Protein AF-A0A1V4VD97-F1 (afdb_monomer)

Secondary structure (DSSP, 8-state):
-PPPSS-SS-BHHHHHHHHHHTSTTEEEEEES-HHHHHHHHHHHHHSS--TT--EEE----TTHHHH-SHHHHHHHHHHHHHHH--SEEEEEE-HHHHHHT--HHHHHHHTTTTSSSEEEEEE--GGG-BHHHHHHHHHHHHHTT----TTSPP-SEEEES--TTSTTHHHHHHHHHHHHHHTT--EEEETTTS-HHHHHTGGGSSEEEEETTTTHHHHHHHHHHH---EEEE----HHHHHHHHHHHHHHHTT----HHHHHHHHHHHHHHHGGGHHHHHHHTT-EEEEEE-HHHHHHHHHHHHHTT--EEEEEEESS--TTHHHHHT-SS-SSSEEEES--HHHHHHHHHHHT-SEEEE-GGGHHHHHHTT-EEEE-SS---S----S---SSHHHHHHHHHHHHHHHHHT---S----

Solvent-accessible surface area (backbone atoms only — not comparable to full-atom values): 21642 Å² total; per-residue (Å²): 132,85,81,81,86,40,75,60,60,58,36,6,41,59,21,24,45,53,36,50,60,13,16,72,41,31,34,38,33,35,36,30,49,57,67,63,39,53,55,55,46,46,59,48,59,41,26,52,69,54,92,68,77,48,70,44,55,37,54,54,50,79,64,27,79,75,72,58,48,60,71,45,40,54,51,37,52,54,50,47,37,72,75,66,60,38,61,28,37,37,36,39,30,21,46,66,42,50,73,72,63,61,60,53,58,60,48,42,62,72,45,60,81,77,45,90,32,46,71,48,50,45,87,22,22,47,92,79,36,47,17,56,57,18,26,30,51,45,50,34,58,49,55,82,66,39,52,70,59,86,92,50,80,62,45,36,28,28,41,30,48,57,56,55,76,35,85,31,28,68,8,24,52,52,38,49,51,47,60,32,42,78,64,74,44,41,75,53,24,34,60,21,70,26,44,58,72,38,42,24,42,39,66,35,24,62,34,40,38,19,39,21,31,34,39,56,61,25,41,50,51,38,28,76,76,63,73,35,51,68,48,74,35,56,36,24,28,33,68,68,28,30,48,50,32,49,41,54,55,23,52,77,71,77,36,81,59,56,64,68,60,53,49,51,50,51,52,53,43,48,66,58,53,58,77,47,46,74,61,52,62,73,41,44,62,38,36,22,31,40,39,20,46,35,31,44,38,56,32,45,34,38,28,42,28,75,72,51,41,26,36,32,38,34,37,35,29,37,38,66,49,81,39,35,69,61,63,73,67,48,92,77,67,51,46,74,38,82,43,72,56,47,38,42,64,62,46,50,54,49,50,67,73,48,63,34,52,35,36,36,16,27,50,79,49,51,62,60,24,56,75,65,67,19,30,72,46,79,79,20,70,61,36,59,84,60,77,55,88,61,72,61,18,54,29,22,64,70,3,39,60,48,45,51,50,51,54,53,47,39,59,72,68,54,73,67,76,72,87,81,123

Mean predicted aligned error: 4.81 Å

Foldseek 3Di:
DDDQDFFLFAFLLLLLCQLQLLAPQEAEEEEDACVVQVVSLLLQCLFQPNVDSRYHYLHDDPVCLVVNSLVSVVVRQQCCLVPRVGQEYEYEYEQSVVVVVDDVVVSLVVCVVVGNHRYQYDYRYRVVGTSLVSNQVSLQSLLVLADDDPVDAAAAEEEAPQGCRFALSLLLVVQVQVLCVVQVHHYQYYSSNYHSVSSNHNLSHQEYEYELQRNVSNQVSSCVPRVHYYDYAYQFFALVSLVRRNQVVCVVVVHGGDVVSSVVLVVVLVVLCVVPVVLLVVQAQQEEEEEAAHSHRQSNLCCCCVPSNYAHAEYEHSYYHPCRVVSVPDPDRSYNYYHYRDRVVVVLVSVVVRLHQEYEDEPVCVVSCVVSLHFYQDGHPDHSPDHDPDSQHCHHSSNNSVVVCSVSVSNVVSPPDDPPD

pLDDT: mean 92.29, std 8.12, range [37.53, 98.25]

Structure (mmCIF, N/CA/C/O backbone):
data_AF-A0A1V4VD97-F1
#
_entry.id   AF-A0A1V4VD97-F1
#
loop_
_atom_site.group_PDB
_atom_site.id
_atom_site.type_symbol
_atom_site.label_atom_id
_atom_site.label_alt_id
_atom_site.label_comp_id
_atom_site.label_asym_id
_atom_site.label_entity_id
_atom_site.label_seq_id
_atom_site.pdbx_PDB_ins_code
_atom_site.Cartn_x
_atom_site.Cartn_y
_atom_site.Cartn_z
_atom_site.occupancy
_atom_site.B_iso_or_equiv
_atom_site.auth_seq_id
_atom_site.auth_comp_id
_atom_site.auth_asym_id
_atom_site.auth_atom_id
_atom_site.pdbx_PDB_model_num
ATOM 1 N N . MET A 1 1 ? 24.639 18.262 7.286 1.00 46.00 1 MET A N 1
ATOM 2 C CA . MET A 1 1 ? 23.215 18.001 7.001 1.00 46.00 1 MET A CA 1
ATOM 3 C C . MET A 1 1 ? 23.062 17.999 5.497 1.00 46.00 1 MET A C 1
ATOM 5 O O . MET A 1 1 ? 23.464 18.980 4.882 1.00 46.00 1 MET A O 1
ATOM 9 N N . SER A 1 2 ? 22.603 16.898 4.907 1.00 61.72 2 SER A N 1
ATOM 10 C CA . SER A 1 2 ? 22.183 16.893 3.504 1.00 61.72 2 SER A CA 1
ATOM 11 C C . SER A 1 2 ? 20.903 17.718 3.396 1.00 61.72 2 SER A C 1
ATOM 13 O O . SER A 1 2 ? 19.968 17.517 4.167 1.00 61.72 2 SER A O 1
ATOM 15 N N . THR A 1 3 ? 20.886 18.699 2.503 1.00 79.81 3 THR A N 1
ATOM 16 C CA . THR A 1 3 ? 19.667 19.440 2.172 1.00 79.81 3 THR A CA 1
ATOM 17 C C . THR A 1 3 ? 18.713 18.502 1.435 1.00 79.81 3 THR A C 1
ATOM 19 O O . THR A 1 3 ? 19.144 17.836 0.501 1.00 79.81 3 THR A O 1
ATOM 22 N N . ILE A 1 4 ? 17.443 18.467 1.842 1.00 82.56 4 ILE A N 1
ATOM 23 C CA . ILE A 1 4 ? 16.357 17.871 1.051 1.00 82.56 4 ILE A CA 1
ATOM 24 C C . ILE A 1 4 ? 15.842 18.980 0.130 1.00 82.56 4 ILE A C 1
ATOM 26 O O . ILE A 1 4 ? 15.447 20.042 0.616 1.00 82.56 4 ILE A O 1
ATOM 30 N N . TYR A 1 5 ? 15.933 18.774 -1.180 1.00 88.75 5 TYR A N 1
ATOM 31 C CA . TYR A 1 5 ? 15.521 19.729 -2.208 1.00 88.75 5 TYR A CA 1
ATOM 32 C C . TYR A 1 5 ? 14.118 19.410 -2.737 1.00 88.75 5 TYR A C 1
ATOM 34 O O . TYR A 1 5 ? 13.295 20.317 -2.852 1.00 88.75 5 TYR A O 1
ATOM 42 N N . ASP A 1 6 ? 13.843 18.137 -3.020 1.00 88.88 6 ASP A N 1
ATOM 43 C CA . ASP A 1 6 ? 12.587 17.632 -3.575 1.00 88.88 6 ASP A CA 1
ATOM 44 C C . ASP A 1 6 ? 12.335 16.193 -3.061 1.00 88.88 6 ASP A C 1
ATOM 46 O O . ASP A 1 6 ? 12.866 15.232 -3.620 1.00 88.88 6 ASP A O 1
ATOM 50 N N . PRO A 1 7 ? 11.587 16.000 -1.959 1.00 86.94 7 PRO A N 1
ATOM 51 C CA . PRO A 1 7 ? 11.417 14.684 -1.342 1.00 86.94 7 PRO A CA 1
ATOM 52 C C . PRO A 1 7 ? 10.590 13.708 -2.203 1.00 86.94 7 PRO A C 1
ATOM 54 O O . PRO A 1 7 ? 9.685 14.091 -2.950 1.00 86.94 7 PRO A O 1
ATOM 57 N N . LEU A 1 8 ? 10.882 12.409 -2.069 1.00 84.31 8 LEU A N 1
ATOM 58 C CA . LEU A 1 8 ? 10.122 11.321 -2.708 1.00 84.31 8 LEU A CA 1
ATOM 59 C C . LEU A 1 8 ? 9.076 10.666 -1.801 1.00 84.31 8 LEU A C 1
ATOM 61 O O . LEU A 1 8 ? 8.168 10.019 -2.315 1.00 84.31 8 LEU A O 1
ATOM 65 N N . PHE A 1 9 ? 9.203 10.814 -0.483 1.00 77.62 9 PHE A N 1
ATOM 66 C CA . PHE A 1 9 ? 8.326 10.191 0.504 1.00 77.62 9 PHE A CA 1
ATOM 67 C C . PHE A 1 9 ? 7.540 11.234 1.293 1.00 77.62 9 PHE A C 1
ATOM 69 O O . PHE A 1 9 ? 8.010 12.346 1.539 1.00 77.62 9 PHE A O 1
ATOM 76 N N . ASP A 1 10 ? 6.344 10.835 1.714 1.00 87.56 10 ASP A N 1
ATOM 77 C CA . ASP A 1 10 ? 5.469 11.634 2.562 1.00 87.56 10 ASP A CA 1
ATOM 78 C C . ASP A 1 10 ? 5.715 11.378 4.058 1.00 87.56 10 ASP A C 1
ATOM 80 O O . ASP A 1 10 ? 6.503 10.517 4.462 1.00 87.56 10 ASP A O 1
ATOM 84 N N . CYS A 1 11 ? 5.030 12.148 4.902 1.00 92.50 11 CYS A N 1
ATOM 85 C CA . CYS A 1 11 ? 5.129 12.045 6.352 1.00 92.50 11 CYS A CA 1
ATOM 86 C C . CYS A 1 11 ? 4.226 10.952 6.950 1.00 92.50 11 CYS A C 1
ATOM 88 O O . CYS A 1 11 ? 3.316 10.440 6.292 1.00 92.50 11 CYS A O 1
ATOM 90 N N . LYS A 1 12 ? 4.450 10.648 8.234 1.00 95.31 12 LYS A N 1
ATOM 91 C CA . LYS A 1 12 ? 3.721 9.660 9.046 1.00 95.31 12 LYS A CA 1
ATOM 92 C C . LYS A 1 12 ? 2.197 9.692 8.849 1.00 95.31 12 LYS A C 1
ATOM 94 O O . LYS A 1 12 ? 1.596 8.655 8.582 1.00 95.31 12 LYS A O 1
ATOM 99 N N . MET A 1 13 ? 1.582 10.879 8.871 1.00 95.69 13 MET A N 1
ATOM 100 C CA . MET A 1 13 ? 0.136 11.054 8.656 1.00 95.69 13 MET A CA 1
ATOM 101 C C . MET A 1 13 ? -0.366 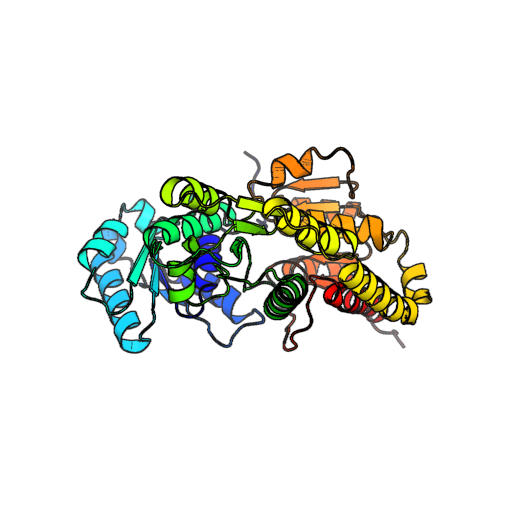10.430 7.354 1.00 95.69 13 MET A C 1
ATOM 103 O O . MET A 1 13 ? -1.413 9.788 7.358 1.00 95.69 13 MET A O 1
ATOM 107 N N . VAL A 1 14 ? 0.371 10.581 6.250 1.00 94.19 14 VAL A N 1
ATOM 108 C CA . VAL A 1 14 ? -0.057 10.037 4.956 1.00 94.19 14 VAL A CA 1
ATOM 109 C C . VAL A 1 14 ? -0.063 8.516 4.998 1.00 94.19 14 VAL A C 1
ATOM 111 O O . VAL A 1 14 ? -1.019 7.911 4.535 1.00 94.19 14 VAL A O 1
ATOM 114 N N . GLY A 1 15 ? 0.941 7.878 5.599 1.00 94.94 15 GLY A N 1
ATOM 115 C CA . GLY A 1 15 ? 0.947 6.420 5.725 1.00 94.94 15 GLY A CA 1
ATOM 116 C C . GLY A 1 15 ? -0.166 5.880 6.617 1.00 94.94 15 GLY A C 1
ATOM 117 O O . GLY A 1 15 ? -0.841 4.927 6.232 1.00 94.94 15 GLY A O 1
ATOM 118 N N . ALA A 1 16 ? -0.420 6.533 7.753 1.00 96.50 16 ALA A N 1
ATOM 119 C CA . ALA A 1 16 ? -1.534 6.173 8.627 1.00 96.50 16 ALA A CA 1
ATOM 120 C C . ALA A 1 16 ? -2.888 6.341 7.924 1.00 96.50 16 ALA A C 1
ATOM 122 O O . ALA A 1 16 ? -3.760 5.478 8.016 1.00 96.50 16 ALA A O 1
ATOM 123 N N . LEU A 1 17 ? -3.043 7.417 7.147 1.00 95.50 17 LEU A N 1
ATOM 124 C CA . LEU A 1 17 ? -4.211 7.610 6.300 1.00 95.50 17 LEU A CA 1
ATOM 125 C C . LEU A 1 17 ? -4.351 6.483 5.276 1.00 95.50 17 LEU A C 1
ATOM 127 O O . LEU A 1 17 ? -5.449 5.966 5.128 1.00 95.50 17 LEU A O 1
ATOM 131 N N . ARG A 1 18 ? -3.275 6.085 4.589 1.00 93.75 18 ARG A N 1
ATOM 132 C CA . ARG A 1 18 ? -3.315 4.987 3.608 1.00 93.75 18 ARG A CA 1
ATOM 133 C C . ARG A 1 18 ? -3.759 3.667 4.242 1.00 93.75 18 ARG A C 1
ATOM 135 O O . ARG A 1 18 ? -4.557 2.956 3.637 1.00 93.75 18 ARG A O 1
ATOM 142 N N . ALA A 1 19 ? -3.301 3.367 5.459 1.00 95.75 19 ALA A N 1
ATOM 143 C CA . ALA A 1 19 ? -3.740 2.187 6.204 1.00 95.75 19 ALA A CA 1
ATOM 144 C C . ALA A 1 19 ? -5.235 2.266 6.560 1.00 95.75 19 ALA A C 1
ATOM 146 O O . ALA A 1 19 ? -6.022 1.410 6.163 1.00 95.75 19 ALA A O 1
ATOM 147 N N . MET A 1 20 ? -5.655 3.338 7.239 1.00 95.81 20 MET A N 1
ATOM 148 C CA . MET A 1 20 ? -7.035 3.475 7.722 1.00 95.81 20 MET A CA 1
ATOM 149 C C . MET A 1 20 ? -8.049 3.664 6.587 1.00 95.81 20 MET A C 1
ATOM 151 O O . MET A 1 20 ? -9.176 3.178 6.670 1.00 95.81 20 MET A O 1
ATOM 155 N N . HIS A 1 21 ? -7.654 4.319 5.494 1.00 93.00 21 HIS A N 1
ATOM 156 C CA . HIS A 1 21 ? -8.471 4.450 4.289 1.00 93.00 21 HIS A CA 1
ATOM 157 C C . HIS A 1 21 ? -8.626 3.122 3.530 1.00 93.00 21 HIS A C 1
ATOM 159 O O . HIS A 1 21 ? -9.590 2.953 2.783 1.00 93.00 21 HIS A O 1
ATOM 165 N N . GLY A 1 22 ? -7.726 2.157 3.741 1.00 92.69 22 GLY A N 1
ATOM 166 C CA . GLY A 1 22 ? -7.871 0.795 3.225 1.00 92.69 22 GLY A CA 1
ATOM 167 C C . GLY A 1 22 ? -9.029 0.014 3.861 1.00 92.69 22 GLY A C 1
ATOM 168 O O . GLY A 1 22 ? -9.474 -0.979 3.293 1.00 92.69 22 GLY A O 1
ATOM 169 N N . ILE A 1 23 ? -9.554 0.461 5.008 1.00 95.12 23 ILE A N 1
ATOM 170 C CA . ILE A 1 23 ? -10.715 -0.151 5.665 1.00 95.12 23 ILE A CA 1
ATOM 171 C C . ILE A 1 23 ? -11.995 0.440 5.064 1.00 95.12 23 ILE A C 1
ATOM 173 O O . ILE A 1 23 ? -12.259 1.643 5.174 1.00 95.12 23 ILE A O 1
ATOM 177 N N . ASN A 1 24 ? -12.802 -0.406 4.421 1.00 92.50 24 ASN A N 1
ATOM 178 C CA . ASN A 1 24 ? -13.869 0.006 3.495 1.00 92.50 24 ASN A CA 1
ATOM 179 C C . ASN A 1 24 ? -14.942 0.921 4.115 1.00 92.50 24 ASN A C 1
ATOM 181 O O . ASN A 1 24 ? -15.486 1.793 3.437 1.00 92.50 24 ASN A O 1
ATOM 185 N N . ASP A 1 25 ? -15.243 0.732 5.395 1.00 94.50 25 ASP A N 1
ATOM 186 C CA . ASP A 1 25 ? -16.281 1.421 6.169 1.00 94.50 25 ASP A CA 1
ATOM 187 C C . ASP A 1 25 ? -15.701 2.270 7.318 1.00 94.50 25 ASP A C 1
ATOM 189 O O . ASP A 1 25 ? -16.405 2.606 8.276 1.00 94.50 25 ASP A O 1
ATOM 193 N N . CYS A 1 26 ? -14.424 2.653 7.195 1.00 95.94 26 CYS A N 1
ATOM 194 C CA . CYS A 1 26 ? -13.751 3.605 8.072 1.00 95.94 26 CYS A CA 1
ATOM 195 C C . CYS A 1 26 ? -13.700 5.005 7.443 1.00 95.94 26 CYS A C 1
ATOM 197 O O . CYS A 1 26 ? -13.371 5.156 6.263 1.00 95.94 26 CYS A O 1
ATOM 199 N N . ILE A 1 27 ? -13.974 6.041 8.239 1.00 96.50 27 ILE A N 1
ATOM 200 C CA . ILE A 1 27 ? -13.734 7.446 7.877 1.00 96.50 27 ILE A CA 1
ATOM 201 C C . ILE A 1 27 ? -12.507 7.959 8.617 1.00 96.50 27 ILE A C 1
ATOM 203 O O . ILE A 1 27 ? -12.381 7.762 9.819 1.00 96.50 27 ILE A O 1
ATOM 207 N N . SER A 1 28 ? -11.624 8.670 7.920 1.00 96.94 28 SER A N 1
ATOM 208 C CA . SER A 1 28 ? -10.461 9.307 8.538 1.00 96.94 28 SER A CA 1
ATOM 209 C C . SER A 1 28 ? -10.717 10.792 8.770 1.00 96.94 28 SER A C 1
ATOM 211 O O . SER A 1 28 ? -11.027 11.525 7.832 1.00 96.94 28 SER A O 1
ATOM 213 N N . ILE A 1 29 ? -10.551 11.254 10.006 1.00 97.75 29 ILE A N 1
ATOM 214 C CA . ILE A 1 29 ? -10.533 12.669 10.375 1.00 97.75 29 ILE A CA 1
ATOM 215 C C . ILE A 1 29 ? -9.081 13.082 10.580 1.00 97.75 29 ILE A C 1
ATOM 217 O O . ILE A 1 29 ? -8.419 12.657 11.523 1.00 97.75 29 ILE A O 1
ATOM 221 N N . ILE A 1 30 ? -8.601 13.965 9.713 1.00 97.38 30 ILE A N 1
ATOM 222 C CA . ILE A 1 30 ? -7.306 14.621 9.867 1.00 97.38 30 ILE A CA 1
ATOM 223 C C . ILE A 1 30 ? -7.486 15.743 10.891 1.00 97.38 30 ILE A C 1
ATOM 225 O O . ILE A 1 30 ? -8.079 16.786 10.594 1.00 97.38 30 ILE A O 1
ATOM 229 N N . HIS A 1 31 ? -7.010 15.522 12.115 1.00 96.88 31 HIS A N 1
ATOM 230 C CA . HIS A 1 31 ? -7.039 16.538 13.154 1.00 96.88 31 HIS A CA 1
ATOM 231 C C . HIS A 1 31 ? -5.846 17.478 12.963 1.00 96.88 31 HIS A C 1
ATOM 233 O O . HIS A 1 31 ? -4.705 17.151 13.281 1.00 96.88 31 HIS A O 1
ATOM 239 N N . GLY A 1 32 ? -6.095 18.628 12.340 1.00 94.31 32 GLY A N 1
ATOM 240 C CA . GLY A 1 32 ? -5.032 19.489 11.843 1.00 94.31 32 GLY A CA 1
ATOM 241 C C . GLY A 1 32 ? -5.545 20.739 11.137 1.00 94.31 32 GLY A C 1
ATOM 242 O O . GLY A 1 32 ? -6.746 21.008 11.052 1.00 94.31 32 GLY A O 1
ATOM 243 N N . ARG A 1 33 ? -4.610 21.513 10.578 1.00 92.06 33 ARG A N 1
ATOM 244 C CA . ARG A 1 33 ? -4.934 22.603 9.649 1.00 92.06 33 ARG A CA 1
ATOM 245 C C . ARG A 1 33 ? -5.416 22.030 8.318 1.00 92.06 33 ARG A C 1
ATOM 247 O O . ARG A 1 33 ? -4.935 20.993 7.866 1.00 92.06 33 ARG A O 1
ATOM 254 N N . ASN A 1 34 ? -6.278 22.779 7.630 1.00 91.81 34 ASN A N 1
ATOM 255 C CA . ASN A 1 34 ? -6.866 22.371 6.347 1.00 91.81 34 ASN A CA 1
ATOM 256 C C . ASN A 1 34 ? -5.840 21.969 5.273 1.00 91.81 34 ASN A C 1
ATOM 258 O O . ASN A 1 34 ? -6.178 21.193 4.395 1.00 91.81 34 ASN A O 1
ATOM 262 N N . GLY A 1 35 ? -4.596 22.461 5.329 1.00 92.00 35 GLY A N 1
ATOM 263 C CA . GLY A 1 35 ? -3.563 22.109 4.348 1.00 92.00 35 GLY A CA 1
ATOM 264 C C . GLY A 1 35 ? -3.263 20.606 4.281 1.00 92.00 35 GLY A C 1
ATOM 265 O O . GLY A 1 35 ? -3.220 20.053 3.185 1.00 92.00 35 GLY A O 1
ATOM 266 N N . CYS A 1 36 ? -3.124 19.942 5.435 1.00 91.38 36 CYS A N 1
ATOM 267 C CA . CYS A 1 36 ? -2.891 18.495 5.508 1.00 91.38 36 CYS A CA 1
ATOM 268 C C . CYS A 1 36 ? -4.060 17.719 4.894 1.00 91.38 36 CYS A C 1
ATOM 270 O O . CYS A 1 36 ? -3.852 16.810 4.095 1.00 91.38 36 CYS A O 1
ATOM 272 N N . HIS A 1 37 ? -5.286 18.142 5.215 1.00 94.00 37 HIS A N 1
ATOM 273 C CA . HIS A 1 37 ? -6.508 17.577 4.648 1.00 94.00 37 HIS A CA 1
ATOM 274 C C . HIS A 1 37 ? -6.590 17.761 3.135 1.00 94.00 37 HIS A C 1
ATOM 276 O O . HIS A 1 37 ? -6.798 16.780 2.434 1.00 94.00 37 HIS A O 1
ATOM 282 N N . CYS A 1 38 ? -6.363 18.970 2.618 1.00 92.38 38 CYS A N 1
ATOM 283 C CA . CYS A 1 38 ? -6.418 19.235 1.182 1.00 92.38 38 CYS A CA 1
ATOM 284 C C . CYS A 1 38 ? -5.415 18.383 0.393 1.00 92.38 38 CYS A C 1
ATOM 286 O O . CYS A 1 38 ? -5.767 17.863 -0.662 1.00 92.38 38 CYS A O 1
ATOM 288 N N . GLY A 1 39 ? -4.180 18.234 0.889 1.00 90.31 39 GLY A N 1
ATOM 289 C CA . GLY A 1 39 ? -3.152 17.418 0.232 1.00 90.31 39 GLY A CA 1
ATOM 290 C C . GLY A 1 39 ? -3.509 15.931 0.217 1.00 90.31 39 GLY A C 1
ATOM 291 O O . GLY A 1 39 ? -3.515 15.305 -0.841 1.00 90.31 39 GLY A O 1
ATOM 292 N N . ALA A 1 40 ? -3.890 15.392 1.376 1.00 90.19 40 ALA A N 1
ATOM 293 C CA . ALA A 1 40 ? -4.355 14.017 1.517 1.00 90.19 40 ALA A CA 1
ATOM 294 C C . ALA A 1 40 ? -5.584 13.718 0.642 1.00 90.19 40 ALA A C 1
ATOM 296 O O . ALA A 1 40 ? -5.614 12.728 -0.088 1.00 90.19 40 ALA A O 1
ATOM 297 N N . LEU A 1 41 ? -6.583 14.605 0.677 1.00 91.44 41 LEU A N 1
ATOM 298 C CA . LEU A 1 41 ? -7.801 14.491 -0.117 1.00 91.44 41 LEU A CA 1
ATOM 299 C C . LEU A 1 41 ? -7.489 14.495 -1.615 1.00 91.44 41 LEU A C 1
ATOM 301 O O . LEU A 1 41 ? -8.089 13.720 -2.357 1.00 91.44 41 LEU A O 1
AT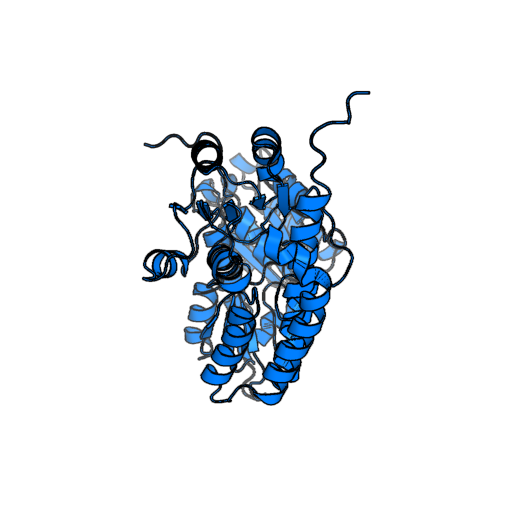OM 305 N N . LEU A 1 42 ? -6.558 15.343 -2.064 1.00 90.94 42 LEU A N 1
ATOM 306 C CA . LEU A 1 42 ? -6.163 15.423 -3.467 1.00 90.94 42 LEU A CA 1
ATOM 307 C C . LEU A 1 42 ? -5.543 14.109 -3.953 1.00 90.94 42 LEU A C 1
ATOM 309 O O . LEU A 1 42 ? -5.928 13.628 -5.013 1.00 90.94 42 LEU A O 1
ATOM 313 N N . LEU A 1 43 ? -4.633 13.513 -3.178 1.00 86.62 43 LEU A N 1
ATOM 314 C CA . LEU A 1 43 ? -4.005 12.238 -3.538 1.00 86.62 43 LEU A CA 1
ATOM 315 C C . LEU A 1 43 ? -5.034 11.106 -3.652 1.00 86.62 43 LEU A C 1
ATOM 317 O O . LEU A 1 43 ? -5.000 10.355 -4.623 1.00 86.62 43 LEU A O 1
ATOM 321 N N . GLN A 1 44 ? -5.998 11.042 -2.727 1.00 86.75 44 GLN A N 1
ATOM 322 C CA . GLN A 1 44 ? -7.075 10.046 -2.780 1.00 86.75 44 GLN A CA 1
ATOM 323 C C . GLN A 1 44 ? -8.053 10.305 -3.938 1.00 86.75 44 GLN A C 1
ATOM 325 O O . GLN A 1 44 ? -8.439 9.387 -4.654 1.00 86.75 44 GLN A O 1
ATOM 330 N N . THR A 1 45 ? -8.422 11.566 -4.179 1.00 87.44 45 THR A N 1
ATOM 331 C CA . THR A 1 45 ? -9.402 11.932 -5.219 1.00 87.44 45 THR A CA 1
ATOM 332 C C . THR A 1 45 ? -8.836 11.801 -6.629 1.00 87.44 45 THR A C 1
ATOM 334 O O . THR A 1 45 ? -9.587 11.556 -7.564 1.00 87.44 45 THR A O 1
ATOM 337 N N . LEU A 1 46 ? -7.529 11.987 -6.815 1.00 86.75 46 LEU A N 1
ATOM 338 C CA . LEU A 1 46 ? -6.898 11.840 -8.127 1.00 86.75 46 LEU A CA 1
ATOM 339 C C . LEU A 1 46 ? -6.523 10.390 -8.461 1.00 86.75 46 LEU A C 1
ATOM 341 O O . LEU A 1 46 ? -6.192 10.114 -9.612 1.00 86.75 46 LEU A O 1
ATOM 345 N N . GLY A 1 47 ? -6.577 9.480 -7.486 1.00 82.50 47 GLY A N 1
ATOM 346 C CA . GLY A 1 47 ? -6.357 8.053 -7.698 1.00 82.50 47 GLY A CA 1
ATOM 347 C C . GLY A 1 47 ? -7.468 7.380 -8.514 1.00 82.50 47 GLY A C 1
ATOM 348 O O . GLY A 1 47 ? -8.459 7.998 -8.912 1.00 82.50 47 GLY A O 1
ATOM 349 N N . SER A 1 48 ? -7.302 6.076 -8.760 1.00 70.38 48 SER A N 1
ATOM 350 C CA . SER A 1 48 ? -8.265 5.275 -9.536 1.00 70.38 48 SER A CA 1
ATOM 351 C C . SER A 1 48 ? -9.548 4.924 -8.765 1.00 70.38 48 SER A C 1
ATOM 353 O O . SER A 1 48 ? -10.595 4.758 -9.386 1.00 70.38 48 SER A O 1
ATOM 355 N N . GLU A 1 49 ? -9.503 4.844 -7.433 1.00 74.25 49 GLU A N 1
ATOM 356 C CA . GLU A 1 49 ? -10.641 4.427 -6.598 1.00 74.25 49 GLU A CA 1
ATOM 357 C C . GLU A 1 49 ? -11.343 5.625 -5.937 1.00 74.25 49 GLU A C 1
ATOM 359 O O . GLU A 1 49 ? -11.213 5.900 -4.749 1.00 74.25 49 GLU A O 1
ATOM 364 N N . GLN A 1 50 ? -12.131 6.353 -6.735 1.00 76.94 50 GLN A N 1
ATOM 365 C CA . GLN A 1 50 ? -12.839 7.572 -6.301 1.00 76.94 50 GLN A CA 1
ATOM 366 C C . GLN A 1 50 ? -14.231 7.309 -5.710 1.00 76.94 50 GLN A C 1
ATOM 368 O O . GLN A 1 50 ? -14.878 8.228 -5.208 1.00 76.94 50 GLN A O 1
ATOM 373 N N . ASN A 1 51 ? -14.712 6.064 -5.767 1.00 72.62 51 ASN A N 1
ATOM 374 C CA . ASN A 1 51 ? -16.069 5.703 -5.341 1.00 72.62 51 ASN A CA 1
ATOM 375 C C . ASN A 1 51 ? -16.313 5.930 -3.843 1.00 72.62 51 ASN A C 1
ATOM 377 O O . ASN A 1 51 ? -17.461 5.941 -3.404 1.00 72.62 51 ASN A O 1
ATOM 381 N N . SER A 1 52 ? -15.250 6.090 -3.053 1.00 74.69 52 SER A N 1
ATOM 382 C CA . SER A 1 52 ? -15.355 6.222 -1.608 1.00 74.69 52 SER A CA 1
ATOM 383 C C . SER A 1 52 ? -14.203 7.053 -1.043 1.00 74.69 52 SER A C 1
ATOM 385 O O . SER A 1 52 ? -13.346 6.539 -0.336 1.00 74.69 52 SER A O 1
ATOM 387 N N . VAL A 1 53 ? -14.169 8.356 -1.335 1.00 86.62 53 VAL A N 1
ATOM 388 C CA . VAL A 1 53 ? -13.204 9.280 -0.713 1.00 86.62 53 VAL A CA 1
ATOM 389 C C . VAL A 1 53 ? -13.709 9.692 0.678 1.00 86.62 53 VAL A C 1
ATOM 391 O O . VAL A 1 53 ? -14.630 10.494 0.812 1.00 86.62 53 VAL A O 1
ATOM 394 N N . ARG A 1 54 ? -13.105 9.122 1.727 1.00 92.06 54 ARG A N 1
ATOM 395 C CA . ARG A 1 54 ? -13.586 9.142 3.126 1.00 92.06 54 ARG A CA 1
ATOM 396 C C . ARG A 1 54 ? -12.662 9.927 4.062 1.00 92.06 54 ARG A C 1
ATOM 398 O O . ARG A 1 54 ? -12.286 9.444 5.129 1.00 92.06 54 ARG A O 1
ATOM 405 N N . VAL A 1 55 ? -12.256 11.124 3.637 1.00 94.56 55 VAL A N 1
ATOM 406 C CA . VAL A 1 55 ? -11.271 11.953 4.350 1.00 94.56 55 VAL A CA 1
ATOM 407 C C . VAL A 1 55 ? -11.893 13.281 4.778 1.00 94.56 55 VAL A C 1
ATOM 409 O O . VAL A 1 55 ? -12.223 14.136 3.953 1.00 94.56 55 VAL A O 1
ATOM 412 N N . LEU A 1 56 ? -12.030 13.463 6.086 1.00 96.00 56 LEU A N 1
ATOM 413 C CA . LEU A 1 56 ? -12.567 14.654 6.739 1.00 96.00 56 LEU A CA 1
ATOM 414 C C . LEU A 1 56 ? -11.466 15.385 7.518 1.00 96.00 56 LEU A C 1
ATOM 416 O O . LEU A 1 56 ? -10.335 14.915 7.637 1.00 96.00 56 LEU A O 1
ATOM 420 N N . THR A 1 57 ? -11.793 16.555 8.056 1.00 95.88 57 THR A N 1
ATOM 421 C CA . THR A 1 57 ? -10.877 17.367 8.862 1.00 95.88 57 THR A CA 1
ATOM 422 C C . THR A 1 57 ? -11.585 17.927 10.082 1.00 95.88 57 THR A C 1
ATOM 424 O O . THR A 1 57 ? -12.770 18.260 10.007 1.00 95.88 57 THR A O 1
ATOM 427 N N . SER A 1 58 ? -10.856 18.078 11.190 1.00 95.38 58 SER A N 1
ATOM 428 C CA . SER A 1 58 ? -11.336 18.893 12.311 1.00 95.38 58 SER A CA 1
ATOM 429 C C . SER A 1 58 ? -11.357 20.379 11.940 1.00 95.38 58 SER A C 1
ATOM 431 O O . SER A 1 58 ? -12.226 21.118 12.391 1.00 95.38 58 SER A O 1
ATOM 433 N N . GLY A 1 59 ? -10.436 20.820 11.077 1.00 92.94 59 GLY A N 1
ATOM 434 C CA . GLY A 1 59 ? -10.335 22.194 10.601 1.00 92.94 59 GLY A CA 1
ATOM 435 C C . GLY A 1 59 ? -9.847 23.177 11.663 1.00 92.94 59 GLY A C 1
ATOM 436 O O . GLY A 1 59 ? -10.519 24.182 11.916 1.00 92.94 59 GLY A O 1
ATOM 437 N N . LEU A 1 60 ? -8.684 22.902 12.270 1.00 92.88 60 LEU A N 1
ATOM 438 C CA . LEU A 1 60 ? -8.060 23.781 13.268 1.00 92.88 60 LEU A CA 1
ATOM 439 C C . LEU A 1 60 ? -7.917 25.220 12.752 1.00 92.88 60 LEU A C 1
ATOM 441 O O . LEU A 1 60 ? -7.496 25.479 11.617 1.00 92.88 60 LEU A O 1
ATOM 445 N N . LYS A 1 61 ? -8.242 26.169 13.624 1.00 92.44 61 LYS A N 1
ATOM 446 C CA . LYS A 1 61 ? -8.082 27.610 13.447 1.00 92.44 61 LYS A CA 1
ATOM 447 C C . LYS A 1 61 ? -7.006 28.129 14.393 1.00 92.44 61 LYS A C 1
ATOM 449 O O . LYS A 1 61 ? -6.665 27.501 15.385 1.00 92.44 61 LYS A O 1
ATOM 454 N N . ALA A 1 62 ? -6.545 29.349 14.129 1.00 90.88 62 ALA A N 1
ATOM 455 C CA . ALA A 1 62 ? -5.551 30.013 14.972 1.00 90.88 62 ALA A CA 1
ATOM 456 C C . ALA A 1 62 ? -6.005 30.188 16.436 1.00 90.88 62 ALA A C 1
ATOM 458 O O . ALA A 1 62 ? -5.171 30.242 17.326 1.00 90.88 62 ALA A O 1
ATOM 459 N N . SER A 1 63 ? -7.314 30.280 16.701 1.00 92.12 63 SER A N 1
ATOM 460 C CA . SER A 1 63 ? -7.840 30.324 18.072 1.00 92.12 63 SER A CA 1
ATOM 461 C C . SER A 1 63 ? -7.641 29.007 18.814 1.00 92.12 63 SER A C 1
ATOM 463 O O . SER A 1 63 ? -7.332 29.015 19.998 1.00 92.12 63 SER A O 1
ATOM 465 N N . ASP A 1 64 ? -7.809 27.885 18.120 1.00 93.00 64 ASP A N 1
ATOM 466 C CA . ASP A 1 64 ? -7.728 26.556 18.724 1.00 93.00 64 ASP A CA 1
ATOM 467 C C . ASP A 1 64 ? -6.273 26.219 19.074 1.00 93.00 64 ASP A C 1
ATOM 469 O O . ASP A 1 64 ? -6.009 25.559 20.066 1.00 93.00 64 ASP A O 1
ATOM 473 N N . GLU A 1 65 ? -5.316 26.791 18.337 1.00 88.38 65 GLU A N 1
ATOM 474 C CA . GLU A 1 65 ? -3.888 26.686 18.660 1.00 88.38 65 GLU A CA 1
ATOM 475 C C . GLU A 1 65 ? -3.510 27.364 19.991 1.00 88.38 65 GLU A C 1
ATOM 477 O O . GLU A 1 65 ? -2.456 27.091 20.559 1.00 88.38 65 GLU A O 1
ATOM 482 N N . VAL A 1 66 ? -4.364 28.264 20.491 1.00 89.44 66 VAL A N 1
ATOM 483 C CA . VAL A 1 66 ? -4.187 28.945 21.783 1.00 89.44 66 VAL A CA 1
ATOM 484 C C . VAL A 1 66 ? -5.034 28.296 22.878 1.00 89.44 66 VAL A C 1
ATOM 486 O O . VAL A 1 66 ? -4.612 28.260 24.032 1.00 89.44 66 VAL A O 1
ATOM 489 N N . TYR A 1 67 ? -6.235 27.823 22.533 1.00 88.44 67 TYR A N 1
ATOM 490 C CA . TYR A 1 67 ? -7.267 27.414 23.492 1.00 88.44 67 TYR A CA 1
ATOM 491 C C . TYR A 1 67 ? -7.634 25.920 23.453 1.00 88.44 67 TYR A C 1
ATOM 493 O O . TYR A 1 67 ? -8.583 25.548 24.134 1.00 88.44 67 TYR A O 1
ATOM 501 N N . SER A 1 68 ? -6.877 25.085 22.731 1.00 90.31 68 SER A N 1
ATOM 502 C CA . SER A 1 68 ? -7.157 23.673 22.407 1.00 90.31 68 SER A CA 1
ATOM 503 C C . SER A 1 68 ? -8.143 23.464 21.247 1.00 90.31 68 SER A C 1
ATOM 505 O O . SER A 1 68 ? -9.134 24.182 21.085 1.00 90.31 68 SER A O 1
ATOM 507 N N . GLY A 1 69 ? -7.856 22.455 20.422 1.00 93.06 69 GLY A N 1
ATOM 508 C CA . GLY A 1 69 ? -8.680 21.936 19.336 1.00 93.06 69 GLY A CA 1
ATOM 509 C C . GLY A 1 69 ? -9.667 20.842 19.729 1.00 93.06 69 GLY A C 1
ATOM 510 O O . GLY A 1 69 ? -10.449 20.417 18.872 1.00 93.06 69 GLY A O 1
ATOM 511 N N . GLU A 1 70 ? -9.685 20.422 20.994 1.00 94.00 70 GLU A N 1
ATOM 512 C CA . GLU A 1 70 ? -10.461 19.277 21.482 1.00 94.00 70 GLU A CA 1
ATOM 513 C C . GLU A 1 70 ? -11.967 19.395 21.186 1.00 94.00 70 GLU A C 1
ATOM 515 O O . GLU A 1 70 ? -12.560 18.495 20.588 1.00 94.00 70 GLU A O 1
ATOM 520 N N . GLU A 1 71 ? -12.598 20.536 21.497 1.00 93.62 71 GLU A N 1
ATOM 521 C CA . GLU A 1 71 ? -14.028 20.750 21.209 1.00 93.62 71 GLU A CA 1
ATOM 522 C C . GLU A 1 71 ? -14.331 20.655 19.708 1.00 93.62 71 GLU A C 1
ATOM 524 O O . GLU A 1 71 ? -15.385 20.154 19.292 1.00 93.62 71 GLU A O 1
ATOM 529 N N . ARG A 1 72 ? -13.401 21.129 18.871 1.00 95.00 72 ARG A N 1
ATOM 530 C CA . ARG A 1 72 ? -13.548 21.088 17.417 1.00 95.00 72 ARG A CA 1
ATOM 531 C C . ARG A 1 72 ? -13.413 19.663 16.899 1.00 95.00 72 ARG A C 1
ATOM 533 O O . ARG A 1 72 ? -14.208 19.259 16.051 1.00 95.00 72 ARG A O 1
ATOM 540 N N . LEU A 1 73 ? -12.448 18.906 17.414 1.00 96.81 73 LEU A N 1
ATOM 541 C CA . LEU A 1 73 ? -12.285 17.492 17.098 1.00 96.81 73 LEU A CA 1
ATOM 542 C C . LEU A 1 73 ? -13.520 16.691 17.507 1.00 96.81 73 LEU A C 1
ATOM 544 O O . LEU A 1 73 ? -14.109 16.008 16.675 1.00 96.81 73 LEU A O 1
ATOM 548 N N . SER A 1 74 ? -13.965 16.854 18.751 1.00 96.75 74 SER A N 1
ATOM 549 C CA . SER A 1 74 ? -15.158 16.206 19.290 1.00 96.75 74 SER A CA 1
ATOM 550 C C . SER A 1 74 ? -16.408 16.525 18.456 1.00 96.75 74 SER A C 1
ATOM 552 O O . SER A 1 74 ? -17.191 15.638 18.115 1.00 96.75 74 SER A O 1
ATOM 554 N N . SER A 1 75 ? -16.569 17.782 18.029 1.00 96.19 75 SER A N 1
ATOM 555 C CA . SER A 1 75 ? -17.656 18.187 17.126 1.00 96.19 75 SER A CA 1
ATOM 556 C C . SER A 1 75 ? -17.558 17.527 15.746 1.00 96.19 75 SER A C 1
ATOM 558 O O . SER A 1 75 ? -18.574 17.098 15.201 1.00 96.19 75 SER A O 1
ATOM 560 N N . ALA A 1 76 ? -16.351 17.429 15.180 1.00 97.25 76 ALA A N 1
ATOM 561 C CA . ALA A 1 76 ? -16.123 16.779 13.891 1.00 97.25 76 ALA A CA 1
ATOM 562 C C . ALA A 1 76 ? -16.407 15.270 13.950 1.00 97.25 76 ALA A C 1
ATOM 564 O O . ALA A 1 76 ? -17.043 14.745 13.039 1.00 97.25 76 ALA A O 1
ATOM 565 N N . ILE A 1 77 ? -16.005 14.599 15.034 1.00 97.94 77 ILE A N 1
ATOM 566 C CA . ILE A 1 77 ? -16.286 13.179 15.290 1.00 97.94 77 ILE A CA 1
ATOM 567 C C . ILE A 1 77 ? -17.797 12.937 15.350 1.00 97.94 77 ILE A C 1
ATOM 569 O O . ILE A 1 77 ? -18.315 12.114 14.597 1.00 97.94 77 ILE A O 1
ATOM 573 N N . ARG A 1 78 ? -18.528 13.699 16.177 1.00 96.94 78 ARG A N 1
ATOM 574 C CA . ARG A 1 78 ? -19.991 13.554 16.300 1.00 96.94 78 ARG A CA 1
ATOM 575 C C . ARG A 1 78 ? -20.710 13.820 14.980 1.00 96.94 78 ARG A C 1
ATOM 577 O O . ARG A 1 78 ? -21.658 13.116 14.647 1.00 96.94 78 ARG A O 1
ATOM 584 N N . LEU A 1 79 ? -20.261 14.817 14.215 1.00 96.81 79 LEU A N 1
ATOM 585 C CA . LEU A 1 79 ? -20.833 15.106 12.903 1.00 96.81 79 LEU A CA 1
ATOM 586 C C . LEU A 1 79 ? -20.567 13.968 11.910 1.00 96.81 79 LEU A C 1
ATOM 588 O O . LEU A 1 79 ? -21.474 13.585 11.175 1.00 96.81 79 LEU A O 1
ATOM 592 N N . ALA A 1 80 ? -19.348 13.422 11.891 1.00 96.75 80 ALA A N 1
ATOM 593 C CA . ALA A 1 80 ? -18.998 12.306 11.020 1.00 96.75 80 ALA A CA 1
ATOM 594 C C . ALA A 1 80 ? -19.840 11.058 11.335 1.00 96.75 80 ALA A C 1
ATOM 596 O O . ALA A 1 80 ? -20.401 10.459 10.418 1.00 96.75 80 ALA A O 1
ATOM 597 N N . ASP A 1 81 ? -19.995 10.732 12.622 1.00 96.88 81 ASP A N 1
ATOM 598 C CA . ASP A 1 81 ? -20.826 9.622 13.102 1.00 96.88 81 ASP A CA 1
ATOM 599 C C . ASP A 1 81 ? -22.297 9.783 12.683 1.00 96.88 81 ASP A C 1
ATOM 601 O O . ASP A 1 81 ? -22.900 8.857 12.147 1.00 96.88 81 ASP A O 1
ATOM 605 N N . GLN A 1 82 ? -22.863 10.982 12.854 1.00 96.19 82 GLN A N 1
ATOM 606 C CA . GLN A 1 82 ? -24.268 11.260 12.536 1.00 96.19 82 GLN A CA 1
ATOM 607 C C . GLN A 1 82 ? -24.570 11.298 11.035 1.00 96.19 82 GLN A C 1
ATOM 609 O O . GLN A 1 82 ? -25.664 10.917 10.625 1.00 96.19 82 GLN A O 1
ATOM 614 N N . VAL A 1 83 ? -23.651 11.828 10.224 1.00 96.19 83 VAL A N 1
ATOM 615 C CA . VAL A 1 83 ? -23.896 12.067 8.792 1.00 96.19 83 VAL A CA 1
ATOM 616 C C . VAL A 1 83 ? -23.591 10.834 7.953 1.00 96.19 83 VAL A C 1
ATOM 618 O O . VAL A 1 83 ? -24.318 10.558 7.000 1.00 96.19 83 VAL A O 1
ATOM 621 N N . PHE A 1 84 ? -22.512 10.122 8.276 1.00 95.06 84 PHE A N 1
ATOM 622 C CA . PHE A 1 84 ? -22.018 9.026 7.446 1.00 95.06 84 PHE A CA 1
ATOM 623 C C . PHE A 1 84 ? -22.243 7.643 8.058 1.00 95.06 84 PHE A C 1
ATOM 625 O O . PHE A 1 84 ? -22.140 6.662 7.328 1.00 95.06 84 PHE A O 1
ATOM 632 N N . GLU A 1 85 ? -22.536 7.563 9.361 1.00 95.31 85 GLU A N 1
ATOM 633 C CA . GLU A 1 85 ? -22.756 6.312 10.100 1.00 95.31 85 GLU A CA 1
ATOM 634 C C . GLU A 1 85 ? -21.694 5.218 9.808 1.00 95.31 85 GLU A C 1
ATOM 636 O O . GLU A 1 85 ? -22.063 4.078 9.495 1.00 95.31 85 GLU A O 1
ATOM 641 N N . PRO A 1 86 ? -20.376 5.528 9.858 1.00 96.12 86 PRO A N 1
ATOM 642 C CA . PRO A 1 86 ? -19.340 4.541 9.564 1.00 96.12 86 PRO A CA 1
ATOM 643 C C . PRO A 1 86 ? -19.257 3.466 10.662 1.00 96.12 86 PRO A C 1
ATOM 645 O O . PRO A 1 86 ? -19.882 3.560 11.718 1.00 96.12 86 PRO A O 1
ATOM 648 N N . LYS A 1 87 ? -18.475 2.407 10.424 1.00 96.75 87 LYS A N 1
ATOM 649 C CA . LYS A 1 87 ? -18.166 1.418 11.475 1.00 96.75 87 LYS A CA 1
ATOM 650 C C . LYS A 1 87 ? -16.996 1.851 12.344 1.00 96.75 87 LYS A C 1
ATOM 652 O O . LYS A 1 87 ? -16.990 1.550 13.536 1.00 96.75 87 LYS A O 1
ATOM 657 N N . ALA A 1 88 ? -16.063 2.597 11.761 1.00 97.12 88 ALA A N 1
ATOM 658 C CA . ALA A 1 88 ? -14.931 3.168 12.469 1.00 97.12 88 ALA A CA 1
ATOM 659 C C . ALA A 1 88 ? -14.659 4.616 12.047 1.00 97.12 88 ALA A C 1
ATOM 661 O O . ALA A 1 88 ? -14.869 5.002 10.892 1.00 97.12 88 ALA A O 1
ATOM 662 N N . ILE A 1 89 ? -14.147 5.408 12.986 1.00 98.00 89 ILE A N 1
ATOM 663 C CA . ILE A 1 89 ? -13.597 6.738 12.731 1.00 98.00 89 ILE A CA 1
ATOM 664 C C . ILE A 1 89 ? -12.137 6.742 13.181 1.00 98.00 89 ILE A C 1
ATOM 666 O O . ILE A 1 89 ? -11.835 6.666 14.371 1.00 98.00 89 ILE A O 1
ATOM 670 N N . ALA A 1 90 ? -11.229 6.867 12.219 1.00 97.94 90 ALA A N 1
ATOM 671 C CA . ALA A 1 90 ? -9.810 7.045 12.476 1.00 97.94 90 ALA A CA 1
ATOM 672 C C . ALA A 1 90 ? -9.507 8.524 12.731 1.00 97.94 90 ALA A C 1
ATOM 674 O O . ALA A 1 90 ? -9.733 9.359 11.853 1.00 97.94 90 ALA A O 1
ATOM 675 N N . VAL A 1 91 ? -8.971 8.859 13.899 1.00 98.00 91 VAL A N 1
ATOM 676 C CA . VAL A 1 91 ? -8.547 10.222 14.234 1.00 98.00 91 VAL A CA 1
ATOM 677 C C . VAL A 1 91 ? -7.035 10.318 14.082 1.00 98.00 91 VAL A C 1
ATOM 679 O O . VAL A 1 91 ? -6.282 9.703 14.830 1.00 98.00 91 VAL A O 1
ATOM 682 N N . LEU A 1 92 ? -6.595 11.094 13.094 1.00 97.50 92 LEU A N 1
ATOM 683 C CA . LEU A 1 92 ? -5.190 11.247 12.727 1.00 97.50 92 LEU A CA 1
ATOM 684 C C . LEU A 1 92 ? -4.662 12.587 13.250 1.00 97.50 92 LEU A C 1
ATOM 686 O O . LEU A 1 92 ? -4.897 13.633 12.630 1.00 97.50 92 LEU A O 1
ATOM 690 N N . ASN A 1 93 ? -3.969 12.567 14.390 1.00 96.19 93 ASN A N 1
ATOM 691 C CA . ASN A 1 93 ? -3.426 13.766 15.023 1.00 96.19 93 ASN A CA 1
ATOM 692 C C . ASN A 1 93 ? -2.195 14.281 14.260 1.00 96.19 93 ASN A C 1
ATOM 694 O O . ASN A 1 93 ? -1.179 13.596 14.143 1.00 96.19 93 ASN A O 1
ATOM 698 N N . CYS A 1 94 ? -2.293 15.476 13.676 1.00 94.88 94 CYS A N 1
ATOM 699 C CA . CYS A 1 94 ? -1.248 16.032 12.812 1.00 94.88 94 CYS A CA 1
ATOM 700 C C . CYS A 1 94 ? -0.168 16.803 13.581 1.00 94.88 94 CYS A C 1
ATOM 702 O O . CYS A 1 94 ? -0.258 17.045 14.777 1.00 94.88 94 CYS A O 1
ATOM 704 N N . SER A 1 95 ? 0.841 17.294 12.853 1.00 93.38 95 SER A N 1
ATOM 705 C CA . SER A 1 95 ? 2.018 17.959 13.428 1.00 93.38 95 SER A CA 1
ATOM 706 C C . SER A 1 95 ? 1.706 19.081 14.423 1.00 93.38 95 SER A C 1
ATOM 708 O O . SER A 1 95 ? 2.338 19.144 15.466 1.00 93.38 95 SER A O 1
ATOM 710 N N . ALA A 1 96 ? 0.772 19.987 14.107 1.00 92.62 96 ALA A N 1
ATOM 711 C CA . ALA A 1 96 ? 0.450 21.103 15.001 1.00 92.62 96 ALA A CA 1
ATOM 712 C C . ALA A 1 96 ? -0.145 20.621 16.342 1.00 92.62 96 ALA A C 1
ATOM 714 O O . ALA A 1 96 ? 0.452 20.925 17.368 1.00 92.62 96 ALA A O 1
ATOM 715 N N . PRO A 1 97 ? -1.242 19.846 16.366 1.00 93.19 97 PRO A N 1
ATOM 716 C CA . PRO A 1 97 ? -1.820 19.358 17.621 1.00 93.19 97 PRO A CA 1
ATOM 717 C C . PRO A 1 97 ? -0.941 18.375 18.400 1.00 93.19 97 PRO A C 1
ATOM 719 O O . PRO A 1 97 ? -0.909 18.466 19.626 1.00 93.19 97 PRO A O 1
ATOM 722 N N . VAL A 1 98 ? -0.107 17.571 17.732 1.00 93.75 98 VAL A N 1
ATOM 723 C CA . VAL A 1 98 ? 0.945 16.788 18.410 1.00 93.75 98 VAL A CA 1
ATOM 724 C C . VAL A 1 98 ? 1.931 17.704 19.153 1.00 93.75 98 VAL A C 1
ATOM 726 O O . VAL A 1 98 ? 2.244 17.471 20.315 1.00 93.75 98 VAL A O 1
ATOM 729 N N . ILE A 1 99 ? 2.387 18.803 18.533 1.00 92.56 99 ILE A N 1
ATOM 730 C CA . ILE A 1 99 ? 3.294 19.773 19.184 1.00 92.56 99 ILE A CA 1
ATOM 731 C C . ILE A 1 99 ? 2.610 20.498 20.352 1.00 92.56 99 ILE A C 1
ATOM 733 O O . ILE A 1 99 ? 3.270 20.846 21.331 1.00 92.56 99 ILE A O 1
ATOM 737 N N . MET A 1 100 ? 1.303 20.739 20.251 1.00 92.50 100 MET A N 1
ATOM 738 C CA . MET A 1 100 ? 0.512 21.343 21.328 1.00 92.50 100 MET A CA 1
ATOM 739 C C . MET A 1 100 ? 0.273 20.379 22.497 1.00 92.50 100 MET A C 1
ATOM 741 O O . MET A 1 100 ? -0.079 20.839 23.582 1.00 92.50 100 MET A O 1
ATOM 745 N N . GLY A 1 101 ? 0.502 19.077 22.297 1.00 91.81 101 GLY A N 1
ATOM 746 C CA . GLY A 1 101 ? 0.251 18.040 23.292 1.00 91.81 101 GLY A CA 1
ATOM 747 C C . GLY A 1 101 ? -1.235 17.735 23.468 1.00 91.81 101 GLY A C 1
ATOM 748 O O . GLY A 1 101 ? -1.666 17.495 24.593 1.00 91.81 101 GLY A O 1
ATOM 749 N N . GLU A 1 102 ? -2.025 17.799 22.390 1.00 93.75 102 GLU A N 1
ATOM 750 C CA . GLU A 1 102 ? -3.428 17.376 22.439 1.00 93.75 102 GLU A CA 1
ATOM 751 C C . GLU A 1 102 ? -3.536 15.859 22.625 1.00 93.75 102 GLU A C 1
ATOM 753 O O . GLU A 1 102 ? -2.992 15.090 21.834 1.00 93.75 102 GLU A O 1
ATOM 758 N N . ASP A 1 103 ? -4.272 15.442 23.655 1.00 95.19 103 ASP A N 1
ATOM 759 C CA . ASP A 1 103 ? -4.469 14.037 24.014 1.00 95.19 103 ASP A CA 1
ATOM 760 C C . ASP A 1 103 ? -5.665 13.437 23.257 1.00 95.19 103 ASP A C 1
ATOM 762 O O . ASP A 1 103 ? -6.791 13.364 23.759 1.00 95.19 103 ASP A O 1
ATOM 766 N N . VAL A 1 104 ? -5.432 13.038 22.003 1.00 95.75 104 VAL A N 1
ATOM 767 C CA . VAL A 1 104 ? -6.483 12.444 21.162 1.00 95.75 104 VAL A CA 1
ATOM 768 C C . VAL A 1 104 ? -6.900 11.047 21.625 1.00 95.75 104 VAL A C 1
ATOM 770 O O . VAL A 1 104 ? -8.040 10.654 21.384 1.00 95.75 104 VAL A O 1
ATOM 773 N N . GLU A 1 105 ? -6.014 10.311 22.301 1.00 95.12 105 GLU A N 1
ATOM 774 C CA . GLU A 1 105 ? -6.315 8.984 22.852 1.00 95.12 105 GLU A CA 1
ATOM 775 C C . GLU A 1 105 ? -7.189 9.101 24.107 1.00 95.12 105 GLU A C 1
ATOM 777 O O . GLU A 1 105 ? -8.168 8.371 24.265 1.00 95.12 105 GLU A O 1
ATOM 782 N N . GLY A 1 106 ? -6.903 10.079 24.971 1.00 95.75 106 GLY A N 1
ATOM 783 C CA . GLY A 1 106 ? -7.772 10.450 26.081 1.00 95.75 106 GLY A CA 1
ATOM 784 C C . GLY A 1 106 ? -9.151 10.901 25.601 1.00 95.75 106 GLY A C 1
ATOM 785 O O . GLY A 1 106 ? -10.166 10.463 26.147 1.00 95.75 106 GLY A O 1
ATOM 786 N N . LEU A 1 107 ? -9.215 11.709 24.535 1.00 95.19 107 LEU A N 1
ATOM 787 C CA . LEU A 1 107 ? -10.489 12.103 23.926 1.00 95.19 107 LEU A CA 1
ATOM 788 C C . LEU A 1 107 ? -11.261 10.9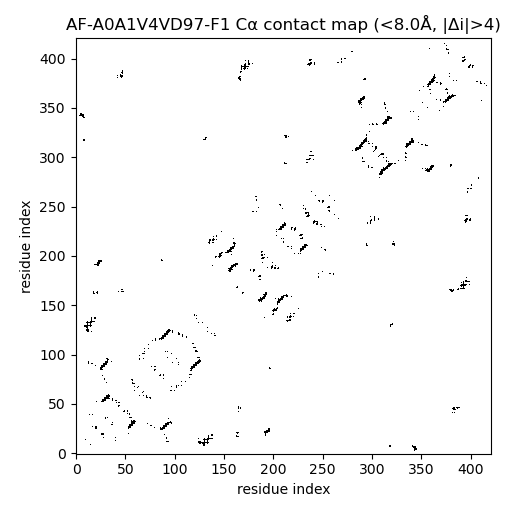04 23.358 1.00 95.19 107 LEU A C 1
ATOM 790 O O . LEU A 1 107 ? -12.482 10.842 23.496 1.00 95.19 107 LEU A O 1
ATOM 794 N N . GLU A 1 108 ? -10.572 9.952 22.733 1.00 95.38 108 GLU A N 1
ATOM 795 C CA . GLU A 1 108 ? -11.172 8.704 22.259 1.00 95.38 108 GLU A CA 1
ATOM 796 C C . GLU A 1 108 ? -11.863 7.936 23.398 1.00 95.38 108 GLU A C 1
ATOM 798 O O . GLU A 1 108 ? -13.015 7.537 23.235 1.00 95.38 108 GLU A O 1
ATOM 803 N N . LEU A 1 109 ? -11.220 7.812 24.565 1.00 94.44 109 LEU A N 1
ATOM 804 C CA . LEU A 1 109 ? -11.817 7.180 25.751 1.00 94.44 109 LEU A CA 1
ATOM 805 C C . LEU A 1 109 ? -13.014 7.968 26.300 1.00 94.44 109 LEU A C 1
ATOM 807 O O . LEU A 1 109 ? -13.992 7.379 26.755 1.00 94.44 109 LEU A O 1
ATOM 811 N N . LEU A 1 110 ? -12.958 9.303 26.267 1.00 93.75 110 LEU A N 1
ATOM 812 C CA . LEU A 1 110 ? -14.057 10.159 26.728 1.00 93.75 110 LEU A CA 1
ATOM 813 C C . LEU A 1 110 ? -15.301 10.053 25.840 1.00 93.75 110 LEU A C 1
ATOM 815 O O . LEU A 1 110 ? -16.416 10.177 26.340 1.00 93.75 110 LEU A O 1
ATOM 819 N N . LEU A 1 111 ? -15.112 9.849 24.536 1.00 93.88 111 LEU A N 1
ATOM 820 C CA . LEU A 1 111 ? -16.196 9.725 23.560 1.00 93.88 111 LEU A CA 1
ATOM 821 C C . LEU A 1 111 ? -16.651 8.275 23.347 1.00 93.88 111 LEU A C 1
ATOM 823 O O . LEU A 1 111 ? -17.591 8.037 22.583 1.00 93.88 111 LEU A O 1
ATOM 827 N N . GLU A 1 112 ? -16.023 7.306 24.015 1.00 88.12 112 GLU A N 1
ATOM 828 C CA . GLU A 1 112 ? -16.396 5.900 23.921 1.00 88.12 112 GLU A CA 1
ATOM 829 C C . GLU A 1 112 ? -17.855 5.698 24.371 1.00 88.12 112 GLU A C 1
ATOM 831 O O . GLU A 1 112 ? -18.264 6.061 25.474 1.00 88.12 112 GLU A O 1
ATOM 836 N N . GLY A 1 113 ? -18.680 5.141 23.481 1.00 86.50 113 GLY A N 1
ATOM 837 C CA . GLY A 1 113 ? -20.115 4.956 23.711 1.00 86.50 113 GLY A CA 1
ATOM 838 C C . GLY A 1 113 ? -20.985 6.200 23.477 1.00 86.50 113 GLY A C 1
ATOM 839 O O . GLY A 1 113 ? -22.211 6.067 23.474 1.00 86.50 113 GLY A O 1
ATOM 840 N N . GLU A 1 114 ? -20.405 7.383 23.228 1.00 90.81 114 GLU A N 1
ATOM 841 C CA . GLU A 1 114 ? -21.157 8.537 22.706 1.00 90.81 114 GLU A CA 1
ATOM 842 C C . GLU A 1 114 ? -21.437 8.412 21.202 1.00 90.81 114 GLU A C 1
ATOM 844 O O . GLU A 1 114 ? -22.477 8.879 20.727 1.00 90.81 114 GLU A O 1
ATOM 849 N N . THR A 1 115 ? -20.522 7.796 20.450 1.00 92.44 115 THR A N 1
ATOM 850 C CA . THR A 1 115 ? -20.661 7.535 19.010 1.00 92.44 115 THR A CA 1
ATOM 851 C C . THR A 1 115 ? -21.100 6.104 18.735 1.00 92.44 115 THR A C 1
ATOM 853 O O . THR A 1 115 ? -20.834 5.189 19.514 1.00 92.44 115 THR A O 1
ATOM 856 N N . ARG A 1 116 ? -21.769 5.889 17.597 1.00 93.75 116 ARG A N 1
ATOM 857 C CA . ARG A 1 116 ? -22.080 4.533 17.111 1.00 93.75 116 ARG A CA 1
ATOM 858 C C . ARG A 1 116 ? -20.850 3.848 16.522 1.00 93.75 116 ARG A C 1
ATOM 860 O O . ARG A 1 116 ? -20.746 2.626 16.581 1.00 93.75 116 ARG A O 1
ATOM 867 N N . SER A 1 117 ? -19.971 4.643 15.924 1.00 95.50 117 SER A N 1
ATOM 868 C CA . SER A 1 117 ? -18.702 4.215 15.347 1.00 95.50 117 SER A CA 1
ATOM 869 C C . SER A 1 117 ? -17.672 3.978 16.445 1.00 95.50 117 SER A C 1
ATOM 871 O O . SER A 1 117 ? -17.615 4.743 17.411 1.00 95.50 117 SER A O 1
ATOM 873 N N . GLU A 1 118 ? -16.819 2.971 16.270 1.00 96.19 118 GLU A N 1
ATOM 874 C CA . GLU A 1 118 ? -15.625 2.822 17.102 1.00 96.19 118 GLU A CA 1
ATOM 875 C C . GLU A 1 118 ? -14.572 3.854 16.693 1.00 96.19 118 GLU A C 1
ATOM 877 O O . GLU A 1 118 ? -14.339 4.100 15.507 1.00 96.19 118 GLU A O 1
ATOM 882 N N . LEU A 1 119 ? -13.937 4.472 17.682 1.00 97.00 119 LEU A N 1
ATOM 883 C CA . LEU A 1 119 ? -12.839 5.393 17.441 1.00 97.00 119 LEU A CA 1
ATOM 884 C C . LEU A 1 119 ? -11.520 4.612 17.383 1.00 97.00 119 LEU A C 1
ATOM 886 O O . LEU A 1 119 ? -11.376 3.539 17.980 1.00 97.00 119 LEU A O 1
ATOM 890 N N . VAL A 1 120 ? -10.592 5.138 16.587 1.00 97.12 120 VAL A N 1
ATOM 891 C CA . VAL A 1 120 ? -9.186 4.728 16.558 1.00 97.12 120 VAL A CA 1
ATOM 892 C C . VAL A 1 120 ? -8.358 6.004 16.440 1.00 97.12 120 VAL A C 1
ATOM 894 O O . VAL A 1 120 ? -8.174 6.520 15.333 1.00 97.12 120 VAL A O 1
ATOM 897 N N . ALA A 1 121 ? -7.910 6.561 17.565 1.00 97.06 121 ALA A N 1
ATOM 898 C CA . ALA A 1 121 ? -7.087 7.766 17.578 1.00 97.06 121 ALA A CA 1
ATOM 899 C C . ALA A 1 121 ? -5.594 7.431 17.639 1.00 97.06 121 ALA A C 1
ATOM 901 O O . ALA A 1 121 ? -5.184 6.445 18.251 1.00 97.06 121 ALA A O 1
ATOM 902 N N . MET A 1 122 ? -4.773 8.234 16.963 1.00 96.50 122 MET A N 1
ATOM 903 C CA . MET A 1 122 ? -3.324 8.042 16.927 1.00 96.50 122 MET A CA 1
ATOM 904 C C . MET A 1 122 ? -2.572 9.338 16.627 1.00 96.50 122 MET A C 1
ATOM 906 O O . MET A 1 122 ? -3.024 10.172 15.830 1.00 96.50 122 MET A O 1
ATOM 910 N N . ASP A 1 123 ? -1.381 9.442 17.211 1.00 96.38 123 ASP A N 1
ATOM 911 C CA . ASP A 1 123 ? -0.410 10.486 16.908 1.00 96.38 123 ASP A CA 1
ATOM 912 C C . ASP A 1 123 ? 0.391 10.142 15.659 1.00 96.38 123 ASP A C 1
ATOM 914 O O . ASP A 1 123 ? 1.105 9.141 15.582 1.00 96.38 123 ASP A O 1
ATOM 918 N N . VAL A 1 124 ? 0.226 10.974 14.631 1.00 95.19 124 VAL A N 1
ATOM 919 C CA . VAL A 1 124 ? 0.847 10.778 13.317 1.00 95.19 124 VAL A CA 1
ATOM 920 C C . VAL A 1 124 ? 1.509 12.065 12.840 1.00 95.19 124 VAL A C 1
ATOM 922 O O . VAL A 1 124 ? 1.465 12.434 11.661 1.00 95.19 124 VAL A O 1
ATOM 925 N N . GLY A 1 125 ? 2.124 12.776 13.784 1.00 91.25 125 GLY A N 1
ATOM 926 C CA . GLY A 1 125 ? 2.779 14.048 13.541 1.00 91.25 125 GLY A CA 1
ATOM 927 C C . GLY A 1 125 ? 3.866 13.906 12.480 1.00 91.25 125 GLY A C 1
ATOM 928 O O . GLY A 1 125 ? 4.671 12.980 12.499 1.00 91.25 125 GLY A O 1
ATOM 929 N N . GLY A 1 126 ? 3.940 14.854 11.544 1.00 85.62 126 GLY A N 1
ATOM 930 C CA . GLY A 1 126 ? 4.963 14.821 10.497 1.00 85.62 126 GLY A CA 1
ATOM 931 C C . GLY A 1 126 ? 6.416 14.743 11.007 1.00 85.62 126 GLY A C 1
ATOM 932 O O . GLY A 1 126 ? 7.206 14.042 10.380 1.00 85.62 126 GLY A O 1
ATOM 933 N N . PRO A 1 127 ? 6.790 15.404 12.126 1.00 84.69 127 PRO A N 1
ATOM 934 C CA . PRO A 1 127 ? 8.129 15.282 12.709 1.00 84.69 127 PRO A CA 1
ATOM 935 C C . PRO A 1 127 ? 8.475 13.895 13.268 1.00 84.69 127 PRO A C 1
ATOM 937 O O . PRO A 1 127 ? 9.647 13.639 13.529 1.00 84.69 127 PRO A O 1
ATOM 940 N N . GLU A 1 128 ? 7.488 13.025 13.483 1.00 87.06 128 GLU A N 1
ATOM 941 C CA . GLU A 1 128 ? 7.679 11.730 14.144 1.00 87.06 128 GLU A CA 1
ATOM 942 C C . GLU A 1 128 ? 8.174 10.638 13.192 1.00 87.06 128 GLU A C 1
ATOM 944 O O . GLU A 1 128 ? 8.685 9.619 13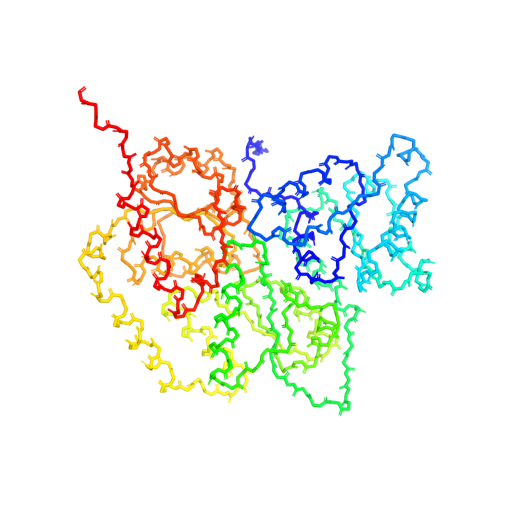.647 1.00 87.06 128 GLU A O 1
ATOM 949 N N . GLY A 1 129 ? 8.063 10.836 11.874 1.00 90.56 129 GLY A N 1
ATOM 950 C CA . GLY A 1 129 ? 8.610 9.887 10.911 1.00 90.56 129 GLY A CA 1
ATOM 951 C C . GLY A 1 129 ? 8.058 9.992 9.486 1.00 90.56 129 GLY A C 1
ATOM 952 O O . GLY A 1 129 ? 7.162 10.797 9.201 1.00 90.56 129 GLY A O 1
ATOM 953 N N . PRO A 1 130 ? 8.600 9.176 8.567 1.00 92.62 130 PRO A N 1
ATOM 954 C CA . PRO A 1 130 ? 8.082 9.007 7.213 1.00 92.62 130 PRO A CA 1
ATOM 955 C C . PRO A 1 130 ? 6.780 8.193 7.187 1.00 92.62 130 PRO A C 1
ATOM 957 O O . PRO A 1 130 ? 6.376 7.577 8.175 1.00 92.62 130 PRO A O 1
ATOM 960 N N . ALA A 1 131 ? 6.133 8.164 6.023 1.00 93.75 131 ALA A N 1
ATOM 961 C CA . ALA A 1 131 ? 4.855 7.491 5.810 1.00 93.75 131 ALA A CA 1
ATOM 962 C C . ALA A 1 131 ? 4.855 6.009 6.227 1.00 93.75 131 ALA A C 1
ATOM 964 O O . ALA A 1 131 ? 3.910 5.577 6.876 1.00 93.75 131 ALA A O 1
ATOM 965 N N . TRP A 1 132 ? 5.893 5.224 5.924 1.00 93.88 132 TRP A N 1
ATOM 966 C CA . TRP A 1 132 ? 5.875 3.790 6.249 1.00 93.88 132 TRP A CA 1
ATOM 967 C C . TRP A 1 132 ? 5.757 3.502 7.754 1.00 93.88 132 TRP A C 1
ATOM 969 O O . TRP A 1 132 ? 5.067 2.558 8.123 1.00 93.88 132 TRP A O 1
ATOM 979 N N . ILE A 1 133 ? 6.326 4.354 8.619 1.00 95.25 133 ILE A N 1
ATOM 980 C CA . ILE A 1 133 ? 6.152 4.245 10.078 1.00 95.25 133 ILE A CA 1
ATOM 981 C C . ILE A 1 133 ? 4.685 4.464 10.451 1.00 95.25 133 ILE A C 1
ATOM 983 O O . ILE A 1 133 ? 4.112 3.697 11.215 1.00 95.25 133 ILE A O 1
ATOM 987 N N . GLY A 1 134 ? 4.045 5.481 9.869 1.00 96.00 134 GLY A N 1
ATOM 988 C CA . GLY A 1 134 ? 2.630 5.750 10.127 1.00 96.00 134 GLY A CA 1
ATOM 989 C C . GLY A 1 134 ? 1.711 4.634 9.636 1.00 96.00 134 GLY A C 1
ATOM 990 O O . GLY A 1 134 ? 0.695 4.364 10.266 1.00 96.00 134 GLY A O 1
ATOM 991 N N . TYR A 1 135 ? 2.075 3.963 8.540 1.00 95.94 135 TYR A N 1
ATOM 992 C CA . TYR A 1 135 ? 1.348 2.793 8.049 1.00 95.94 135 TYR A CA 1
ATOM 993 C C . TYR A 1 135 ? 1.447 1.613 9.037 1.00 95.94 135 TYR A C 1
ATOM 995 O O . TYR A 1 135 ? 0.423 1.030 9.386 1.00 95.94 135 TYR A O 1
ATOM 1003 N N . GLU A 1 136 ? 2.648 1.302 9.538 1.00 96.12 136 GLU A N 1
ATOM 1004 C CA . GLU A 1 136 ? 2.877 0.246 10.542 1.00 96.12 136 GLU A CA 1
ATOM 1005 C C . GLU A 1 136 ? 2.165 0.535 11.872 1.00 96.12 136 GLU A C 1
ATOM 1007 O O . GLU A 1 136 ? 1.463 -0.327 12.406 1.00 96.12 136 GLU A O 1
ATOM 1012 N N . GLU A 1 137 ? 2.285 1.758 12.393 1.00 96.44 137 GLU A N 1
ATOM 1013 C CA . GLU A 1 137 ? 1.643 2.151 13.651 1.00 96.44 137 GLU A CA 1
ATOM 1014 C C . GLU A 1 137 ? 0.114 2.127 13.548 1.00 96.44 137 GLU A C 1
ATOM 1016 O O . GLU A 1 137 ? -0.553 1.628 14.456 1.00 96.44 137 GLU A O 1
ATOM 1021 N N . ALA A 1 138 ? -0.454 2.592 12.430 1.00 97.12 138 ALA A N 1
ATOM 1022 C CA . ALA A 1 138 ? -1.897 2.549 12.211 1.00 97.12 138 ALA A CA 1
ATOM 1023 C C . ALA A 1 138 ? -2.426 1.110 12.177 1.00 97.12 138 ALA A C 1
ATOM 1025 O O . ALA A 1 138 ? -3.425 0.809 12.832 1.00 97.12 138 ALA A O 1
ATOM 1026 N N . LEU A 1 139 ? -1.733 0.204 11.476 1.00 97.12 139 LEU A N 1
ATOM 1027 C CA . LEU A 1 139 ? -2.076 -1.219 11.481 1.00 97.12 139 LEU A CA 1
ATOM 1028 C C . LEU A 1 139 ? -1.952 -1.834 12.878 1.00 97.12 139 LEU A C 1
ATOM 1030 O O . LEU A 1 139 ? -2.819 -2.595 13.302 1.00 97.12 139 LEU A O 1
ATOM 1034 N N . THR A 1 140 ? -0.901 -1.483 13.613 1.00 97.31 140 THR A N 1
ATOM 1035 C CA . THR A 1 140 ? -0.676 -1.979 14.976 1.00 97.31 140 THR A CA 1
ATOM 1036 C C . THR A 1 140 ? -1.766 -1.492 15.934 1.00 97.31 140 THR A C 1
ATOM 1038 O O . THR A 1 140 ? -2.252 -2.263 16.759 1.00 97.31 140 THR A O 1
ATOM 1041 N N . LYS A 1 141 ? -2.247 -0.249 15.787 1.00 96.69 141 LYS A N 1
ATOM 1042 C CA . LYS A 1 141 ? -3.336 0.298 16.614 1.00 96.69 141 LYS A CA 1
ATOM 1043 C C . LYS A 1 141 ? -4.640 -0.501 16.472 1.00 96.69 141 LYS A C 1
ATOM 1045 O O . LYS A 1 141 ? -5.377 -0.644 17.453 1.00 96.69 141 LYS A O 1
ATOM 1050 N N . LEU A 1 142 ? -4.903 -1.079 15.293 1.00 96.69 142 LEU A N 1
ATOM 1051 C CA . LEU A 1 142 ? -6.088 -1.913 15.040 1.00 96.69 142 LEU A CA 1
ATOM 1052 C C . LEU A 1 142 ? -6.121 -3.182 15.896 1.00 96.69 142 LEU A C 1
ATOM 1054 O O . LEU A 1 142 ? -7.214 -3.659 16.194 1.00 96.69 142 LEU A O 1
ATOM 1058 N N . VAL A 1 143 ? -4.966 -3.700 16.330 1.00 96.88 143 VAL A N 1
ATOM 1059 C CA . VAL A 1 143 ? -4.872 -4.926 17.145 1.00 96.88 143 VAL A CA 1
ATOM 1060 C C . VAL A 1 143 ? -5.713 -4.797 18.419 1.00 96.88 143 VAL A C 1
ATOM 1062 O O . VAL A 1 143 ? -6.502 -5.684 18.727 1.00 96.88 143 VAL A O 1
ATOM 1065 N N . SER A 1 144 ? -5.713 -3.616 19.048 1.00 94.62 144 SER A N 1
ATOM 1066 C CA . SER A 1 144 ? -6.524 -3.322 20.244 1.00 94.62 144 SER A CA 1
ATOM 1067 C C . SER A 1 144 ? -8.048 -3.432 20.039 1.00 94.62 144 SER A C 1
ATOM 1069 O O . SER A 1 144 ? -8.818 -3.519 21.005 1.00 94.62 144 SER A O 1
ATOM 1071 N N . ARG A 1 145 ? -8.519 -3.411 18.787 1.00 95.31 145 ARG A N 1
ATOM 1072 C CA . ARG A 1 145 ? -9.935 -3.546 18.403 1.00 95.31 145 ARG A CA 1
ATOM 1073 C C . ARG A 1 145 ? -10.288 -4.979 17.996 1.00 95.31 145 ARG A C 1
ATOM 1075 O O . ARG A 1 145 ? -11.466 -5.324 17.913 1.00 95.31 145 ARG A O 1
ATOM 1082 N N . MET A 1 146 ? -9.290 -5.831 17.780 1.00 96.56 146 MET A N 1
ATOM 1083 C CA . MET A 1 146 ? -9.482 -7.215 17.369 1.00 96.56 146 MET A CA 1
ATOM 1084 C C . MET A 1 146 ? -9.928 -8.105 18.528 1.00 96.56 146 MET A C 1
ATOM 1086 O O . MET A 1 146 ? -9.603 -7.860 19.689 1.00 96.56 146 MET A O 1
ATOM 1090 N N . ARG A 1 147 ? -10.715 -9.141 18.230 1.00 94.25 147 ARG A N 1
ATOM 1091 C CA . ARG A 1 147 ? -11.235 -10.078 19.233 1.00 94.25 147 ARG A CA 1
ATOM 1092 C C . ARG A 1 147 ? -11.138 -11.505 18.705 1.00 94.25 147 ARG A C 1
ATOM 1094 O O . ARG A 1 147 ? -11.682 -11.813 17.646 1.00 94.25 147 ARG A O 1
ATOM 1101 N N . LEU A 1 148 ? -10.479 -12.373 19.468 1.00 93.88 148 LEU A N 1
ATOM 1102 C CA . LEU A 1 148 ? -10.457 -13.811 19.219 1.00 93.88 148 LEU A CA 1
ATOM 1103 C C . LEU A 1 148 ? -11.674 -14.467 19.880 1.00 93.88 148 LEU A C 1
ATOM 1105 O O . LEU A 1 148 ? -11.955 -14.213 21.051 1.00 93.88 148 LEU A O 1
ATOM 1109 N N . ASN A 1 149 ? -12.382 -15.322 19.142 1.00 93.00 149 ASN A N 1
ATOM 1110 C CA . ASN A 1 149 ? -13.419 -16.172 19.712 1.00 93.00 149 ASN A CA 1
ATOM 1111 C C . ASN A 1 149 ? -12.892 -17.608 19.832 1.00 93.00 149 ASN A C 1
ATOM 1113 O O . ASN A 1 149 ? -12.779 -18.310 18.829 1.00 93.00 149 ASN A O 1
ATOM 1117 N N . GLU A 1 150 ? -12.596 -18.043 21.057 1.00 90.12 150 GLU A N 1
ATOM 1118 C CA . GLU A 1 150 ? -12.054 -19.382 21.328 1.00 90.12 150 GLU A CA 1
ATOM 1119 C C . GLU A 1 150 ? -13.034 -20.521 20.994 1.00 90.12 150 GLU A C 1
ATOM 1121 O O . GLU A 1 150 ? -12.601 -21.640 20.720 1.00 90.12 150 GLU A O 1
ATOM 1126 N N . ASP A 1 151 ? -14.342 -20.247 20.955 1.00 91.00 151 ASP A N 1
ATOM 1127 C CA . ASP A 1 151 ? -15.362 -21.246 20.610 1.00 91.00 151 ASP A CA 1
ATOM 1128 C C . ASP A 1 151 ? -15.432 -21.523 19.099 1.00 91.00 151 ASP A C 1
ATOM 1130 O O . ASP A 1 151 ? -16.047 -22.500 18.659 1.00 91.00 151 ASP A O 1
ATOM 1134 N N . VAL A 1 152 ? -14.831 -20.655 18.281 1.00 89.94 152 VAL A N 1
ATOM 1135 C CA . VAL A 1 152 ? -14.806 -20.790 16.825 1.00 89.94 152 VAL A CA 1
ATOM 1136 C C . VAL A 1 152 ? -13.438 -21.343 16.415 1.00 89.94 152 VAL A C 1
ATOM 1138 O O . VAL A 1 152 ? -12.412 -20.820 16.845 1.00 89.94 152 VAL A O 1
ATOM 1141 N N . PRO A 1 153 ? -13.372 -22.389 15.570 1.00 89.25 153 PRO A N 1
ATOM 1142 C CA . PRO A 1 153 ? -12.101 -22.854 15.027 1.00 89.25 153 PRO A CA 1
ATOM 1143 C C . PRO A 1 153 ? -11.411 -21.764 14.206 1.00 89.25 153 PRO A C 1
ATOM 1145 O O . PRO A 1 153 ? -12.068 -21.012 13.480 1.00 89.25 153 PRO A O 1
ATOM 1148 N N . ARG A 1 154 ? -10.081 -21.685 14.294 1.00 92.38 154 ARG A N 1
ATOM 1149 C CA . ARG A 1 154 ? -9.307 -20.828 13.390 1.00 92.38 154 ARG A CA 1
ATOM 1150 C C . ARG A 1 154 ? -9.422 -21.336 11.956 1.00 92.38 154 ARG A C 1
ATOM 1152 O O . ARG A 1 154 ? -9.517 -22.544 11.734 1.00 92.38 154 ARG A O 1
ATOM 1159 N N . GLY A 1 155 ? -9.439 -20.417 11.000 1.00 91.69 155 GLY A N 1
ATOM 1160 C CA . GLY A 1 155 ? -9.573 -20.761 9.594 1.00 91.69 155 GLY A CA 1
ATOM 1161 C C . GLY A 1 155 ? -9.102 -19.655 8.665 1.00 91.69 155 GLY A C 1
ATOM 1162 O O . GLY A 1 155 ? -9.388 -18.479 8.877 1.00 91.69 155 GLY A O 1
ATOM 1163 N N . GLY A 1 156 ? -8.420 -20.056 7.597 1.00 94.38 156 GLY A N 1
ATOM 1164 C CA . GLY A 1 156 ? -7.959 -19.138 6.558 1.00 94.38 156 GLY A CA 1
ATOM 1165 C C . GLY A 1 156 ? -6.755 -18.301 6.979 1.00 94.38 156 GLY A C 1
ATOM 1166 O O . GLY A 1 156 ? -6.129 -18.553 8.005 1.00 94.38 156 GLY A O 1
ATOM 1167 N N . ILE A 1 157 ? -6.405 -17.317 6.157 1.00 97.12 157 ILE A N 1
ATOM 1168 C CA . ILE A 1 157 ? -5.217 -16.476 6.357 1.00 97.12 157 ILE A CA 1
ATOM 1169 C C . ILE A 1 157 ? -5.573 -14.993 6.320 1.00 97.12 157 ILE A C 1
ATOM 1171 O O . ILE A 1 157 ? -6.511 -14.596 5.625 1.00 97.12 157 ILE A O 1
ATOM 1175 N N . ASN A 1 158 ? -4.795 -14.167 7.011 1.00 98.00 158 ASN A N 1
ATOM 1176 C CA . ASN A 1 158 ? -4.875 -12.720 6.849 1.00 98.00 158 ASN A CA 1
ATOM 1177 C C . ASN A 1 158 ? -3.807 -12.223 5.879 1.00 98.00 158 ASN A C 1
ATOM 1179 O O . ASN A 1 158 ? -2.672 -12.695 5.922 1.00 98.00 158 ASN A O 1
ATOM 1183 N N . LEU A 1 159 ? -4.147 -11.224 5.065 1.00 97.38 159 LEU A N 1
ATOM 1184 C CA . LEU A 1 159 ? -3.167 -10.460 4.290 1.00 97.38 159 LEU A CA 1
ATOM 1185 C C . LEU A 1 159 ? -2.915 -9.102 4.950 1.00 97.38 159 LEU A C 1
ATOM 1187 O O . LEU A 1 159 ? -3.837 -8.303 5.139 1.00 97.38 159 LEU A O 1
ATOM 1191 N N . LEU A 1 160 ? -1.650 -8.847 5.274 1.00 96.50 160 LEU A N 1
ATOM 1192 C CA . LEU A 1 160 ? -1.136 -7.599 5.829 1.00 96.50 160 LEU A CA 1
ATOM 1193 C C . LEU A 1 160 ? -0.254 -6.907 4.778 1.00 96.50 160 LEU A C 1
ATOM 1195 O O . LEU A 1 160 ? 0.331 -7.565 3.916 1.00 96.50 160 LEU A O 1
ATOM 1199 N N . GLY A 1 161 ? -0.185 -5.574 4.817 1.00 91.56 161 GLY A N 1
ATOM 1200 C CA . GLY A 1 161 ? 0.646 -4.797 3.887 1.00 91.56 161 GLY A CA 1
ATOM 1201 C C . GLY A 1 161 ? 0.024 -4.518 2.513 1.00 91.56 161 GLY A C 1
ATOM 1202 O O . GLY A 1 161 ? 0.674 -3.947 1.639 1.00 91.56 161 GLY A O 1
ATOM 1203 N N . PHE A 1 162 ? -1.238 -4.899 2.294 1.00 94.00 162 PHE A N 1
ATOM 1204 C CA . PHE A 1 162 ? -1.962 -4.546 1.072 1.00 94.00 162 PHE A CA 1
ATOM 1205 C C . PHE A 1 162 ? -2.274 -3.037 1.034 1.00 94.00 162 PHE A C 1
ATOM 1207 O O . PHE A 1 162 ? -2.643 -2.437 2.041 1.00 94.00 162 PHE A O 1
ATOM 1214 N N . LYS A 1 163 ? -2.132 -2.402 -0.130 1.00 91.62 163 LYS A N 1
ATOM 1215 C CA . LYS A 1 163 ? -2.336 -0.958 -0.315 1.00 91.62 163 LYS A CA 1
ATOM 1216 C C . LYS A 1 163 ? -3.459 -0.735 -1.322 1.00 91.62 163 LYS A C 1
ATOM 1218 O O . LYS A 1 163 ? -3.281 -0.918 -2.524 1.00 91.62 163 LYS A O 1
ATOM 1223 N N . ALA A 1 164 ? -4.638 -0.375 -0.816 1.00 90.38 164 ALA A N 1
ATOM 1224 C CA . ALA A 1 164 ? -5.845 -0.214 -1.629 1.00 90.38 164 ALA A CA 1
ATOM 1225 C C . ALA A 1 164 ? -5.757 0.940 -2.643 1.00 90.38 164 ALA A C 1
ATOM 1227 O O . ALA A 1 164 ? -6.485 0.942 -3.632 1.00 90.38 164 ALA A O 1
ATOM 1228 N N . ASP A 1 165 ? -4.858 1.897 -2.424 1.00 89.75 165 ASP A N 1
ATOM 1229 C CA . ASP A 1 165 ? -4.676 3.087 -3.254 1.00 89.75 165 ASP A CA 1
ATOM 1230 C C . ASP A 1 165 ? -3.658 2.917 -4.394 1.00 89.75 165 ASP A C 1
ATOM 1232 O O . ASP A 1 165 ? -3.452 3.835 -5.193 1.00 89.75 165 ASP A O 1
ATOM 1236 N N . ASP A 1 166 ? -3.040 1.740 -4.508 1.00 91.31 166 ASP A N 1
ATOM 1237 C CA . ASP A 1 166 ? -2.185 1.402 -5.639 1.00 91.31 166 ASP A CA 1
ATOM 1238 C C . ASP A 1 166 ? -2.993 1.206 -6.935 1.00 91.31 166 ASP A C 1
ATOM 1240 O O . ASP A 1 166 ? -4.142 0.755 -6.943 1.00 91.31 166 ASP A O 1
ATOM 1244 N N . LEU A 1 167 ? -2.365 1.493 -8.079 1.00 91.00 167 LEU A N 1
ATOM 1245 C CA . LEU A 1 167 ? -2.981 1.242 -9.382 1.00 91.00 167 LEU A CA 1
ATOM 1246 C C . LEU A 1 167 ? -3.246 -0.263 -9.560 1.00 91.00 167 LEU A C 1
ATOM 1248 O O . LEU A 1 167 ? -2.333 -1.068 -9.403 1.00 91.00 167 LEU A O 1
ATOM 1252 N N . CYS A 1 168 ? -4.475 -0.618 -9.948 1.00 92.69 168 CYS A N 1
ATOM 1253 C CA . CYS A 1 168 ? -4.945 -2.003 -10.110 1.00 92.69 168 CYS A CA 1
ATOM 1254 C C . CYS A 1 168 ? -5.024 -2.829 -8.810 1.00 92.69 168 CYS A C 1
ATOM 1256 O O . CYS A 1 168 ? -5.214 -4.043 -8.895 1.00 92.69 168 CYS A O 1
ATOM 1258 N N . SER A 1 169 ? -4.968 -2.199 -7.629 1.00 92.06 169 SER A N 1
ATOM 1259 C CA . SER A 1 169 ? -5.047 -2.868 -6.318 1.00 92.06 169 SER A CA 1
ATOM 1260 C C . SER A 1 169 ? -6.217 -3.857 -6.214 1.00 92.06 169 SER A C 1
ATOM 1262 O O . SER A 1 169 ? -6.056 -4.982 -5.744 1.00 92.06 169 SER A O 1
ATOM 1264 N N . ARG A 1 170 ? -7.398 -3.483 -6.718 1.00 92.38 170 ARG A N 1
ATOM 1265 C CA . ARG A 1 170 ? -8.597 -4.332 -6.707 1.00 92.38 170 ARG A CA 1
ATOM 1266 C C . ARG A 1 170 ? -8.430 -5.607 -7.541 1.00 92.38 170 ARG A C 1
ATOM 1268 O O . ARG A 1 170 ? -8.834 -6.685 -7.109 1.00 92.38 170 ARG A O 1
ATOM 1275 N N . GLY A 1 171 ? -7.798 -5.492 -8.711 1.00 95.25 1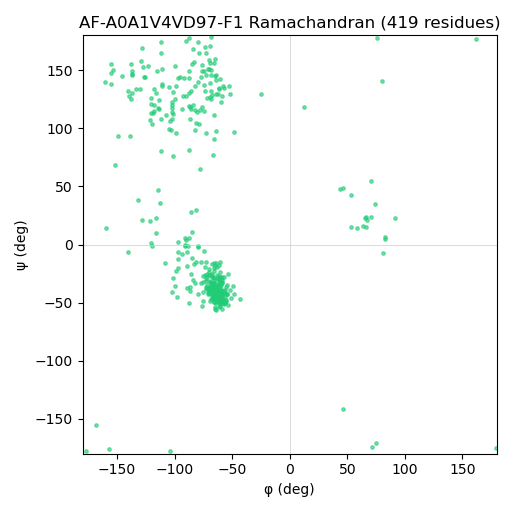71 GLY A N 1
ATOM 1276 C CA . GLY A 1 171 ? -7.421 -6.636 -9.540 1.00 95.25 171 GLY A CA 1
ATOM 1277 C C . GLY A 1 171 ? -6.396 -7.518 -8.831 1.00 95.25 171 GLY A C 1
ATOM 1278 O O . GLY A 1 171 ? -6.581 -8.732 -8.767 1.00 95.25 171 GLY A O 1
ATOM 1279 N N . ASP A 1 172 ? -5.367 -6.903 -8.240 1.00 95.94 172 ASP A N 1
ATOM 1280 C CA . ASP A 1 172 ? -4.315 -7.600 -7.489 1.00 95.94 172 ASP A CA 1
ATOM 1281 C C . ASP A 1 172 ? -4.898 -8.440 -6.352 1.00 95.94 172 ASP A C 1
ATOM 1283 O O . ASP A 1 172 ? -4.607 -9.632 -6.247 1.00 95.94 172 ASP A O 1
ATOM 1287 N N . LEU A 1 173 ? -5.787 -7.851 -5.549 1.00 95.56 173 LEU A N 1
ATOM 1288 C CA . LEU A 1 173 ? -6.462 -8.546 -4.459 1.00 95.56 173 LEU A CA 1
ATOM 1289 C C . LEU A 1 173 ? -7.337 -9.704 -4.961 1.00 95.56 173 LEU A C 1
ATOM 1291 O O . LEU A 1 173 ? -7.311 -10.793 -4.384 1.00 95.56 173 LEU A O 1
ATOM 1295 N N . ASN A 1 174 ? -8.091 -9.495 -6.044 1.00 96.25 174 ASN A N 1
ATOM 1296 C CA . ASN A 1 174 ? -8.931 -10.538 -6.635 1.00 96.25 174 ASN A CA 1
ATOM 1297 C C . ASN A 1 174 ? -8.101 -11.726 -7.135 1.00 96.25 174 ASN A C 1
ATOM 1299 O O . ASN A 1 174 ? -8.481 -12.876 -6.905 1.00 96.25 174 ASN A O 1
ATOM 1303 N N . GLU A 1 175 ? -6.964 -11.466 -7.780 1.00 97.12 175 GLU A N 1
ATOM 1304 C CA . GLU A 1 175 ? -6.077 -12.521 -8.271 1.00 97.12 175 GLU A CA 1
ATOM 1305 C C . GLU A 1 175 ? -5.369 -13.250 -7.126 1.00 97.12 175 GLU A C 1
ATOM 1307 O O . GLU A 1 175 ? -5.324 -14.480 -7.133 1.00 97.12 175 GLU A O 1
ATOM 1312 N N . MET A 1 176 ? -4.886 -12.535 -6.105 1.00 96.94 176 MET A N 1
ATOM 1313 C CA . MET A 1 176 ? -4.324 -13.166 -4.905 1.00 96.94 176 MET A CA 1
ATOM 1314 C C . MET A 1 176 ? -5.356 -14.073 -4.226 1.00 96.94 176 MET A C 1
ATOM 1316 O O . MET A 1 176 ? -5.066 -15.234 -3.945 1.00 96.94 176 MET A O 1
ATOM 1320 N N . ASN A 1 177 ? -6.584 -13.585 -4.022 1.00 96.75 177 ASN A N 1
ATOM 1321 C CA . ASN A 1 177 ? -7.671 -14.370 -3.437 1.00 96.75 177 ASN A CA 1
ATOM 1322 C C . ASN A 1 177 ? -8.018 -15.597 -4.295 1.00 96.75 177 ASN A C 1
ATOM 1324 O O . ASN A 1 177 ? -8.234 -16.674 -3.748 1.00 96.75 177 ASN A O 1
ATOM 1328 N N . ARG A 1 178 ? -8.044 -15.471 -5.630 1.00 96.81 178 ARG A N 1
ATOM 1329 C CA . ARG A 1 178 ? -8.281 -16.607 -6.536 1.00 96.81 178 ARG A CA 1
ATOM 1330 C C . ARG A 1 178 ? -7.193 -17.668 -6.390 1.00 96.81 178 ARG A C 1
ATOM 1332 O O . ARG A 1 178 ? -7.520 -18.819 -6.125 1.00 96.81 178 ARG A O 1
ATOM 1339 N N . ILE A 1 179 ? -5.924 -17.278 -6.520 1.00 95.62 179 ILE A N 1
ATOM 1340 C CA . ILE A 1 179 ? -4.785 -18.205 -6.462 1.00 95.62 179 ILE A CA 1
ATOM 1341 C C . ILE A 1 179 ? -4.758 -18.942 -5.118 1.00 95.62 179 ILE A C 1
ATOM 1343 O O . ILE A 1 179 ? -4.544 -20.150 -5.080 1.00 95.62 179 ILE A O 1
ATOM 1347 N N . LEU A 1 180 ? -5.010 -18.234 -4.017 1.00 95.44 180 LEU A N 1
ATOM 1348 C CA . LEU A 1 180 ? -5.049 -18.837 -2.687 1.00 95.44 180 LEU A CA 1
ATOM 1349 C C . LEU A 1 180 ? -6.258 -19.766 -2.507 1.00 95.44 180 LEU A C 1
ATOM 1351 O O . LEU A 1 180 ? -6.110 -20.877 -1.999 1.00 95.44 180 LEU A O 1
ATOM 1355 N N . ARG A 1 181 ? -7.447 -19.372 -2.979 1.00 95.50 181 ARG A N 1
ATOM 1356 C CA . ARG A 1 181 ? -8.646 -20.227 -2.937 1.00 95.50 181 ARG A CA 1
ATOM 1357 C C . ARG A 1 181 ? -8.492 -21.500 -3.756 1.00 95.50 181 ARG A C 1
ATOM 1359 O O . ARG A 1 181 ? -8.908 -22.552 -3.277 1.00 95.50 181 ARG A O 1
ATOM 1366 N N . ASP A 1 182 ? -7.887 -21.416 -4.938 1.00 94.62 182 ASP A N 1
ATOM 1367 C CA . ASP A 1 182 ? -7.607 -22.582 -5.784 1.00 94.62 182 ASP A CA 1
ATOM 1368 C C . ASP A 1 182 ? -6.710 -23.590 -5.036 1.00 94.62 182 ASP A C 1
ATOM 1370 O O . ASP A 1 182 ? -6.866 -24.796 -5.188 1.00 94.62 182 ASP A O 1
ATOM 1374 N N . GLN A 1 183 ? -5.850 -23.102 -4.138 1.00 93.06 183 GLN A N 1
ATOM 1375 C CA . GLN A 1 183 ? -4.970 -23.896 -3.271 1.00 93.06 183 GLN A CA 1
ATOM 1376 C C . GLN A 1 183 ? -5.625 -24.323 -1.942 1.00 93.06 183 GLN A C 1
ATOM 1378 O O . GLN A 1 183 ? -4.964 -24.881 -1.067 1.00 93.06 183 GLN A O 1
ATOM 1383 N N . GLY A 1 184 ? -6.920 -24.052 -1.747 1.00 92.56 184 GLY A N 1
ATOM 1384 C CA . GLY A 1 184 ? -7.626 -24.361 -0.500 1.00 92.56 184 GLY A CA 1
ATOM 1385 C C . GLY A 1 184 ? -7.208 -23.487 0.690 1.00 92.56 184 GLY A C 1
ATOM 1386 O O . GLY A 1 184 ? -7.363 -23.899 1.842 1.00 92.56 184 GLY A O 1
ATOM 1387 N N . LEU A 1 185 ? -6.678 -22.290 0.423 1.00 93.25 185 LEU A N 1
ATOM 1388 C CA . LEU A 1 185 ? -6.231 -21.301 1.406 1.00 93.25 185 LEU A CA 1
ATOM 1389 C C . LEU A 1 185 ? -7.160 -20.073 1.363 1.00 93.25 185 LEU A C 1
ATOM 1391 O O . LEU A 1 185 ? -6.852 -19.082 0.706 1.00 93.25 185 LEU A O 1
ATOM 1395 N N . PRO A 1 186 ? -8.346 -20.108 1.996 1.00 94.75 186 PRO A N 1
ATOM 1396 C CA . PRO A 1 186 ? -9.258 -18.971 1.960 1.00 94.75 186 PRO A CA 1
ATOM 1397 C C . PRO A 1 186 ? -8.700 -17.779 2.750 1.00 94.75 186 PRO A C 1
ATOM 1399 O O . PRO A 1 186 ? -8.070 -17.946 3.793 1.00 94.75 186 PRO A O 1
ATOM 1402 N N . LEU A 1 187 ? -8.986 -16.565 2.279 1.00 95.69 187 LEU A N 1
ATOM 1403 C CA . LEU A 1 187 ? -8.735 -15.348 3.048 1.00 95.69 187 LEU A CA 1
ATOM 1404 C C . LEU A 1 187 ? -9.762 -15.210 4.178 1.00 95.69 187 LEU A C 1
ATOM 1406 O O . LEU A 1 187 ? -10.962 -15.346 3.936 1.00 95.69 187 LEU A O 1
ATOM 1410 N N . ASN A 1 188 ? -9.281 -14.918 5.384 1.00 95.69 188 ASN A N 1
ATOM 1411 C CA . ASN A 1 188 ? -10.091 -14.516 6.532 1.00 95.69 188 ASN A CA 1
ATOM 1412 C C . ASN A 1 188 ? -10.308 -12.997 6.541 1.00 95.69 188 ASN A C 1
ATOM 1414 O O . ASN A 1 188 ? -11.442 -12.537 6.640 1.00 95.69 188 ASN A O 1
ATOM 1418 N N . SER A 1 189 ? -9.230 -12.220 6.409 1.00 96.00 189 SER A N 1
ATOM 1419 C CA . SER A 1 189 ? -9.284 -10.756 6.412 1.00 96.00 189 SER A CA 1
ATOM 1420 C C . SER A 1 189 ? -8.124 -10.147 5.625 1.00 96.00 189 SER A C 1
ATOM 1422 O O . SER A 1 189 ? -7.032 -10.713 5.554 1.00 96.00 189 SER A O 1
ATOM 1424 N N . VAL A 1 190 ? -8.346 -8.978 5.033 1.00 96.81 190 VAL A N 1
ATOM 1425 C CA . VAL A 1 190 ? -7.297 -8.144 4.437 1.00 96.81 190 VAL A CA 1
ATOM 1426 C C . VAL A 1 190 ? -7.338 -6.800 5.138 1.00 96.81 190 VAL A C 1
ATOM 1428 O O . VAL A 1 190 ? -8.256 -6.017 4.906 1.00 96.81 190 VAL A O 1
ATOM 1431 N N . LEU A 1 191 ? -6.353 -6.522 5.998 1.00 92.69 191 LEU A N 1
ATOM 1432 C CA . LEU A 1 191 ? -6.430 -5.389 6.937 1.00 92.69 191 LEU A CA 1
ATOM 1433 C C . LEU A 1 191 ? -6.703 -4.046 6.237 1.00 92.69 191 LEU A C 1
ATOM 1435 O O . LEU A 1 191 ? -7.454 -3.228 6.753 1.00 92.69 191 LEU A O 1
ATOM 1439 N N . CYS A 1 192 ? -6.166 -3.863 5.031 1.00 91.19 192 CYS A N 1
ATOM 1440 C CA . CYS A 1 192 ? -6.350 -2.676 4.194 1.00 91.19 192 CYS A CA 1
ATOM 1441 C C . CYS A 1 192 ? -7.159 -2.967 2.916 1.00 91.19 192 CYS A C 1
ATOM 1443 O O . CYS A 1 192 ? -6.842 -2.441 1.853 1.00 91.19 192 CYS A O 1
ATOM 1445 N N . GLY A 1 193 ? -8.154 -3.851 2.984 1.00 91.25 193 GLY A N 1
ATOM 1446 C CA . GLY A 1 193 ? -9.055 -4.154 1.862 1.00 91.25 193 GLY A CA 1
ATOM 1447 C C . GLY A 1 193 ? -10.378 -4.800 2.282 1.00 91.25 193 GLY A C 1
ATOM 1448 O O . GLY A 1 193 ? -11.082 -5.379 1.454 1.00 91.25 193 GLY A O 1
ATOM 1449 N N . SER A 1 194 ? -10.705 -4.751 3.572 1.00 93.88 194 SER A N 1
ATOM 1450 C CA . SER A 1 194 ? -11.866 -5.402 4.184 1.00 93.88 194 SER A CA 1
ATOM 1451 C C . SER A 1 194 ? -12.680 -4.404 5.013 1.00 93.88 194 SER A C 1
ATOM 1453 O O . SER A 1 194 ? -12.277 -3.258 5.223 1.00 93.88 194 SER A O 1
ATOM 1455 N N . SER A 1 195 ? -13.873 -4.815 5.435 1.00 96.12 195 SER A N 1
ATOM 1456 C CA . SER A 1 195 ? -14.677 -4.058 6.403 1.00 96.12 195 SER A CA 1
ATOM 1457 C C . SER A 1 195 ? -14.039 -4.083 7.793 1.00 96.12 195 SER A C 1
ATOM 1459 O O . SER A 1 195 ? -13.312 -5.014 8.142 1.00 96.12 195 SER A O 1
ATOM 1461 N N . PHE A 1 196 ? -14.346 -3.094 8.626 1.00 96.81 196 PHE A N 1
ATOM 1462 C CA . PHE A 1 196 ? -13.834 -3.011 9.990 1.00 96.81 196 PHE A CA 1
ATOM 1463 C C . PHE A 1 196 ? -14.232 -4.236 10.828 1.00 96.81 196 PHE A C 1
ATOM 1465 O O . PHE A 1 196 ? -13.439 -4.742 11.616 1.00 96.81 196 PHE A O 1
ATOM 1472 N N . GLU A 1 197 ? -15.420 -4.797 10.598 1.00 95.44 197 GLU A N 1
ATOM 1473 C CA . GLU A 1 197 ? -15.862 -6.031 11.260 1.00 95.44 197 GLU A CA 1
ATOM 1474 C C . GLU A 1 197 ? -15.048 -7.271 10.851 1.00 95.44 197 GLU A C 1
ATOM 1476 O O . GLU A 1 197 ? -14.832 -8.164 11.672 1.00 95.44 197 GLU A O 1
ATOM 1481 N N . GLU A 1 198 ? -14.567 -7.345 9.608 1.00 95.88 198 GLU A N 1
ATOM 1482 C CA . GLU A 1 198 ? -13.635 -8.397 9.175 1.00 95.88 198 GLU A CA 1
ATOM 1483 C C . GLU A 1 198 ? -12.238 -8.181 9.765 1.00 95.88 198 GLU A C 1
ATOM 1485 O O . GLU A 1 198 ? -11.580 -9.144 10.155 1.00 95.88 198 GLU A O 1
ATOM 1490 N N . VAL A 1 199 ? -11.788 -6.928 9.895 1.00 96.94 199 VAL A N 1
ATOM 1491 C CA . VAL A 1 199 ? -10.527 -6.596 10.582 1.00 96.94 199 VAL A CA 1
ATOM 1492 C C . VAL A 1 199 ? -10.582 -7.030 12.047 1.00 96.94 199 VAL A C 1
ATOM 1494 O O . VAL A 1 199 ? -9.652 -7.670 12.529 1.00 96.94 199 VAL A O 1
ATOM 1497 N N . LYS A 1 200 ? -11.697 -6.794 12.748 1.00 96.75 200 LYS A N 1
ATOM 1498 C CA . LYS A 1 200 ? -11.873 -7.228 14.147 1.00 96.75 200 LYS A CA 1
ATOM 1499 C C . LYS A 1 200 ? -11.785 -8.745 14.327 1.00 96.75 200 LYS A C 1
ATOM 1501 O O . LYS A 1 200 ? -11.383 -9.210 15.391 1.00 96.75 200 LYS A O 1
ATOM 1506 N N . LYS A 1 201 ? -12.138 -9.508 13.289 1.00 96.19 201 LYS A N 1
ATOM 1507 C CA . LYS A 1 201 ? -12.066 -10.977 13.242 1.00 96.19 201 LYS A CA 1
ATOM 1508 C C . LYS A 1 201 ? -10.740 -11.501 12.688 1.00 96.19 201 LYS A C 1
ATOM 1510 O O . LYS A 1 201 ? -10.595 -12.712 12.530 1.00 96.19 201 LYS A O 1
ATOM 1515 N N . ALA A 1 202 ? -9.759 -10.638 12.415 1.00 97.06 202 ALA A N 1
ATOM 1516 C CA . ALA A 1 202 ? -8.441 -11.064 11.952 1.00 97.06 202 ALA A CA 1
ATOM 1517 C C . ALA A 1 202 ? -7.794 -12.145 12.853 1.00 97.06 202 ALA A C 1
ATOM 1519 O O . ALA A 1 202 ? -7.271 -13.111 12.298 1.00 97.06 202 ALA A O 1
ATOM 1520 N N . PRO A 1 203 ? -7.895 -12.117 14.201 1.00 97.38 203 PRO A N 1
ATOM 1521 C CA . PRO A 1 203 ? -7.313 -13.167 15.048 1.00 97.38 203 PRO A CA 1
ATOM 1522 C C . PRO A 1 203 ? -7.860 -14.580 14.808 1.00 97.38 203 PRO A C 1
ATOM 1524 O O . PRO A 1 203 ? -7.253 -15.553 15.242 1.00 97.38 203 PRO A O 1
ATOM 1527 N N . GLN A 1 204 ? -8.996 -14.710 14.117 1.00 96.38 204 GLN A N 1
ATOM 1528 C CA . GLN A 1 204 ? -9.600 -15.997 13.779 1.00 96.38 204 GLN A CA 1
ATOM 1529 C C . GLN A 1 204 ? -8.858 -16.744 12.653 1.00 96.38 204 GLN A C 1
ATOM 1531 O O . GLN A 1 204 ? -9.205 -17.883 12.349 1.00 96.38 204 GLN A O 1
ATOM 1536 N N . ALA A 1 205 ? -7.852 -16.137 12.020 1.00 97.06 205 ALA A N 1
ATOM 1537 C CA . ALA A 1 205 ? -7.033 -16.795 11.004 1.00 97.06 205 ALA A CA 1
ATOM 1538 C C . ALA A 1 205 ? -6.071 -17.840 11.597 1.00 97.06 205 ALA A C 1
ATOM 1540 O O . ALA A 1 205 ? -5.798 -17.860 12.792 1.00 97.06 205 ALA A O 1
ATOM 1541 N N . GLU A 1 206 ? -5.524 -18.703 10.743 1.00 96.50 206 GLU A N 1
ATOM 1542 C CA . GLU A 1 206 ? -4.436 -19.632 11.080 1.00 96.50 206 GLU A CA 1
ATOM 1543 C C . GLU A 1 206 ? -3.049 -18.978 10.932 1.00 96.50 206 GLU A C 1
ATOM 1545 O O . GLU A 1 206 ? -2.098 -19.408 11.580 1.00 96.50 206 GLU A O 1
ATOM 1550 N N . LEU A 1 207 ? -2.925 -17.954 10.076 1.00 97.69 207 LEU A N 1
ATOM 1551 C CA . LEU A 1 207 ? -1.648 -17.331 9.721 1.00 97.69 207 LEU A CA 1
ATOM 1552 C C . LEU A 1 207 ? -1.826 -15.880 9.250 1.00 97.69 207 LEU A C 1
ATOM 1554 O O . LEU A 1 207 ? -2.708 -15.584 8.440 1.00 97.69 207 LEU A O 1
ATOM 1558 N N . ASN A 1 208 ? -0.930 -14.998 9.692 1.00 98.25 208 ASN A N 1
ATOM 1559 C CA . ASN A 1 208 ? -0.737 -13.659 9.137 1.00 98.25 208 ASN A CA 1
ATOM 1560 C C . ASN A 1 208 ? 0.311 -13.681 8.012 1.00 98.25 208 ASN A C 1
ATOM 1562 O O . ASN A 1 208 ? 1.435 -14.146 8.193 1.00 98.25 208 ASN A O 1
ATOM 1566 N N . VAL A 1 209 ? -0.026 -13.142 6.845 1.00 97.88 209 VAL A N 1
ATOM 1567 C CA . VAL A 1 209 ? 0.858 -13.112 5.674 1.00 97.88 209 VAL A CA 1
ATOM 1568 C C . VAL A 1 209 ? 1.164 -11.664 5.303 1.00 97.88 209 VAL A C 1
ATOM 1570 O O . VAL A 1 209 ? 0.272 -10.919 4.902 1.00 97.88 209 VAL A O 1
ATOM 1573 N N . LEU A 1 210 ? 2.429 -11.266 5.430 1.00 97.00 210 LEU A N 1
ATOM 1574 C CA . LEU A 1 210 ? 2.894 -9.901 5.191 1.00 97.00 210 LEU A CA 1
ATOM 1575 C C . LEU A 1 210 ? 3.374 -9.770 3.748 1.00 97.00 210 LEU A C 1
ATOM 1577 O O . LEU A 1 210 ? 4.361 -10.395 3.349 1.00 97.00 210 LEU A O 1
ATOM 1581 N N . LEU A 1 211 ? 2.699 -8.933 2.966 1.00 94.19 211 LEU A N 1
ATOM 1582 C CA . LEU A 1 211 ? 3.051 -8.670 1.576 1.00 94.19 211 LEU A CA 1
ATOM 1583 C C . LEU A 1 211 ? 4.243 -7.715 1.503 1.00 94.19 211 LEU A C 1
ATOM 1585 O O . LEU A 1 211 ? 4.163 -6.563 1.920 1.00 94.19 211 LEU A O 1
ATOM 1589 N N . GLY A 1 212 ? 5.370 -8.185 0.964 1.00 88.00 212 GLY A N 1
ATOM 1590 C CA . GLY A 1 212 ? 6.559 -7.348 0.777 1.00 88.00 212 GLY A CA 1
ATOM 1591 C C . GLY A 1 212 ? 7.175 -6.827 2.085 1.00 88.00 212 GLY A C 1
ATOM 1592 O O . GLY A 1 212 ? 7.996 -5.907 2.039 1.00 88.00 212 GLY A O 1
ATOM 1593 N N . GLY A 1 213 ? 6.801 -7.418 3.225 1.00 90.12 213 GLY A N 1
ATOM 1594 C CA . GLY A 1 213 ? 7.275 -7.063 4.564 1.00 90.12 213 GLY A CA 1
ATOM 1595 C C . GLY A 1 213 ? 6.566 -5.890 5.242 1.00 90.12 213 GLY A C 1
ATOM 1596 O O . GLY A 1 213 ? 7.030 -5.479 6.300 1.00 90.12 213 GLY A O 1
ATOM 1597 N N . ASP A 1 214 ? 5.493 -5.355 4.653 1.00 93.50 214 ASP A N 1
ATOM 1598 C CA . ASP A 1 214 ? 4.654 -4.337 5.293 1.00 93.50 214 ASP A CA 1
ATOM 1599 C C . ASP A 1 214 ? 3.677 -5.003 6.296 1.00 93.50 214 ASP A C 1
ATOM 1601 O O . ASP A 1 214 ? 3.110 -6.064 6.019 1.00 93.50 214 ASP A O 1
ATOM 1605 N N . GLY A 1 215 ? 3.465 -4.376 7.456 1.00 95.06 215 GLY A N 1
ATOM 1606 C CA . GLY A 1 215 ? 2.605 -4.853 8.548 1.00 95.06 215 GLY A CA 1
ATOM 1607 C C . GLY A 1 215 ? 3.322 -5.697 9.610 1.00 95.06 215 GLY A C 1
ATOM 1608 O O . GLY A 1 215 ? 2.672 -6.502 10.281 1.00 95.06 215 GLY A O 1
ATOM 1609 N N . LEU A 1 216 ? 4.644 -5.560 9.750 1.00 96.62 216 LEU A N 1
ATOM 1610 C CA . LEU A 1 216 ? 5.441 -6.373 10.674 1.00 96.62 216 LEU A CA 1
ATOM 1611 C C . LEU A 1 216 ? 5.124 -6.108 12.141 1.00 96.62 216 LEU A C 1
ATOM 1613 O O . LEU A 1 216 ? 5.031 -7.063 12.914 1.00 96.62 216 LEU A O 1
ATOM 1617 N N . ASP A 1 217 ? 4.959 -4.849 12.532 1.00 96.81 217 ASP A N 1
ATOM 1618 C CA . ASP A 1 217 ? 4.707 -4.527 13.939 1.00 96.81 217 ASP A CA 1
ATOM 1619 C C . ASP A 1 217 ? 3.302 -4.977 14.354 1.00 96.81 217 ASP A C 1
ATOM 1621 O O . ASP A 1 217 ? 3.125 -5.566 15.420 1.00 96.81 217 ASP A O 1
ATOM 1625 N N . CYS A 1 218 ? 2.329 -4.844 13.447 1.00 97.25 218 CYS A N 1
ATOM 1626 C CA . CYS A 1 218 ? 0.986 -5.387 13.623 1.00 97.25 218 CYS A CA 1
ATOM 1627 C C . CYS A 1 218 ? 1.016 -6.915 13.774 1.00 97.25 218 CYS A C 1
ATOM 1629 O O . CYS A 1 218 ? 0.403 -7.461 14.690 1.00 97.25 218 CYS A O 1
ATOM 1631 N N . ALA A 1 219 ? 1.770 -7.612 12.920 1.00 97.75 219 ALA A N 1
ATOM 1632 C CA . ALA A 1 219 ? 1.885 -9.064 12.980 1.00 97.75 219 ALA A CA 1
ATOM 1633 C C . ALA A 1 219 ? 2.525 -9.555 14.286 1.00 97.75 219 ALA A C 1
ATOM 1635 O O . ALA A 1 219 ? 2.034 -10.519 14.868 1.00 97.75 219 ALA A O 1
ATOM 1636 N N . LYS A 1 220 ? 3.574 -8.875 14.769 1.00 98.12 220 LYS A N 1
ATOM 1637 C CA . LYS A 1 220 ? 4.196 -9.166 16.070 1.00 98.12 220 LYS A CA 1
ATOM 1638 C C . LYS A 1 220 ? 3.236 -8.923 17.227 1.00 98.12 220 LYS A C 1
ATOM 1640 O O . LYS A 1 220 ? 3.124 -9.774 18.097 1.00 98.12 220 LYS A O 1
ATOM 1645 N N . ALA A 1 221 ? 2.502 -7.813 17.211 1.00 98.00 221 ALA A N 1
ATOM 1646 C CA . ALA A 1 221 ? 1.493 -7.537 18.228 1.00 98.00 221 ALA A CA 1
ATOM 1647 C C . ALA A 1 221 ? 0.384 -8.608 18.234 1.00 98.00 221 ALA A C 1
ATOM 1649 O O . ALA A 1 221 ? -0.042 -9.051 19.296 1.00 98.00 221 ALA A O 1
ATOM 1650 N N . MET A 1 222 ? -0.041 -9.091 17.060 1.00 98.06 222 MET A N 1
ATOM 1651 C CA . MET A 1 222 ? -0.992 -10.205 16.960 1.00 98.06 222 MET A CA 1
ATOM 1652 C C . MET A 1 222 ? -0.404 -11.550 17.416 1.00 98.06 222 MET A C 1
ATOM 1654 O O . MET A 1 222 ? -1.140 -12.373 17.956 1.00 98.06 222 MET A O 1
ATOM 1658 N N . GLU A 1 223 ? 0.892 -11.792 17.205 1.00 98.06 223 GLU A N 1
ATOM 1659 C CA . GLU A 1 223 ? 1.588 -12.968 17.742 1.00 98.06 223 GLU A CA 1
ATOM 1660 C C . GLU A 1 223 ? 1.630 -12.917 19.277 1.00 98.06 223 GLU A C 1
ATOM 1662 O O . GLU A 1 223 ? 1.275 -13.893 19.931 1.00 98.06 223 GLU A O 1
ATOM 1667 N N . GLU A 1 224 ? 1.977 -11.765 19.857 1.00 97.75 224 GLU A N 1
ATOM 1668 C CA . GLU A 1 224 ? 2.042 -11.565 21.309 1.00 97.75 224 GLU A CA 1
ATOM 1669 C C . GLU A 1 224 ? 0.667 -11.652 21.992 1.00 97.75 224 GLU A C 1
ATOM 1671 O O . GLU A 1 224 ? 0.551 -12.255 23.061 1.00 97.75 224 GLU A O 1
ATOM 1676 N N . GLU A 1 225 ? -0.377 -11.062 21.399 1.00 97.19 225 GLU A N 1
ATOM 1677 C CA . GLU A 1 225 ? -1.713 -10.988 22.008 1.00 97.19 225 GLU A CA 1
ATOM 1678 C C . GLU A 1 225 ? -2.578 -12.225 21.723 1.00 97.19 225 GLU A C 1
ATOM 1680 O O . GLU A 1 225 ? -3.341 -12.660 22.588 1.00 97.19 225 GLU A O 1
ATOM 1685 N N . PHE A 1 226 ? -2.468 -12.808 20.524 1.00 96.62 226 PHE A N 1
ATOM 1686 C CA . PHE A 1 226 ? -3.358 -13.878 20.067 1.00 96.62 226 PHE A CA 1
ATOM 1687 C C . PHE A 1 226 ? -2.646 -15.188 19.727 1.00 96.62 226 PHE A C 1
ATOM 1689 O O . PHE A 1 226 ? -3.329 -16.113 19.296 1.00 96.62 226 PHE A O 1
ATOM 1696 N N . ASP A 1 227 ? -1.325 -15.313 19.880 1.00 96.06 227 ASP A N 1
ATOM 1697 C CA . ASP A 1 227 ? -0.572 -16.507 19.450 1.00 96.06 227 ASP A CA 1
ATOM 1698 C C . ASP A 1 227 ? -0.863 -16.846 17.971 1.00 96.06 227 ASP A C 1
ATOM 1700 O O . ASP A 1 227 ? -1.190 -17.977 17.596 1.00 96.06 227 ASP A O 1
ATOM 1704 N N . LEU A 1 228 ? -0.901 -15.810 17.122 1.00 97.00 228 LEU A N 1
ATOM 1705 C CA . LEU A 1 228 ? -1.136 -15.931 15.685 1.00 97.00 228 LEU A CA 1
ATOM 1706 C C . LEU A 1 228 ? 0.196 -15.797 14.930 1.00 97.00 228 LEU A C 1
ATOM 1708 O O . LEU A 1 228 ? 0.723 -14.685 14.847 1.00 97.00 228 LEU A O 1
ATOM 1712 N N . PRO A 1 229 ? 0.740 -16.888 14.354 1.00 97.50 229 PRO A N 1
ATOM 1713 C CA . PRO A 1 229 ? 2.018 -16.836 13.655 1.00 97.50 229 PRO A CA 1
ATOM 1714 C C . PRO A 1 229 ? 1.946 -15.953 12.411 1.00 97.50 229 PRO A C 1
ATOM 1716 O O . PRO A 1 229 ? 0.875 -15.733 11.831 1.00 97.50 229 PRO A O 1
ATOM 1719 N N . TYR A 1 230 ? 3.112 -15.502 11.951 1.00 98.00 230 TYR A N 1
ATOM 1720 C CA . TYR A 1 230 ? 3.224 -14.708 10.736 1.00 98.00 230 TYR A CA 1
ATOM 1721 C C . TYR A 1 230 ? 4.403 -15.099 9.848 1.00 98.00 230 TYR A C 1
ATOM 1723 O O . TYR A 1 230 ? 5.413 -15.632 10.305 1.00 98.00 230 TYR A O 1
ATOM 1731 N N . ILE A 1 231 ? 4.281 -14.794 8.555 1.00 97.31 231 ILE A N 1
ATOM 1732 C CA . ILE A 1 231 ? 5.362 -14.931 7.574 1.00 97.31 231 ILE A CA 1
ATOM 1733 C C . ILE A 1 231 ? 5.420 -13.724 6.643 1.00 97.31 231 ILE A C 1
ATOM 1735 O O . ILE A 1 231 ? 4.396 -13.165 6.256 1.00 97.31 231 ILE A O 1
ATOM 1739 N N . SER A 1 232 ? 6.629 -13.355 6.228 1.00 96.19 232 SER A N 1
ATOM 1740 C CA . SER A 1 232 ? 6.837 -12.374 5.163 1.00 96.19 232 SER A CA 1
ATOM 1741 C C . SER A 1 232 ? 6.964 -13.084 3.823 1.00 96.19 232 SER A C 1
ATOM 1743 O O . SER A 1 232 ? 7.759 -14.014 3.686 1.00 96.19 232 SER A O 1
ATOM 1745 N N . VAL A 1 233 ? 6.178 -12.656 2.839 1.00 96.00 233 VAL A N 1
ATOM 1746 C CA . VAL A 1 233 ? 6.152 -13.226 1.486 1.00 96.00 233 VAL A CA 1
ATOM 1747 C C . VAL A 1 233 ? 6.435 -12.139 0.450 1.00 96.00 233 VAL A C 1
ATOM 1749 O O . VAL A 1 233 ? 6.178 -10.955 0.698 1.00 96.00 233 VAL A O 1
ATOM 1752 N N . PRO A 1 234 ? 6.975 -12.490 -0.730 1.00 94.75 234 PRO A N 1
ATOM 1753 C CA . PRO A 1 234 ? 7.152 -11.511 -1.791 1.00 94.75 234 PRO A CA 1
ATOM 1754 C C . PRO A 1 234 ? 5.807 -11.007 -2.314 1.00 94.75 234 PRO A C 1
ATOM 1756 O O . PRO A 1 234 ? 4.796 -11.713 -2.268 1.00 94.75 234 PRO A O 1
ATOM 1759 N N . TYR A 1 235 ? 5.817 -9.813 -2.903 1.00 95.25 235 TYR A N 1
ATOM 1760 C CA . TYR A 1 235 ? 4.707 -9.410 -3.756 1.00 95.25 235 TYR A CA 1
ATOM 1761 C C . TYR A 1 235 ? 4.725 -10.299 -5.015 1.00 95.25 235 TYR A C 1
ATOM 1763 O O . TYR A 1 235 ? 5.792 -10.428 -5.628 1.00 95.25 235 TYR A O 1
ATOM 1771 N N . PRO A 1 236 ? 3.611 -10.943 -5.416 1.00 95.94 236 PRO A N 1
ATOM 1772 C CA . PRO A 1 236 ? 3.619 -11.978 -6.449 1.00 95.94 236 PRO A CA 1
ATOM 1773 C C . PRO A 1 236 ? 3.701 -11.381 -7.863 1.00 95.94 236 PRO A C 1
ATOM 1775 O O . PRO A 1 236 ? 2.777 -11.491 -8.660 1.00 95.94 236 PRO A O 1
ATOM 1778 N N . TYR A 1 237 ? 4.815 -10.728 -8.183 1.00 95.94 237 TYR A N 1
ATOM 1779 C CA . TYR A 1 237 ? 5.140 -10.274 -9.530 1.00 95.94 237 TYR A CA 1
ATOM 1780 C C . TYR A 1 237 ? 5.859 -11.348 -10.330 1.00 95.94 237 TYR A C 1
ATOM 1782 O O . TYR A 1 237 ? 6.867 -11.901 -9.893 1.00 95.94 237 TYR A O 1
ATOM 1790 N N . GLY A 1 238 ? 5.380 -11.607 -11.543 1.00 95.19 238 GLY A N 1
ATOM 1791 C CA . GLY A 1 238 ? 5.988 -12.636 -12.374 1.00 95.19 238 GLY A CA 1
ATOM 1792 C C . GLY A 1 238 ? 5.630 -14.045 -11.929 1.00 95.19 238 GLY A C 1
ATOM 1793 O O . GLY A 1 238 ? 4.937 -14.276 -10.934 1.00 95.19 238 GLY A O 1
ATOM 1794 N N . LEU A 1 239 ? 6.120 -15.016 -12.686 1.00 95.31 239 LEU A N 1
ATOM 1795 C CA . LEU A 1 239 ? 5.864 -16.422 -12.440 1.00 95.31 239 LEU A CA 1
ATOM 1796 C C . LEU A 1 239 ? 6.602 -16.911 -11.192 1.00 95.31 239 LEU A C 1
ATOM 1798 O O . LEU A 1 239 ? 6.036 -17.662 -10.398 1.00 95.31 239 LEU A O 1
ATOM 1802 N N . LYS A 1 240 ? 7.854 -16.479 -11.001 1.00 95.00 240 LYS A N 1
ATOM 1803 C CA . LYS A 1 240 ? 8.710 -16.943 -9.905 1.00 95.00 240 LYS A CA 1
ATOM 1804 C C . LYS A 1 240 ? 8.157 -16.506 -8.551 1.00 95.00 240 LYS A C 1
ATOM 1806 O O . LYS A 1 240 ? 7.991 -17.351 -7.674 1.00 95.00 240 LYS A O 1
ATOM 1811 N N . LYS A 1 241 ? 7.816 -15.220 -8.385 1.00 95.88 241 LYS A N 1
ATOM 1812 C CA . LYS A 1 241 ? 7.262 -14.728 -7.113 1.00 95.88 241 LYS A CA 1
ATOM 1813 C C . LYS A 1 241 ? 5.830 -15.179 -6.880 1.00 95.88 241 LYS A C 1
ATOM 1815 O O . LYS A 1 241 ? 5.484 -15.408 -5.731 1.00 95.88 241 LYS A O 1
ATOM 1820 N N . SER A 1 242 ? 5.024 -15.366 -7.929 1.00 96.88 242 SER A N 1
ATOM 1821 C CA . SER A 1 242 ? 3.678 -15.945 -7.779 1.00 96.88 242 SER A CA 1
ATOM 1822 C C . SER A 1 242 ? 3.727 -17.364 -7.217 1.00 96.88 242 SER A C 1
ATOM 1824 O O . SER A 1 242 ? 2.952 -17.705 -6.331 1.00 96.88 242 SER A O 1
ATOM 1826 N N . VAL A 1 243 ? 4.669 -18.183 -7.688 1.00 96.12 243 VAL A N 1
ATOM 1827 C CA . VAL A 1 243 ? 4.873 -19.540 -7.164 1.00 96.12 243 VAL A CA 1
ATOM 1828 C C . VAL A 1 243 ? 5.424 -19.491 -5.742 1.00 96.12 243 VAL A C 1
ATOM 1830 O O . VAL A 1 243 ? 4.852 -20.113 -4.853 1.00 96.12 243 VAL A O 1
ATOM 1833 N N . GLN A 1 244 ? 6.465 -18.684 -5.510 1.00 96.06 244 GLN A N 1
ATOM 1834 C CA . GLN A 1 244 ? 7.061 -18.512 -4.184 1.00 96.06 244 GLN A CA 1
ATOM 1835 C C . GLN A 1 244 ? 6.029 -18.037 -3.147 1.00 96.06 244 GLN A C 1
ATOM 1837 O O . GLN A 1 244 ? 6.029 -18.517 -2.020 1.00 96.06 244 GLN A O 1
ATOM 1842 N N . PHE A 1 245 ? 5.135 -17.123 -3.528 1.00 97.00 245 PHE A N 1
ATOM 1843 C CA . PHE A 1 245 ? 4.041 -16.638 -2.690 1.00 97.00 245 PHE A CA 1
ATOM 1844 C C . PHE A 1 245 ? 3.150 -17.788 -2.202 1.00 97.00 245 PHE A C 1
ATOM 1846 O O . PHE A 1 245 ? 2.932 -17.922 -1.002 1.00 97.00 245 PHE A O 1
ATOM 1853 N N . VAL A 1 246 ? 2.697 -18.662 -3.104 1.00 96.12 246 VAL A N 1
ATOM 1854 C CA . VAL A 1 246 ? 1.853 -19.812 -2.741 1.00 96.12 246 VAL A CA 1
ATOM 1855 C C . VAL A 1 246 ? 2.622 -20.840 -1.912 1.00 96.12 246 VAL A C 1
ATOM 1857 O O . VAL A 1 246 ? 2.119 -21.307 -0.892 1.00 96.12 246 VAL A O 1
ATOM 1860 N N . GLU A 1 247 ? 3.842 -21.185 -2.327 1.00 95.62 247 GLU A N 1
ATOM 1861 C CA . GLU A 1 247 ? 4.667 -22.197 -1.659 1.00 95.62 247 GLU A CA 1
ATOM 1862 C C . GLU A 1 247 ? 5.040 -21.788 -0.229 1.00 95.62 247 GLU A C 1
ATOM 1864 O O . GLU A 1 247 ? 4.970 -22.615 0.679 1.00 95.62 247 GLU A O 1
ATOM 1869 N N . MET A 1 248 ? 5.391 -20.517 -0.001 1.00 96.94 248 MET A N 1
ATOM 1870 C CA . MET A 1 248 ? 5.726 -20.018 1.337 1.00 96.94 248 MET A CA 1
ATOM 1871 C C . MET A 1 248 ? 4.518 -20.048 2.280 1.00 96.94 248 MET A C 1
ATOM 1873 O O . MET A 1 248 ? 4.663 -20.448 3.434 1.00 96.94 248 MET A O 1
ATOM 1877 N N . ILE A 1 249 ? 3.329 -19.672 1.793 1.00 96.25 249 ILE A N 1
ATOM 1878 C CA . ILE A 1 249 ? 2.095 -19.693 2.596 1.00 96.25 249 ILE A CA 1
ATOM 1879 C C . ILE A 1 249 ? 1.679 -21.132 2.904 1.00 96.25 249 ILE A C 1
ATOM 1881 O O . ILE A 1 249 ? 1.391 -21.451 4.057 1.00 96.25 249 ILE A O 1
ATOM 1885 N N . GLY A 1 250 ? 1.687 -22.012 1.899 1.00 94.31 250 GLY A N 1
ATOM 1886 C CA . GLY A 1 250 ? 1.405 -23.432 2.095 1.00 94.31 250 GLY A CA 1
ATOM 1887 C C . GLY A 1 250 ? 2.364 -24.055 3.108 1.00 94.31 250 GLY A C 1
ATOM 1888 O O . GLY A 1 250 ? 1.922 -24.642 4.097 1.00 94.31 250 GLY A O 1
ATOM 1889 N N . GLY A 1 251 ? 3.672 -23.855 2.915 1.00 94.88 251 GLY A N 1
ATOM 1890 C CA . GLY A 1 251 ? 4.713 -24.406 3.780 1.00 94.88 251 GLY A CA 1
ATOM 1891 C C . GLY A 1 251 ? 4.582 -23.970 5.240 1.00 94.88 251 GLY A C 1
ATOM 1892 O O . GLY A 1 251 ? 4.736 -24.800 6.136 1.00 94.88 251 GLY A O 1
ATOM 1893 N N . ALA A 1 252 ? 4.224 -22.708 5.493 1.00 94.88 252 ALA A N 1
ATOM 1894 C CA . ALA A 1 252 ? 3.983 -22.203 6.846 1.00 94.88 252 ALA A CA 1
ATOM 1895 C C . ALA A 1 252 ? 2.763 -22.842 7.531 1.00 94.88 252 ALA A C 1
ATOM 1897 O O . ALA A 1 252 ? 2.752 -22.990 8.750 1.00 94.88 252 ALA A O 1
ATOM 1898 N N . LEU A 1 253 ? 1.767 -23.276 6.755 1.00 93.44 253 LEU A N 1
ATOM 1899 C CA . LEU A 1 253 ? 0.597 -24.017 7.239 1.00 93.44 253 LEU A CA 1
ATOM 1900 C C . LEU A 1 253 ? 0.806 -25.542 7.242 1.00 93.44 253 LEU A C 1
ATOM 1902 O O . LEU A 1 253 ? -0.133 -26.292 7.513 1.00 93.44 253 LEU A O 1
ATOM 1906 N N . GLY A 1 254 ? 2.008 -26.022 6.902 1.00 91.44 254 GLY A N 1
ATOM 1907 C CA . GLY A 1 254 ? 2.300 -27.451 6.769 1.00 91.44 254 GLY A CA 1
ATOM 1908 C C . GLY A 1 254 ? 1.557 -28.127 5.610 1.00 91.44 254 GLY A C 1
ATOM 1909 O O . GLY A 1 254 ? 1.337 -29.338 5.647 1.00 91.44 254 GLY A O 1
ATOM 1910 N N . ARG A 1 255 ? 1.143 -27.356 4.598 1.00 89.69 255 ARG A N 1
ATOM 1911 C CA . ARG A 1 255 ? 0.449 -27.826 3.391 1.00 89.69 255 ARG A CA 1
ATOM 1912 C C . ARG A 1 255 ? 1.375 -27.669 2.185 1.00 89.69 255 ARG A C 1
ATOM 1914 O O . ARG A 1 255 ? 2.017 -26.639 2.019 1.00 89.69 255 ARG A O 1
ATOM 1921 N N . GLU A 1 256 ? 1.442 -28.666 1.313 1.00 87.81 256 GLU A N 1
ATOM 1922 C CA . GLU A 1 256 ? 2.144 -28.495 0.037 1.00 87.81 256 GLU A CA 1
ATOM 1923 C C . GLU A 1 256 ? 1.224 -27.796 -0.966 1.00 87.81 256 GLU A C 1
ATOM 1925 O O . GLU A 1 256 ? 0.040 -28.126 -1.063 1.00 87.81 256 GLU A O 1
ATOM 1930 N N . ALA A 1 257 ? 1.768 -26.825 -1.702 1.00 88.56 257 ALA A N 1
ATOM 1931 C CA . ALA A 1 257 ? 1.062 -26.224 -2.826 1.00 88.56 257 ALA A CA 1
ATOM 1932 C C . ALA A 1 257 ? 0.778 -27.303 -3.879 1.00 88.56 257 ALA A C 1
ATOM 1934 O O . ALA A 1 257 ? 1.677 -28.069 -4.225 1.00 88.56 257 ALA A O 1
ATOM 1935 N N . ASP A 1 258 ? -0.447 -27.356 -4.405 1.00 92.12 258 ASP A N 1
ATOM 1936 C CA . ASP A 1 258 ? -0.825 -28.336 -5.417 1.00 92.12 258 ASP A CA 1
ATOM 1937 C C . ASP A 1 258 ? -0.029 -28.076 -6.711 1.00 92.12 258 ASP A C 1
ATOM 1939 O O . ASP A 1 258 ? -0.262 -27.068 -7.402 1.00 92.12 258 ASP A O 1
ATOM 1943 N N . PRO A 1 259 ? 0.899 -28.981 -7.081 1.00 90.88 259 PRO A N 1
ATOM 1944 C CA . PRO A 1 259 ? 1.751 -28.789 -8.243 1.00 90.88 259 PRO A CA 1
ATOM 1945 C C . PRO A 1 259 ? 0.959 -28.839 -9.552 1.00 90.88 259 PRO A C 1
ATOM 1947 O O . PRO A 1 259 ? 1.387 -28.241 -10.537 1.00 90.88 259 PRO A O 1
ATOM 1950 N N . GLN A 1 260 ? -0.196 -29.515 -9.590 1.00 92.56 260 GLN A N 1
ATOM 1951 C CA . GLN A 1 260 ? -1.031 -29.587 -10.790 1.00 92.56 260 GLN A CA 1
ATOM 1952 C C . GLN A 1 260 ? -1.665 -28.231 -11.098 1.00 92.56 260 GLN A C 1
ATOM 1954 O O . GLN A 1 260 ? -1.704 -27.820 -12.259 1.00 92.56 260 GLN A O 1
ATOM 1959 N N . ILE A 1 261 ? -2.113 -27.515 -10.064 1.00 92.56 261 ILE A N 1
ATOM 1960 C CA . ILE A 1 261 ? -2.675 -26.167 -10.206 1.00 92.56 261 ILE A CA 1
ATOM 1961 C C . ILE A 1 261 ? -1.586 -25.192 -10.657 1.00 92.56 261 ILE A C 1
ATOM 1963 O O . ILE A 1 261 ? -1.796 -24.427 -11.598 1.00 92.56 261 ILE A O 1
ATOM 1967 N N . LEU A 1 262 ? -0.401 -25.254 -10.041 1.00 93.25 262 LEU A N 1
ATOM 1968 C CA . LEU A 1 262 ? 0.725 -24.404 -10.432 1.00 93.25 262 LEU A CA 1
ATOM 1969 C C . LEU A 1 262 ? 1.168 -24.667 -11.878 1.00 93.25 262 LEU A C 1
ATOM 1971 O O . LEU A 1 262 ? 1.430 -23.720 -12.617 1.00 93.25 262 LEU A O 1
ATOM 1975 N N . GLU A 1 263 ? 1.219 -25.928 -12.310 1.00 94.06 263 GLU A N 1
ATOM 1976 C CA . GLU A 1 263 ? 1.576 -26.277 -13.689 1.00 94.06 263 GLU A CA 1
ATOM 1977 C C . GLU A 1 263 ? 0.507 -25.826 -14.694 1.00 94.06 263 GLU A C 1
ATOM 1979 O O . GLU A 1 263 ? 0.830 -25.309 -15.765 1.00 94.06 263 GLU A O 1
ATOM 1984 N N . MET A 1 264 ? -0.775 -25.937 -14.336 1.00 94.94 264 MET A N 1
ATOM 1985 C CA . MET A 1 264 ? -1.872 -25.411 -15.150 1.00 94.94 264 MET A CA 1
ATOM 1986 C C . MET A 1 264 ? -1.753 -23.892 -15.347 1.00 94.94 264 MET A C 1
ATOM 1988 O O . MET A 1 264 ? -1.919 -23.402 -16.468 1.00 94.94 264 MET A O 1
ATOM 1992 N N . GLU A 1 265 ? -1.440 -23.143 -14.287 1.00 94.69 265 GLU A N 1
ATOM 1993 C CA . GLU A 1 265 ? -1.225 -21.694 -14.362 1.00 94.69 265 GLU A CA 1
ATOM 1994 C C . GLU A 1 265 ? 0.028 -21.342 -15.179 1.00 94.69 265 GLU A C 1
ATOM 1996 O O . GLU A 1 265 ? -0.031 -20.462 -16.041 1.00 94.69 265 GLU A O 1
ATOM 2001 N N . ARG A 1 266 ? 1.140 -22.073 -15.003 1.00 94.19 266 ARG A N 1
ATOM 2002 C CA . ARG A 1 266 ? 2.358 -21.920 -15.825 1.00 94.19 266 ARG A CA 1
ATOM 2003 C C . ARG A 1 266 ? 2.054 -22.073 -17.310 1.00 94.19 266 ARG A C 1
ATOM 2005 O O . ARG A 1 266 ? 2.444 -21.230 -18.118 1.00 94.19 266 ARG A O 1
ATOM 2012 N N . GLU A 1 267 ? 1.326 -23.122 -17.669 1.00 94.19 267 GLU A N 1
ATOM 2013 C CA . GLU A 1 267 ? 0.955 -23.405 -19.051 1.00 94.19 267 GLU A CA 1
ATOM 2014 C C . GLU A 1 267 ? -0.015 -22.345 -19.609 1.00 94.19 267 GLU A C 1
ATOM 2016 O O . GLU A 1 267 ? 0.116 -21.915 -20.758 1.00 94.19 267 GLU A O 1
ATOM 2021 N N . ARG A 1 268 ? -0.952 -21.843 -18.793 1.00 93.50 268 ARG A N 1
ATOM 2022 C CA . ARG A 1 268 ? -1.844 -20.732 -19.167 1.00 93.50 268 ARG A CA 1
ATOM 2023 C C . ARG A 1 268 ? -1.068 -19.445 -19.458 1.00 93.50 268 ARG A C 1
ATOM 2025 O O . ARG A 1 268 ? -1.329 -18.789 -20.474 1.00 93.50 268 ARG A O 1
ATOM 2032 N N . VAL A 1 269 ? -0.120 -19.088 -18.593 1.00 93.31 269 VAL A N 1
ATOM 2033 C CA . VAL A 1 269 ? 0.749 -17.915 -18.772 1.00 93.31 269 VAL A CA 1
ATOM 2034 C C . VAL A 1 269 ? 1.576 -18.072 -20.040 1.00 93.31 269 VAL A C 1
ATOM 2036 O O . VAL A 1 269 ? 1.564 -17.182 -20.890 1.00 93.31 269 VAL A O 1
ATOM 2039 N N . LYS A 1 270 ? 2.216 -19.232 -20.221 1.00 92.00 270 LYS A N 1
ATOM 2040 C CA . LYS A 1 270 ? 3.030 -19.542 -21.398 1.00 92.00 270 LYS A CA 1
ATOM 2041 C C . LYS A 1 270 ? 2.254 -19.338 -22.699 1.00 92.00 270 LYS A C 1
ATOM 2043 O O . LYS A 1 270 ? 2.687 -18.555 -23.541 1.00 92.00 270 LYS A O 1
ATOM 2048 N N . ARG A 1 271 ? 1.062 -19.934 -22.829 1.00 92.12 271 ARG A N 1
ATOM 2049 C CA . ARG A 1 271 ? 0.203 -19.761 -24.018 1.00 92.12 271 ARG A CA 1
ATOM 2050 C C . ARG A 1 271 ? -0.171 -18.306 -24.282 1.00 92.12 271 ARG A C 1
ATOM 2052 O O . ARG A 1 271 ? -0.375 -17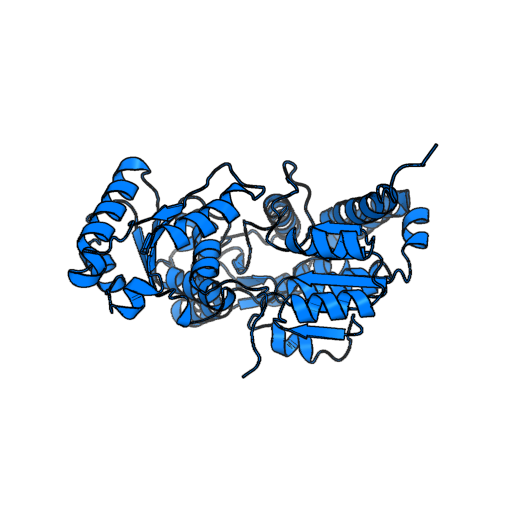.921 -25.430 1.00 92.12 271 ARG A O 1
ATOM 2059 N N . THR A 1 272 ? -0.307 -17.505 -23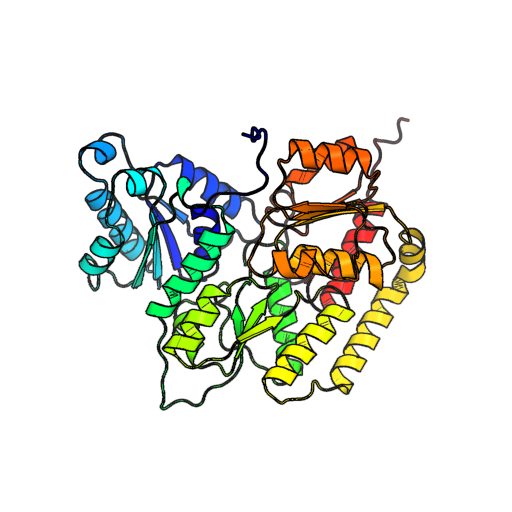.229 1.00 90.88 272 THR A N 1
ATOM 2060 C CA . THR A 1 272 ? -0.674 -16.091 -23.347 1.00 90.88 272 THR A CA 1
ATOM 2061 C C . THR A 1 272 ? 0.515 -15.259 -23.827 1.00 90.88 272 THR A C 1
ATOM 2063 O O . THR A 1 272 ? 0.385 -14.517 -24.800 1.00 90.88 272 THR A O 1
ATOM 2066 N N . VAL A 1 273 ? 1.682 -15.438 -23.205 1.00 88.06 273 VAL A N 1
ATOM 2067 C CA . VAL A 1 273 ? 2.922 -14.702 -23.503 1.00 88.06 273 VAL A CA 1
ATOM 2068 C C . VAL A 1 273 ? 3.493 -15.079 -24.880 1.00 88.06 273 VAL A C 1
ATOM 2070 O O . VAL A 1 273 ? 3.943 -14.205 -25.621 1.00 88.06 273 VAL A O 1
ATOM 2073 N N . GLU A 1 274 ? 3.400 -16.347 -25.297 1.00 89.88 274 GLU A N 1
ATOM 2074 C CA . GLU A 1 274 ? 3.888 -16.821 -26.607 1.00 89.88 274 GLU A CA 1
ATOM 2075 C C . GLU A 1 274 ? 3.269 -16.068 -27.801 1.00 89.88 274 GLU A C 1
ATOM 2077 O O . GLU A 1 274 ? 3.920 -15.888 -28.839 1.00 89.88 274 GLU A O 1
ATOM 2082 N N . ARG A 1 275 ? 2.046 -15.540 -27.642 1.00 89.69 275 ARG A N 1
ATOM 2083 C CA . ARG A 1 275 ? 1.337 -14.759 -28.675 1.00 89.69 275 ARG A CA 1
ATOM 2084 C C . ARG A 1 275 ? 2.083 -13.491 -29.088 1.00 89.69 275 ARG A C 1
ATOM 2086 O O . ARG A 1 275 ? 1.874 -13.011 -30.198 1.00 89.69 275 ARG A O 1
ATOM 2093 N N . ALA A 1 276 ? 2.945 -12.966 -28.220 1.00 88.62 276 ALA A N 1
ATOM 2094 C CA . ALA A 1 276 ? 3.710 -11.744 -28.442 1.00 88.62 276 ALA A CA 1
ATOM 2095 C C . ALA A 1 276 ? 5.236 -11.967 -28.362 1.00 88.62 276 ALA A C 1
ATOM 2097 O O . ALA A 1 276 ? 5.982 -11.004 -28.192 1.00 88.62 276 ALA A O 1
ATOM 2098 N N . HIS A 1 277 ? 5.726 -13.208 -28.526 1.00 86.62 277 HIS A N 1
ATOM 2099 C CA . HIS A 1 277 ? 7.151 -13.570 -28.376 1.00 86.62 277 HIS A CA 1
ATOM 2100 C C . HIS A 1 277 ? 8.131 -12.663 -29.151 1.00 86.62 277 HIS A C 1
ATOM 2102 O O . HIS A 1 277 ? 9.208 -12.359 -28.643 1.00 86.62 277 HIS A O 1
ATOM 2108 N N . MET A 1 278 ? 7.765 -12.184 -30.348 1.00 88.69 278 MET A N 1
ATOM 2109 C CA . MET A 1 278 ? 8.612 -11.274 -31.137 1.00 88.69 278 MET A CA 1
ATOM 2110 C C . MET A 1 278 ? 8.847 -9.929 -30.436 1.00 88.69 278 MET A C 1
ATOM 2112 O O . MET A 1 278 ? 9.946 -9.384 -30.506 1.00 88.69 278 MET A O 1
ATOM 2116 N N . PHE A 1 279 ? 7.843 -9.398 -29.731 1.00 90.88 279 PHE A N 1
ATOM 2117 C CA . PHE A 1 279 ? 7.994 -8.167 -28.952 1.00 90.88 279 PHE A CA 1
ATOM 2118 C C . PHE A 1 279 ? 8.887 -8.395 -27.731 1.00 90.88 279 PHE A C 1
ATOM 2120 O O . PHE A 1 279 ? 9.723 -7.549 -27.424 1.00 90.88 279 PHE A O 1
ATOM 2127 N N . PHE A 1 280 ? 8.775 -9.564 -27.092 1.00 87.69 280 PHE A N 1
ATOM 2128 C CA . PHE A 1 280 ? 9.620 -9.933 -25.955 1.00 87.69 280 PHE A CA 1
ATOM 2129 C C . PHE A 1 280 ? 11.107 -10.037 -26.327 1.00 87.69 280 PHE A C 1
ATOM 2131 O O . PHE A 1 280 ? 11.965 -9.601 -25.566 1.00 87.69 280 PHE A O 1
ATOM 2138 N N . GLN A 1 281 ? 11.432 -10.517 -27.531 1.00 87.25 281 GLN A N 1
ATOM 2139 C CA . GLN A 1 281 ? 12.815 -10.494 -28.028 1.00 87.25 281 GLN A CA 1
ATOM 2140 C C . GLN A 1 281 ? 13.365 -9.066 -28.162 1.00 87.25 281 GLN A C 1
ATOM 2142 O O . GLN A 1 281 ? 14.545 -8.837 -27.907 1.00 87.25 281 GLN A O 1
ATOM 2147 N N . GLY A 1 282 ? 12.518 -8.102 -28.536 1.00 87.69 282 GLY A N 1
ATOM 2148 C CA . GLY A 1 282 ? 12.912 -6.702 -28.721 1.00 87.69 282 GLY A CA 1
ATOM 2149 C C . GLY A 1 282 ? 13.168 -5.930 -27.424 1.00 87.69 282 GLY A C 1
ATOM 2150 O O . GLY A 1 282 ? 13.832 -4.895 -27.464 1.00 87.69 282 GLY A O 1
ATOM 2151 N N . ILE A 1 283 ? 12.663 -6.413 -26.286 1.00 91.94 283 ILE A N 1
ATOM 2152 C CA . ILE A 1 283 ? 12.878 -5.787 -24.971 1.00 91.94 283 ILE A CA 1
ATOM 2153 C C . ILE A 1 283 ? 14.026 -6.421 -24.178 1.00 91.94 283 ILE A C 1
ATOM 2155 O O . ILE A 1 283 ? 14.397 -5.911 -23.120 1.00 91.94 283 ILE A O 1
ATOM 2159 N N . TYR A 1 284 ? 14.601 -7.515 -24.679 1.00 92.62 284 TYR A N 1
ATOM 2160 C CA . TYR A 1 284 ? 15.718 -8.180 -24.025 1.00 92.62 284 TYR A CA 1
ATOM 2161 C C . TYR A 1 284 ? 16.926 -7.238 -23.931 1.00 92.62 284 TYR A C 1
ATOM 2163 O O . TYR A 1 284 ? 17.278 -6.558 -24.895 1.00 92.62 284 TYR A O 1
ATOM 2171 N N . SER A 1 285 ? 17.568 -7.191 -22.764 1.00 94.12 285 SER A N 1
ATOM 2172 C CA . SER A 1 285 ? 18.658 -6.262 -22.428 1.00 94.12 285 SER A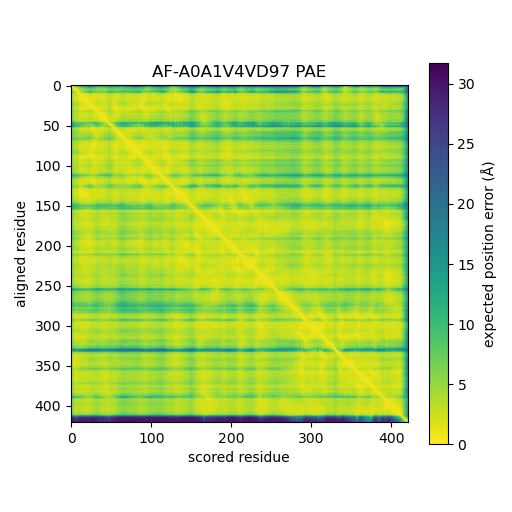 CA 1
ATOM 2173 C C . SER A 1 285 ? 18.300 -4.772 -22.544 1.00 94.12 285 SER A C 1
ATOM 2175 O O . SER A 1 285 ? 19.195 -3.925 -22.541 1.00 94.12 285 SER A O 1
ATOM 2177 N N . MET A 1 286 ? 17.010 -4.420 -22.638 1.00 95.12 286 MET A N 1
ATOM 2178 C CA . MET A 1 286 ? 16.590 -3.021 -22.614 1.00 95.12 286 MET A CA 1
ATOM 2179 C C . MET A 1 286 ? 16.947 -2.411 -21.249 1.00 95.12 286 MET A C 1
ATOM 2181 O O . MET A 1 286 ? 16.603 -3.003 -20.224 1.00 95.12 286 MET A O 1
ATOM 2185 N N . PRO A 1 287 ? 17.629 -1.251 -21.205 1.00 96.88 287 PRO A N 1
ATOM 2186 C CA . PRO A 1 287 ? 17.977 -0.607 -19.948 1.00 96.88 287 PRO A CA 1
ATOM 2187 C C . PRO A 1 287 ? 16.720 -0.019 -19.310 1.00 96.88 287 PRO A C 1
ATOM 2189 O O . PRO A 1 287 ? 16.013 0.773 -19.942 1.00 96.88 287 PRO A O 1
ATOM 2192 N N . VAL A 1 288 ? 16.452 -0.381 -18.059 1.00 98.00 288 VAL A N 1
ATOM 2193 C CA . VAL A 1 288 ? 15.268 0.073 -17.322 1.00 98.00 288 VAL A CA 1
ATOM 2194 C C . VAL A 1 288 ? 15.626 0.646 -15.960 1.00 98.00 288 VAL A C 1
ATOM 2196 O O . VAL A 1 288 ? 16.680 0.343 -15.399 1.00 98.00 288 VAL A O 1
ATOM 2199 N N . ALA A 1 289 ? 14.735 1.469 -15.420 1.00 98.12 289 ALA A N 1
ATOM 2200 C CA . ALA A 1 289 ? 14.805 1.937 -14.045 1.00 98.12 289 ALA A CA 1
ATOM 2201 C C . ALA A 1 289 ? 13.493 1.647 -13.315 1.00 98.12 289 ALA A C 1
ATOM 2203 O O . ALA A 1 289 ? 12.421 1.735 -13.911 1.00 98.12 289 ALA A O 1
ATOM 2204 N N . VAL A 1 290 ? 13.585 1.313 -12.032 1.00 98.00 290 VAL A N 1
ATOM 2205 C CA . VAL A 1 290 ? 12.442 1.035 -11.159 1.00 98.00 290 VAL A CA 1
ATOM 2206 C C . VAL A 1 290 ? 12.465 2.019 -9.998 1.00 98.00 290 VAL A C 1
ATOM 2208 O O . VAL A 1 290 ? 13.467 2.126 -9.296 1.00 98.00 290 VAL A O 1
ATOM 2211 N N . VAL A 1 291 ? 11.358 2.721 -9.798 1.00 96.81 291 VAL A N 1
ATOM 2212 C CA . VAL A 1 291 ? 11.088 3.610 -8.669 1.00 96.81 291 VAL A CA 1
ATOM 2213 C C . VAL A 1 291 ? 9.841 3.083 -7.969 1.00 96.81 291 VAL A C 1
ATOM 2215 O O . VAL A 1 291 ? 8.787 2.957 -8.592 1.00 96.81 291 VAL A O 1
ATOM 2218 N N . GLY A 1 292 ? 9.929 2.736 -6.690 1.00 94.44 292 GLY A N 1
ATOM 2219 C CA . GLY A 1 292 ? 8.773 2.197 -5.976 1.00 94.44 292 GLY A CA 1
ATOM 2220 C C . GLY A 1 292 ? 9.028 1.924 -4.508 1.00 94.44 292 GLY A C 1
ATOM 2221 O O . GLY A 1 292 ? 10.106 2.191 -3.988 1.00 94.44 292 GLY A O 1
ATOM 2222 N N . GLU A 1 293 ? 8.020 1.386 -3.838 1.00 91.38 293 GLU A N 1
ATOM 2223 C CA . GLU A 1 293 ? 8.050 1.190 -2.393 1.00 91.38 293 GLU A CA 1
ATOM 2224 C C . GLU A 1 293 ? 8.578 -0.192 -1.998 1.00 91.38 293 GLU A C 1
ATOM 2226 O O . GLU A 1 293 ? 8.280 -1.204 -2.644 1.00 91.38 293 GLU A O 1
ATOM 2231 N N . SER A 1 294 ? 9.322 -0.193 -0.890 1.00 87.00 294 SER A N 1
ATOM 2232 C CA . SER A 1 294 ? 9.582 -1.338 -0.024 1.00 87.00 294 SER A CA 1
ATOM 2233 C C . SER A 1 294 ? 9.974 -2.632 -0.754 1.00 87.00 294 SER A C 1
ATOM 2235 O O . SER A 1 294 ? 10.736 -2.619 -1.724 1.00 87.00 294 SER A O 1
ATOM 2237 N N . GLY A 1 295 ? 9.487 -3.782 -0.277 1.00 88.25 295 GLY A N 1
ATOM 2238 C CA . GLY A 1 295 ? 9.742 -5.083 -0.879 1.00 88.25 295 GLY A CA 1
ATOM 2239 C C . GLY A 1 295 ? 9.188 -5.222 -2.298 1.00 88.25 295 GLY A C 1
ATOM 2240 O O . GLY A 1 295 ? 9.787 -5.950 -3.094 1.00 88.25 295 GLY A O 1
ATOM 2241 N N . ARG A 1 296 ? 8.110 -4.499 -2.630 1.00 92.44 296 ARG A N 1
ATOM 2242 C CA . ARG A 1 296 ? 7.404 -4.576 -3.918 1.00 92.44 296 ARG A CA 1
ATOM 2243 C C . ARG A 1 296 ? 8.299 -4.153 -5.086 1.00 92.44 296 ARG A C 1
ATOM 2245 O O . ARG A 1 296 ? 8.298 -4.812 -6.126 1.00 92.44 296 ARG A O 1
ATOM 2252 N N . ALA A 1 297 ? 9.108 -3.108 -4.909 1.00 95.12 297 ALA A N 1
ATOM 2253 C CA . ALA A 1 297 ? 10.032 -2.633 -5.940 1.00 95.12 297 ALA A CA 1
ATOM 2254 C C . ALA 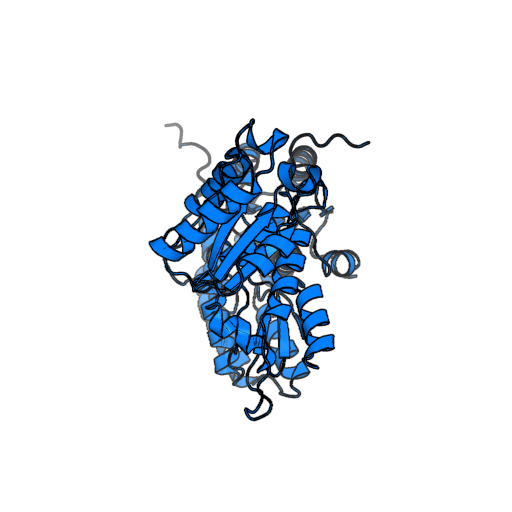A 1 297 ? 11.171 -3.631 -6.230 1.00 95.12 297 ALA A C 1
ATOM 2256 O O . ALA A 1 297 ? 11.541 -3.819 -7.390 1.00 95.12 297 ALA A O 1
ATOM 2257 N N . PHE A 1 298 ? 11.685 -4.322 -5.205 1.00 95.25 298 PHE A N 1
ATOM 2258 C CA . PHE A 1 298 ? 12.669 -5.397 -5.393 1.00 95.25 298 PHE A CA 1
ATOM 2259 C C . PHE A 1 298 ? 12.077 -6.589 -6.151 1.00 95.25 298 PHE A C 1
ATOM 2261 O O . PHE A 1 298 ? 12.714 -7.107 -7.066 1.00 95.25 298 PHE A O 1
ATOM 2268 N N . ASP A 1 299 ? 10.857 -7.004 -5.797 1.00 95.31 299 ASP A N 1
ATOM 2269 C CA . ASP A 1 299 ? 10.194 -8.140 -6.447 1.00 95.31 299 ASP A CA 1
ATOM 2270 C C . ASP A 1 299 ? 9.867 -7.823 -7.919 1.00 95.31 299 ASP A C 1
ATOM 2272 O O . ASP A 1 299 ? 10.028 -8.679 -8.791 1.00 95.31 299 ASP A O 1
ATOM 2276 N N . LEU A 1 300 ? 9.509 -6.568 -8.226 1.00 96.62 300 LEU A N 1
ATOM 2277 C CA . LEU A 1 300 ? 9.348 -6.103 -9.604 1.00 96.62 300 LEU A CA 1
ATOM 2278 C C . LEU A 1 300 ? 10.680 -6.105 -10.369 1.00 96.62 300 LEU A C 1
ATOM 2280 O O . LEU A 1 300 ? 10.730 -6.584 -11.499 1.00 96.62 300 LEU A O 1
ATOM 2284 N N . ALA A 1 301 ? 11.762 -5.594 -9.775 1.00 96.75 301 ALA A N 1
ATOM 2285 C CA . ALA A 1 301 ? 13.079 -5.592 -10.414 1.00 96.75 301 ALA A CA 1
ATOM 2286 C C . ALA A 1 301 ? 13.559 -7.017 -10.744 1.00 96.75 301 ALA A C 1
ATOM 2288 O O . ALA A 1 301 ? 14.081 -7.257 -11.834 1.00 96.75 301 ALA A O 1
ATOM 2289 N N . GLU A 1 302 ? 13.322 -7.976 -9.844 1.00 95.88 302 GLU A N 1
ATOM 2290 C CA . GLU A 1 302 ? 13.628 -9.386 -10.086 1.00 95.88 302 GLU A CA 1
ATOM 2291 C C . GLU A 1 302 ? 12.811 -9.967 -11.246 1.00 95.88 302 GLU A C 1
ATOM 2293 O O . GLU A 1 302 ? 13.390 -10.657 -12.085 1.00 95.88 302 GLU A O 1
ATOM 2298 N N . PHE A 1 303 ? 11.512 -9.658 -11.344 1.00 96.69 303 PHE A N 1
ATOM 2299 C CA . PHE A 1 303 ? 10.679 -10.062 -12.483 1.00 96.69 303 PHE A CA 1
ATOM 2300 C C . PHE A 1 303 ? 11.216 -9.503 -13.811 1.00 96.69 303 PHE A C 1
ATOM 2302 O O . PHE A 1 303 ? 11.435 -10.251 -14.767 1.00 96.69 303 PHE A O 1
ATOM 2309 N N . LEU A 1 304 ? 11.486 -8.195 -13.865 1.00 97.00 304 LEU A N 1
ATOM 2310 C CA . LEU A 1 304 ? 11.980 -7.532 -15.075 1.00 97.00 304 LEU A CA 1
ATOM 2311 C C . LEU A 1 304 ? 13.336 -8.096 -15.522 1.00 97.00 304 LEU A C 1
ATOM 2313 O O . LEU A 1 304 ? 13.549 -8.322 -16.713 1.00 97.00 304 LEU A O 1
ATOM 2317 N N . SER A 1 305 ? 14.238 -8.350 -14.573 1.00 96.31 305 SER A N 1
ATOM 2318 C CA . SER A 1 305 ? 15.574 -8.871 -14.858 1.00 96.31 305 SER A CA 1
ATOM 2319 C C . SER A 1 305 ? 15.564 -10.362 -15.200 1.00 96.31 305 SER A C 1
ATOM 2321 O O . SER A 1 305 ? 16.077 -10.759 -16.244 1.00 96.31 305 SER A O 1
ATOM 2323 N N . SER A 1 306 ? 14.970 -11.192 -14.342 1.00 94.56 306 SER A N 1
ATOM 2324 C CA . SER A 1 306 ? 15.096 -12.652 -14.422 1.00 94.56 306 SER A CA 1
ATOM 2325 C C . SER A 1 306 ? 14.139 -13.288 -15.422 1.00 94.56 306 SER A C 1
ATOM 2327 O O . SER A 1 306 ? 14.485 -14.302 -16.023 1.00 94.56 306 SER A O 1
ATOM 2329 N N . GLU A 1 307 ? 12.937 -12.728 -15.593 1.00 94.31 307 GLU A N 1
ATOM 2330 C CA . GLU A 1 307 ? 11.903 -13.318 -16.453 1.00 94.31 307 GLU A CA 1
ATOM 2331 C C . GLU A 1 307 ? 11.795 -12.606 -17.805 1.00 94.31 307 GLU A C 1
ATOM 2333 O O . GLU A 1 307 ? 11.672 -13.272 -18.833 1.00 94.31 307 GLU A O 1
ATOM 2338 N N . LEU A 1 308 ? 11.883 -11.269 -17.835 1.00 94.38 308 LEU A N 1
ATOM 2339 C CA . LEU A 1 308 ? 11.829 -10.496 -19.087 1.00 94.38 308 LEU A CA 1
ATOM 2340 C C . LEU A 1 308 ? 13.209 -10.185 -19.686 1.00 94.38 308 LEU A C 1
ATOM 2342 O O . LEU A 1 308 ? 13.289 -9.685 -20.810 1.00 94.38 308 LEU A O 1
ATOM 2346 N N . GLY A 1 309 ? 14.297 -10.483 -18.968 1.00 94.81 309 GLY A N 1
ATOM 2347 C CA . GLY A 1 309 ? 15.664 -10.281 -19.452 1.00 94.81 309 GLY A CA 1
ATOM 2348 C C . GLY A 1 309 ? 16.057 -8.813 -19.631 1.00 94.81 309 GLY A C 1
ATOM 2349 O O . GLY A 1 309 ? 16.964 -8.521 -20.410 1.00 94.81 309 GLY A O 1
ATOM 2350 N N . MET A 1 310 ? 15.368 -7.881 -18.969 1.00 96.69 310 MET A N 1
ATOM 2351 C CA . MET A 1 310 ? 15.696 -6.456 -18.998 1.00 96.69 310 MET A CA 1
ATOM 2352 C C . MET A 1 310 ? 16.914 -6.144 -18.119 1.00 96.69 310 MET A C 1
ATOM 2354 O O . MET A 1 310 ? 17.202 -6.838 -17.145 1.00 96.69 310 MET A O 1
ATOM 2358 N N . ASP A 1 311 ? 17.619 -5.060 -18.435 1.00 96.88 311 ASP A N 1
ATOM 2359 C CA . ASP A 1 311 ? 18.786 -4.617 -17.673 1.00 96.88 311 ASP A CA 1
ATOM 2360 C C . ASP A 1 311 ? 18.398 -3.492 -16.704 1.00 96.88 311 ASP A C 1
ATOM 2362 O O . ASP A 1 311 ? 18.317 -2.321 -17.084 1.00 96.88 311 ASP A O 1
ATOM 2366 N N . VAL A 1 312 ? 18.115 -3.843 -15.447 1.00 97.75 312 VAL A N 1
ATOM 2367 C CA . VAL A 1 312 ? 17.705 -2.883 -14.409 1.00 97.75 312 VAL A CA 1
ATOM 2368 C C . VAL A 1 312 ? 18.912 -2.047 -13.970 1.00 97.75 312 VAL A C 1
ATOM 2370 O O . VAL A 1 312 ? 19.709 -2.427 -13.111 1.00 97.75 312 VAL A O 1
ATOM 2373 N N . LYS A 1 313 ? 19.055 -0.862 -14.558 1.00 97.75 313 LYS A N 1
ATOM 2374 C CA . LYS A 1 313 ? 20.170 0.056 -14.301 1.00 97.75 313 LYS A CA 1
ATOM 2375 C C . LYS A 1 313 ? 20.072 0.735 -12.942 1.00 97.75 313 LYS A C 1
ATOM 2377 O O . LYS A 1 313 ? 21.086 0.929 -12.274 1.00 97.75 313 LYS A O 1
ATOM 2382 N N . LEU A 1 314 ? 18.859 1.099 -12.543 1.00 97.56 314 LEU A N 1
ATOM 2383 C CA . LEU A 1 314 ? 18.590 1.810 -11.301 1.00 97.56 314 LEU A CA 1
ATOM 2384 C C . LEU A 1 314 ? 17.361 1.220 -10.615 1.00 97.56 314 LEU A C 1
ATOM 2386 O O . LEU A 1 314 ? 16.308 1.105 -11.234 1.00 97.56 314 LEU A O 1
ATOM 2390 N N . LEU A 1 315 ? 17.501 0.914 -9.330 1.00 97.38 315 LEU A N 1
ATOM 2391 C CA . LEU A 1 315 ? 16.402 0.668 -8.409 1.00 97.38 315 LEU A CA 1
ATOM 2392 C C . LEU A 1 315 ? 16.416 1.777 -7.349 1.00 97.38 315 LEU A C 1
ATOM 2394 O O . LEU A 1 315 ? 17.395 1.928 -6.619 1.00 97.38 315 LEU A O 1
ATOM 2398 N N . ALA A 1 316 ? 15.354 2.572 -7.285 1.00 96.00 316 ALA A N 1
ATOM 2399 C CA . ALA A 1 316 ? 15.154 3.604 -6.278 1.00 96.00 316 ALA A CA 1
ATOM 2400 C C . ALA A 1 316 ? 13.964 3.221 -5.392 1.00 96.00 316 ALA A C 1
ATOM 2402 O O . ALA A 1 316 ? 12.832 3.112 -5.863 1.00 96.00 316 ALA A O 1
ATOM 2403 N N . ILE A 1 317 ? 14.232 3.009 -4.107 1.00 95.00 317 ILE A N 1
ATOM 2404 C CA . ILE A 1 317 ? 13.206 2.724 -3.109 1.00 95.00 317 ILE A CA 1
ATOM 2405 C C . ILE A 1 317 ? 12.682 4.060 -2.586 1.00 95.00 317 ILE A C 1
ATOM 2407 O O . ILE A 1 317 ? 13.413 4.765 -1.894 1.00 95.00 317 ILE A O 1
ATOM 2411 N N . SER A 1 318 ? 11.454 4.431 -2.950 1.00 92.19 318 SER A N 1
ATOM 2412 C CA . SER A 1 318 ? 10.841 5.711 -2.570 1.00 92.19 318 SER A CA 1
ATOM 2413 C C . SER A 1 318 ? 10.462 5.752 -1.093 1.00 92.19 318 SER A C 1
ATOM 2415 O O . SER A 1 318 ? 10.601 6.796 -0.470 1.00 92.19 318 SER A O 1
ATOM 2417 N N . SER A 1 319 ? 10.040 4.619 -0.531 1.00 91.69 319 SER A N 1
ATOM 2418 C CA . SER A 1 319 ? 9.733 4.443 0.890 1.00 91.69 319 SER A CA 1
ATOM 2419 C C . SER A 1 319 ? 10.246 3.088 1.356 1.00 91.69 319 SER A C 1
ATOM 2421 O O . SER A 1 319 ? 9.934 2.068 0.734 1.00 91.69 319 SER A O 1
ATOM 2423 N N . SER A 1 320 ? 11.031 3.071 2.431 1.00 92.19 320 SER A N 1
ATOM 2424 C CA . SER A 1 320 ? 11.538 1.838 3.040 1.00 92.19 320 SER A CA 1
ATOM 2425 C C . SER A 1 320 ? 10.490 1.154 3.931 1.00 92.19 320 SER A C 1
ATOM 2427 O O . SER A 1 320 ? 9.382 1.653 4.102 1.00 92.19 320 SER A O 1
ATOM 2429 N N . ASN A 1 321 ? 10.828 -0.036 4.428 1.00 92.44 321 ASN A N 1
ATOM 2430 C CA . ASN A 1 321 ? 10.110 -0.782 5.464 1.00 92.44 321 ASN A CA 1
ATOM 2431 C C . ASN A 1 321 ? 11.074 -1.770 6.152 1.00 92.44 321 ASN A C 1
ATOM 2433 O O . ASN A 1 321 ? 12.258 -1.845 5.798 1.00 92.44 321 ASN A O 1
ATOM 2437 N N . PHE A 1 322 ? 10.569 -2.600 7.066 1.00 90.88 322 PHE A N 1
ATOM 2438 C CA . PHE A 1 322 ? 11.381 -3.574 7.802 1.00 90.88 322 PHE A CA 1
ATOM 2439 C C . PHE A 1 322 ? 12.076 -4.638 6.938 1.00 90.88 322 PHE A C 1
ATOM 2441 O O . PHE A 1 322 ? 13.143 -5.117 7.318 1.00 90.88 322 PHE A O 1
ATOM 2448 N N . ALA A 1 323 ? 11.537 -4.984 5.765 1.00 88.38 323 ALA A N 1
ATOM 2449 C CA . ALA A 1 323 ? 12.176 -5.932 4.845 1.00 88.38 323 ALA A CA 1
ATOM 2450 C C . ALA A 1 323 ? 13.280 -5.292 3.983 1.00 88.38 323 ALA A C 1
ATOM 2452 O O . ALA A 1 323 ? 14.086 -5.999 3.372 1.00 88.38 323 ALA A O 1
ATOM 2453 N N . THR A 1 324 ? 13.342 -3.959 3.918 1.00 90.50 324 THR A N 1
ATOM 2454 C CA . THR A 1 324 ? 14.272 -3.243 3.035 1.00 90.50 324 THR A CA 1
ATOM 2455 C C . THR A 1 324 ? 15.744 -3.547 3.363 1.00 90.50 324 THR A C 1
ATOM 2457 O O . THR A 1 324 ? 16.466 -3.933 2.440 1.00 90.50 324 THR A O 1
ATOM 2460 N N . PRO A 1 325 ? 16.219 -3.475 4.627 1.00 89.56 325 PRO A N 1
ATOM 2461 C CA . PRO A 1 325 ? 17.618 -3.767 4.958 1.00 89.56 325 PRO A CA 1
ATOM 2462 C C . PRO A 1 325 ? 18.067 -5.185 4.586 1.00 89.56 325 PRO A C 1
ATOM 2464 O O . PRO A 1 325 ? 19.185 -5.368 4.107 1.00 89.56 325 PRO A O 1
ATOM 2467 N N . GLU A 1 326 ? 17.203 -6.189 4.762 1.00 86.56 326 GLU A N 1
ATOM 2468 C CA . GLU A 1 326 ? 17.511 -7.571 4.381 1.00 86.56 326 GLU A CA 1
ATOM 2469 C C . GLU A 1 326 ? 17.695 -7.679 2.861 1.00 86.56 326 GLU A C 1
ATOM 2471 O O . GLU A 1 326 ? 18.740 -8.145 2.394 1.00 86.56 326 GLU A O 1
ATOM 2476 N N . LYS A 1 327 ? 16.739 -7.145 2.084 1.00 85.75 327 LYS A N 1
ATOM 2477 C CA . LYS A 1 327 ? 16.788 -7.160 0.613 1.00 85.75 327 LYS A CA 1
ATOM 2478 C C . LYS A 1 327 ? 17.994 -6.399 0.045 1.00 85.75 327 LYS A C 1
ATOM 2480 O O . LYS A 1 327 ? 18.537 -6.813 -0.975 1.00 85.75 327 LYS A O 1
ATOM 2485 N N . MET A 1 328 ? 18.477 -5.351 0.719 1.00 84.69 328 MET A N 1
ATOM 2486 C CA . MET A 1 328 ? 19.692 -4.618 0.321 1.00 84.69 328 MET A CA 1
ATOM 2487 C C . MET A 1 328 ? 20.962 -5.477 0.344 1.00 84.69 328 MET A C 1
ATOM 2489 O O . MET A 1 328 ? 21.905 -5.204 -0.399 1.00 84.69 328 MET A O 1
ATOM 2493 N N . THR A 1 329 ? 21.011 -6.477 1.225 1.00 81.94 329 THR A N 1
ATOM 2494 C CA . THR A 1 329 ? 22.196 -7.324 1.442 1.00 81.94 329 THR A CA 1
ATOM 2495 C C . THR A 1 329 ? 22.147 -8.647 0.681 1.00 81.94 329 THR A C 1
ATOM 2497 O O . THR A 1 329 ? 23.065 -9.463 0.800 1.00 81.94 329 THR A O 1
ATOM 2500 N N . ALA A 1 330 ? 21.095 -8.864 -0.114 1.00 78.81 330 ALA A N 1
ATOM 2501 C CA . ALA A 1 330 ? 20.939 -10.064 -0.916 1.00 78.81 330 ALA A CA 1
ATOM 2502 C C . ALA A 1 330 ? 22.137 -10.253 -1.865 1.00 78.81 330 ALA A C 1
ATOM 2504 O O . ALA A 1 330 ? 22.604 -9.320 -2.518 1.00 78.81 330 ALA A O 1
ATOM 2505 N N . LYS A 1 331 ? 22.649 -11.490 -1.936 1.00 68.38 331 LYS A N 1
ATOM 2506 C CA . LYS A 1 331 ? 23.834 -11.830 -2.746 1.00 68.38 331 LYS A CA 1
ATOM 2507 C C . LYS A 1 331 ? 23.593 -11.686 -4.250 1.00 68.38 331 LYS A C 1
ATOM 2509 O O . LYS A 1 331 ? 24.543 -11.445 -4.990 1.00 68.38 331 LYS A O 1
ATOM 2514 N N . GLU A 1 332 ? 22.349 -11.853 -4.689 1.00 76.25 332 GLU A N 1
ATOM 2515 C CA . GLU A 1 332 ? 21.935 -11.717 -6.084 1.00 76.25 332 GLU A CA 1
ATOM 2516 C C . GLU A 1 332 ? 21.192 -10.392 -6.257 1.00 76.25 332 GLU A C 1
ATOM 2518 O O . GLU A 1 332 ? 20.019 -10.262 -5.911 1.00 76.25 332 GLU A O 1
ATOM 2523 N N . ALA A 1 333 ? 21.901 -9.382 -6.763 1.00 79.88 333 ALA A N 1
ATOM 2524 C CA . ALA A 1 333 ? 21.303 -8.097 -7.090 1.00 79.88 333 ALA A CA 1
ATOM 2525 C C . ALA A 1 333 ? 20.728 -8.141 -8.511 1.00 79.88 333 ALA A C 1
ATOM 2527 O O . ALA A 1 333 ? 21.463 -8.279 -9.487 1.00 79.88 333 ALA A O 1
ATOM 2528 N N . HIS A 1 334 ? 19.415 -7.953 -8.632 1.00 89.50 334 HIS A N 1
ATOM 2529 C CA . HIS A 1 334 ? 18.716 -7.799 -9.914 1.00 89.50 334 HIS A CA 1
ATOM 2530 C C . HIS A 1 334 ? 18.731 -6.345 -10.412 1.00 89.50 334 HIS A C 1
ATOM 2532 O O . HIS A 1 334 ? 17.799 -5.901 -11.073 1.00 89.50 334 HIS A O 1
ATOM 2538 N N . TYR A 1 335 ? 19.761 -5.580 -10.038 1.00 93.31 335 TYR A N 1
ATOM 2539 C CA . TYR A 1 335 ? 19.932 -4.165 -10.358 1.00 93.31 335 TYR A CA 1
ATOM 2540 C C . TYR A 1 335 ? 21.415 -3.771 -10.337 1.00 93.31 335 TYR A C 1
ATOM 2542 O O . TYR A 1 335 ? 22.219 -4.384 -9.636 1.00 93.31 335 TYR A O 1
ATOM 2550 N N . GLN A 1 336 ? 21.784 -2.711 -11.064 1.00 93.94 336 GLN A N 1
ATOM 2551 C CA . GLN A 1 336 ? 23.165 -2.198 -11.078 1.00 93.94 336 GLN A CA 1
ATOM 2552 C C . GLN A 1 336 ? 23.434 -1.150 -9.992 1.00 93.94 336 GLN A C 1
ATOM 2554 O O . GLN A 1 336 ? 24.518 -1.114 -9.410 1.00 93.94 336 GLN A O 1
ATOM 2559 N N . LYS A 1 337 ? 22.454 -0.285 -9.711 1.00 95.06 337 LYS A N 1
ATOM 2560 C CA . LYS A 1 337 ? 22.544 0.760 -8.687 1.00 95.06 337 LYS A CA 1
ATOM 2561 C C . LYS A 1 337 ? 21.284 0.770 -7.832 1.00 95.06 337 LYS A C 1
ATOM 2563 O O . LYS A 1 337 ? 20.183 0.772 -8.374 1.00 95.06 337 LYS A O 1
ATOM 2568 N N . LEU A 1 338 ? 21.469 0.840 -6.516 1.00 95.44 338 LEU A N 1
ATOM 2569 C CA . LEU A 1 338 ? 20.399 0.991 -5.534 1.00 95.44 338 LEU A CA 1
ATOM 2570 C C . LEU A 1 338 ? 20.459 2.373 -4.886 1.00 95.44 338 LEU A C 1
ATOM 2572 O O . LEU A 1 338 ? 21.540 2.850 -4.534 1.00 95.44 338 LEU A O 1
ATOM 2576 N N . MET A 1 339 ? 19.301 2.999 -4.709 1.00 94.62 339 MET A N 1
ATOM 2577 C CA . MET A 1 339 ? 19.123 4.213 -3.914 1.00 94.62 339 MET A CA 1
ATOM 2578 C C . MET A 1 339 ? 17.961 3.987 -2.946 1.00 94.62 339 MET A C 1
ATOM 2580 O O . MET A 1 339 ? 16.925 3.473 -3.358 1.00 94.62 339 MET A O 1
ATOM 2584 N N . ILE A 1 340 ? 18.137 4.344 -1.675 1.00 93.19 340 ILE A N 1
ATOM 2585 C CA . ILE A 1 340 ? 17.108 4.204 -0.637 1.00 93.19 340 ILE A CA 1
ATOM 2586 C C . ILE A 1 340 ? 16.693 5.594 -0.192 1.00 93.19 340 ILE A C 1
ATOM 2588 O O . ILE A 1 340 ? 17.559 6.388 0.171 1.00 93.19 340 ILE A O 1
ATOM 2592 N N . GLU A 1 341 ? 15.392 5.863 -0.274 1.00 92.25 341 GLU A N 1
ATOM 2593 C CA . GLU A 1 341 ? 14.751 7.130 0.081 1.00 92.25 341 GLU A CA 1
ATOM 2594 C C . GLU A 1 341 ? 15.533 8.354 -0.433 1.00 92.25 341 GLU A C 1
ATOM 2596 O O . GLU A 1 341 ? 15.824 9.275 0.337 1.00 92.25 341 GLU A O 1
ATOM 2601 N N . PRO A 1 342 ? 15.951 8.372 -1.719 1.00 92.69 342 PRO A N 1
ATOM 2602 C CA . PRO A 1 342 ? 16.738 9.484 -2.213 1.00 92.69 342 PRO A CA 1
ATOM 2603 C C . PRO A 1 342 ? 15.886 10.749 -2.322 1.00 92.69 342 PRO A C 1
ATOM 2605 O O . PRO A 1 342 ? 14.668 10.701 -2.486 1.00 92.69 342 PRO A O 1
ATOM 2608 N N . ASP A 1 343 ? 16.550 11.900 -2.327 1.00 92.69 343 ASP A N 1
ATOM 2609 C CA . ASP A 1 343 ? 15.932 13.106 -2.861 1.00 92.69 343 ASP A CA 1
ATOM 2610 C C . ASP A 1 343 ? 15.659 12.916 -4.363 1.00 92.69 343 ASP A C 1
ATOM 2612 O O . ASP A 1 343 ? 16.468 12.321 -5.090 1.00 92.69 343 ASP A O 1
ATOM 2616 N N . ARG A 1 344 ? 14.530 13.427 -4.854 1.00 93.06 344 ARG A N 1
ATOM 2617 C CA . ARG A 1 344 ? 14.137 13.329 -6.261 1.00 93.06 344 ARG A CA 1
ATOM 2618 C C . ARG A 1 344 ? 15.162 13.980 -7.177 1.00 93.06 344 ARG A C 1
ATOM 2620 O O . ARG A 1 344 ? 15.373 13.491 -8.284 1.00 93.06 344 ARG A O 1
ATOM 2627 N N . TRP A 1 345 ? 15.844 15.031 -6.728 1.00 92.56 345 TRP A N 1
ATOM 2628 C CA . TRP A 1 345 ? 16.931 15.644 -7.484 1.00 92.56 345 TRP A CA 1
ATOM 2629 C C . TRP A 1 345 ? 18.068 14.656 -7.755 1.00 92.56 345 TRP A C 1
ATOM 2631 O O . TRP A 1 345 ? 18.507 14.489 -8.896 1.00 92.56 345 TRP A O 1
ATOM 2641 N N . ASP A 1 346 ? 18.523 13.959 -6.715 1.00 94.38 346 ASP A N 1
ATOM 2642 C CA . ASP A 1 346 ? 19.595 12.971 -6.830 1.00 94.38 346 ASP A CA 1
ATOM 2643 C C . ASP A 1 346 ? 19.143 11.736 -7.614 1.00 94.38 346 ASP A C 1
ATOM 2645 O O . ASP A 1 346 ? 19.915 11.185 -8.407 1.00 94.38 346 ASP A O 1
ATOM 2649 N N . MET A 1 347 ? 17.881 11.329 -7.445 1.00 95.44 347 MET A N 1
ATOM 2650 C CA . MET A 1 347 ? 17.270 10.263 -8.236 1.00 95.44 347 MET A CA 1
ATOM 2651 C C . MET A 1 347 ? 17.224 10.625 -9.725 1.00 95.44 347 MET A C 1
ATOM 2653 O O . MET A 1 347 ? 17.648 9.817 -10.548 1.00 95.44 347 MET A O 1
ATOM 2657 N N . ASN A 1 348 ? 16.781 11.832 -10.087 1.00 95.19 348 ASN A N 1
ATOM 2658 C CA . ASN A 1 348 ? 16.703 12.274 -11.482 1.00 95.19 348 ASN A CA 1
ATOM 2659 C C . ASN A 1 348 ? 18.083 12.285 -12.144 1.00 95.19 348 ASN A C 1
ATOM 2661 O O . ASN A 1 348 ? 18.240 11.772 -13.249 1.00 95.19 348 ASN A O 1
ATOM 2665 N N . ARG A 1 349 ? 19.120 12.744 -11.434 1.00 95.12 349 ARG A N 1
ATOM 2666 C CA . ARG A 1 349 ? 20.505 12.661 -11.924 1.00 95.12 349 ARG A CA 1
ATOM 2667 C C . ARG A 1 349 ? 20.980 11.221 -12.112 1.00 95.12 349 ARG A C 1
ATOM 2669 O O . ARG A 1 349 ? 21.743 10.927 -13.032 1.00 95.12 349 ARG A O 1
ATOM 2676 N N . ALA A 1 350 ? 20.566 10.310 -11.232 1.00 96.25 350 ALA A N 1
ATOM 2677 C CA . ALA A 1 350 ? 20.866 8.892 -11.389 1.00 96.25 350 ALA A CA 1
ATOM 2678 C C . ALA A 1 350 ? 20.111 8.275 -12.576 1.00 96.25 350 ALA A C 1
ATOM 2680 O O . ALA A 1 350 ? 20.699 7.465 -13.291 1.00 96.25 350 ALA A O 1
ATOM 2681 N N . LEU A 1 351 ? 18.859 8.679 -12.816 1.00 96.00 351 LEU A N 1
ATOM 2682 C CA . LEU A 1 351 ? 18.065 8.279 -13.979 1.00 96.00 351 LEU A CA 1
ATOM 2683 C C . LEU A 1 351 ? 18.711 8.766 -15.282 1.00 96.00 351 LEU A C 1
ATOM 2685 O O . LEU A 1 351 ? 18.919 7.955 -16.183 1.00 96.00 351 LEU A O 1
ATOM 2689 N N . GLU A 1 352 ? 19.130 10.031 -15.352 1.00 95.75 352 GLU A N 1
ATOM 2690 C CA . GLU A 1 352 ? 19.884 10.591 -16.484 1.00 95.75 352 GLU A CA 1
ATOM 2691 C C . GLU A 1 352 ? 21.158 9.792 -16.777 1.00 95.75 352 GLU A C 1
ATOM 2693 O O . GLU A 1 352 ? 21.414 9.409 -17.919 1.00 95.75 352 GLU A O 1
ATOM 2698 N N . ALA A 1 353 ? 21.940 9.484 -15.739 1.00 95.88 353 ALA A N 1
ATOM 2699 C CA . ALA A 1 353 ? 23.177 8.722 -15.878 1.00 95.88 353 ALA A CA 1
ATOM 2700 C C . ALA A 1 353 ? 22.949 7.243 -16.241 1.00 95.88 353 ALA A C 1
ATOM 2702 O O . ALA A 1 353 ? 23.849 6.600 -16.780 1.00 95.88 353 ALA A O 1
ATOM 2703 N N . SER A 1 354 ? 21.771 6.690 -15.934 1.00 94.06 354 SER A N 1
ATOM 2704 C CA . SER A 1 354 ? 21.459 5.272 -16.151 1.00 94.06 354 SER A CA 1
ATOM 2705 C C . SER A 1 354 ? 21.241 4.911 -17.624 1.00 94.06 354 SER A C 1
ATOM 2707 O O . SER A 1 354 ? 21.437 3.757 -18.004 1.00 94.06 354 SER A O 1
ATOM 2709 N N . GLY A 1 355 ? 20.827 5.878 -18.453 1.00 92.38 355 GLY A N 1
ATOM 2710 C CA . GLY A 1 355 ? 20.435 5.631 -19.843 1.00 92.38 355 GLY A CA 1
ATOM 2711 C C . GLY A 1 355 ? 19.180 4.758 -19.990 1.00 92.38 355 GLY A C 1
ATOM 2712 O O . GLY A 1 355 ? 19.011 4.112 -21.024 1.00 92.38 355 GLY A O 1
ATOM 2713 N N . ALA A 1 356 ? 18.324 4.697 -18.962 1.00 94.75 356 ALA A N 1
ATOM 2714 C CA . ALA A 1 356 ? 17.097 3.910 -18.984 1.00 94.75 356 ALA A CA 1
ATOM 2715 C C . ALA A 1 356 ? 16.160 4.348 -20.124 1.00 94.75 356 ALA A C 1
ATOM 2717 O O . ALA A 1 356 ? 15.820 5.520 -20.271 1.00 94.75 356 ALA A O 1
ATOM 2718 N N . ALA A 1 357 ? 15.721 3.381 -20.928 1.00 94.44 357 ALA A N 1
ATOM 2719 C CA . ALA A 1 357 ? 14.774 3.583 -22.021 1.00 94.44 357 ALA A CA 1
ATOM 2720 C C . ALA A 1 357 ? 13.310 3.439 -21.570 1.00 94.44 357 ALA A C 1
ATOM 2722 O O . ALA A 1 357 ? 12.407 3.904 -22.274 1.00 94.44 357 ALA A O 1
ATOM 2723 N N . LEU A 1 358 ? 13.095 2.797 -20.421 1.00 96.12 358 LEU A N 1
ATOM 2724 C CA . LEU A 1 358 ? 11.804 2.528 -19.802 1.00 96.12 358 LEU A CA 1
ATOM 2725 C C . LEU A 1 358 ? 11.934 2.726 -18.286 1.00 96.12 358 LEU A C 1
ATOM 2727 O O . LEU A 1 358 ? 12.871 2.223 -17.665 1.00 96.12 358 LEU A O 1
ATOM 2731 N N . ILE A 1 359 ? 10.999 3.464 -17.704 1.00 97.56 359 ILE A N 1
ATOM 2732 C CA . ILE A 1 359 ? 10.929 3.742 -16.273 1.00 97.56 359 ILE A CA 1
ATOM 2733 C C . ILE A 1 359 ? 9.647 3.110 -15.738 1.00 97.56 359 ILE A C 1
ATOM 2735 O O . ILE A 1 359 ? 8.567 3.304 -16.294 1.00 97.56 359 ILE A O 1
ATOM 2739 N N . PHE A 1 360 ? 9.774 2.359 -14.656 1.00 98.00 360 PHE A N 1
ATOM 2740 C CA . PHE A 1 360 ? 8.674 1.835 -13.861 1.00 98.00 360 PHE A CA 1
ATOM 2741 C C . PHE A 1 360 ? 8.564 2.702 -12.619 1.00 98.00 360 PHE A C 1
ATOM 2743 O O . PHE A 1 360 ? 9.524 2.785 -11.860 1.00 98.00 360 PHE A O 1
ATOM 2750 N N . GLY A 1 361 ? 7.444 3.388 -12.431 1.00 96.12 361 GLY A N 1
ATOM 2751 C CA . GLY A 1 361 ? 7.335 4.383 -11.370 1.00 96.12 361 GLY A CA 1
ATOM 2752 C C . GLY A 1 361 ? 5.915 4.849 -11.122 1.00 96.12 361 GLY A C 1
ATOM 2753 O O . GLY A 1 361 ? 4.948 4.141 -11.412 1.00 96.12 361 GLY A O 1
ATOM 2754 N N . SER A 1 362 ? 5.810 6.053 -10.583 1.00 94.75 362 SER A N 1
ATOM 2755 C CA . SER A 1 362 ? 4.558 6.736 -10.285 1.00 94.75 362 SER A CA 1
ATOM 2756 C C . SER A 1 362 ? 4.278 7.835 -11.320 1.00 94.75 362 SER A C 1
ATOM 2758 O O . SER A 1 362 ? 5.050 8.047 -12.262 1.00 94.75 362 SER A O 1
ATOM 2760 N N . SER A 1 363 ? 3.184 8.584 -11.165 1.00 94.00 363 SER A N 1
ATOM 2761 C CA . SER A 1 363 ? 2.919 9.758 -12.017 1.00 94.00 363 SER A CA 1
ATOM 2762 C C . SER A 1 363 ? 3.976 10.857 -11.867 1.00 94.00 363 SER A C 1
ATOM 2764 O O . SER A 1 363 ? 4.105 11.726 -12.732 1.00 94.00 363 SER A O 1
ATOM 2766 N N . PHE A 1 364 ? 4.741 10.834 -10.780 1.00 93.44 364 PHE A N 1
ATOM 2767 C CA . PHE A 1 364 ? 5.762 11.824 -10.466 1.00 93.44 364 PHE A CA 1
ATOM 2768 C C . PHE A 1 364 ? 7.008 11.727 -11.350 1.00 93.44 364 PHE A C 1
ATOM 2770 O O . PHE A 1 364 ? 7.634 12.751 -11.634 1.00 93.44 364 PHE A O 1
ATOM 2777 N N . GLU A 1 365 ? 7.293 10.549 -11.900 1.00 94.94 365 GLU A N 1
ATOM 2778 C CA . GLU A 1 365 ? 8.402 10.339 -12.833 1.00 94.94 365 GLU A CA 1
ATOM 2779 C C . GLU A 1 365 ? 8.066 10.798 -14.265 1.00 94.94 365 GLU A C 1
ATOM 2781 O O . GLU A 1 365 ? 8.923 10.766 -15.146 1.00 94.94 365 GLU A O 1
ATOM 2786 N N . LYS A 1 366 ? 6.840 11.276 -14.532 1.00 94.31 366 LYS A N 1
ATOM 2787 C CA . LYS A 1 366 ? 6.397 11.687 -15.879 1.00 94.31 366 LYS A CA 1
ATOM 2788 C C . LYS A 1 366 ? 7.304 12.732 -16.516 1.00 94.31 366 LYS A C 1
ATOM 2790 O O . LYS A 1 366 ? 7.606 12.640 -17.706 1.00 94.31 366 LYS A O 1
ATOM 2795 N N . ARG A 1 367 ? 7.723 13.730 -15.736 1.00 93.56 367 ARG A N 1
ATOM 2796 C CA . ARG A 1 367 ? 8.569 14.817 -16.234 1.00 93.56 367 ARG A CA 1
ATOM 2797 C C . ARG A 1 367 ? 9.937 14.294 -16.667 1.00 93.56 367 ARG A C 1
ATOM 2799 O O . ARG A 1 367 ? 10.314 14.502 -17.815 1.00 93.56 367 ARG A O 1
ATOM 2806 N N . ILE A 1 368 ? 10.636 13.585 -15.779 1.00 94.44 368 ILE A N 1
ATOM 2807 C CA . ILE A 1 368 ? 11.969 13.049 -16.076 1.00 94.44 368 ILE A CA 1
ATOM 2808 C C . ILE A 1 368 ? 11.909 11.998 -17.192 1.00 94.44 368 ILE A C 1
ATOM 2810 O O . ILE A 1 368 ? 12.760 11.993 -18.075 1.00 94.44 368 ILE A O 1
ATOM 2814 N N . ALA A 1 369 ? 10.856 11.174 -17.243 1.00 94.56 369 ALA A N 1
ATOM 2815 C CA . ALA A 1 369 ? 10.638 10.249 -18.351 1.00 94.56 369 ALA A CA 1
ATOM 2816 C C . ALA A 1 369 ? 10.533 10.988 -19.694 1.00 94.56 369 ALA A C 1
ATOM 2818 O O . ALA A 1 369 ? 11.188 10.601 -20.658 1.00 94.56 369 ALA A O 1
ATOM 2819 N N . SER A 1 370 ? 9.788 12.098 -19.749 1.00 92.81 370 SER A N 1
ATOM 2820 C CA . SER A 1 370 ? 9.702 12.935 -20.950 1.00 92.81 370 SER A CA 1
ATOM 2821 C C . SER A 1 370 ? 11.047 13.562 -21.332 1.00 92.81 370 SER A C 1
ATOM 2823 O O . SER A 1 370 ? 11.387 13.581 -22.512 1.00 92.81 370 SER A O 1
ATOM 2825 N N . GLU A 1 371 ? 11.814 14.065 -20.361 1.00 92.88 371 GLU A N 1
ATOM 2826 C CA . GLU A 1 371 ? 13.132 14.684 -20.584 1.00 92.88 371 GLU A CA 1
ATOM 2827 C C . GLU A 1 371 ? 14.154 13.663 -21.122 1.00 92.88 371 GLU A C 1
ATOM 2829 O O . GLU A 1 371 ? 14.903 13.962 -22.051 1.00 92.88 371 GLU A O 1
ATOM 2834 N N . LEU A 1 372 ? 14.115 12.423 -20.623 1.00 92.69 372 LEU A N 1
ATOM 2835 C CA . LEU A 1 372 ? 14.926 11.294 -21.106 1.00 92.69 372 LEU A CA 1
ATOM 2836 C C . LEU A 1 372 ? 14.369 10.641 -22.377 1.00 92.69 372 LEU A C 1
ATOM 2838 O O . LEU A 1 372 ? 14.928 9.668 -22.890 1.00 92.69 372 LEU A O 1
ATOM 2842 N N . GLN A 1 373 ? 13.231 11.140 -22.864 1.00 91.44 373 GLN A N 1
ATOM 2843 C CA . GLN A 1 373 ? 12.395 10.509 -23.877 1.00 91.44 373 GLN A CA 1
ATOM 2844 C C . GLN A 1 373 ? 12.012 9.062 -23.537 1.00 91.44 373 GLN A C 1
ATOM 2846 O O . GLN A 1 373 ? 11.613 8.350 -24.449 1.00 91.44 373 GLN A O 1
ATOM 2851 N N . ALA A 1 374 ? 12.165 8.590 -22.299 1.00 93.44 374 ALA A N 1
ATOM 2852 C CA . ALA A 1 374 ? 11.882 7.228 -21.862 1.00 93.44 374 ALA A CA 1
ATOM 2853 C C . ALA A 1 374 ? 10.371 6.973 -21.748 1.00 93.44 374 ALA A C 1
ATOM 2855 O O . ALA A 1 374 ? 9.590 7.870 -21.434 1.00 93.44 374 ALA A O 1
ATOM 2856 N N . SER A 1 375 ? 9.949 5.730 -21.983 1.00 95.31 375 SER A N 1
ATOM 2857 C CA . SER A 1 375 ? 8.568 5.320 -21.697 1.00 95.31 375 SER A CA 1
ATOM 2858 C C . SER A 1 375 ? 8.366 5.197 -20.183 1.00 95.31 375 SER A C 1
ATOM 2860 O O . SER A 1 375 ? 9.282 4.783 -19.476 1.00 95.31 375 SER A O 1
ATOM 2862 N N . LEU A 1 376 ? 7.174 5.528 -19.681 1.00 96.12 376 LEU A N 1
ATOM 2863 C CA . LEU A 1 376 ? 6.825 5.415 -18.260 1.00 96.12 376 LEU A CA 1
ATOM 2864 C C . LEU A 1 376 ? 5.672 4.427 -18.068 1.00 96.12 376 LEU A C 1
ATOM 2866 O O . LEU A 1 376 ? 4.568 4.666 -18.565 1.00 96.12 376 LEU A O 1
ATOM 2870 N N . VAL A 1 377 ? 5.913 3.365 -17.302 1.00 96.94 377 VAL A N 1
ATOM 2871 C CA . VAL A 1 377 ? 4.891 2.413 -16.848 1.00 96.94 377 VAL A CA 1
ATOM 2872 C C . VAL A 1 377 ? 4.553 2.725 -15.396 1.00 96.94 377 VAL A C 1
ATOM 2874 O O . VAL A 1 377 ? 5.418 2.682 -14.523 1.00 96.94 377 VAL A O 1
ATOM 2877 N N . ARG A 1 378 ? 3.282 3.040 -15.139 1.00 95.31 378 ARG A N 1
ATOM 2878 C CA . ARG A 1 378 ? 2.787 3.328 -13.790 1.00 95.31 378 ARG A CA 1
ATOM 2879 C C . ARG A 1 378 ? 2.523 2.031 -13.042 1.00 95.31 378 ARG A C 1
ATOM 2881 O O . ARG A 1 378 ? 1.645 1.265 -13.443 1.00 95.31 378 ARG A O 1
ATOM 2888 N N . VAL A 1 379 ? 3.303 1.803 -11.993 1.00 94.31 379 VAL A N 1
ATOM 2889 C CA . VAL A 1 379 ? 3.262 0.608 -11.129 1.00 94.31 379 VAL A CA 1
ATOM 2890 C C . VAL A 1 379 ? 3.449 0.936 -9.645 1.00 94.31 379 VAL A C 1
ATOM 2892 O O . VAL A 1 379 ? 3.318 0.041 -8.814 1.00 94.31 379 VAL A O 1
ATOM 2895 N N . SER A 1 380 ? 3.748 2.196 -9.316 1.00 92.69 380 SER A N 1
ATOM 2896 C CA . SER A 1 380 ? 4.023 2.657 -7.953 1.00 92.69 380 SER A CA 1
ATOM 2897 C C . SER A 1 380 ? 3.134 3.843 -7.599 1.00 92.69 380 SER A C 1
ATOM 2899 O O . SER A 1 380 ? 2.863 4.696 -8.447 1.00 92.69 380 SER A O 1
ATOM 2901 N N . TYR A 1 381 ? 2.705 3.916 -6.343 1.00 91.25 381 TYR A N 1
ATOM 2902 C CA . TYR A 1 381 ? 1.973 5.060 -5.811 1.00 91.25 381 TYR A CA 1
ATOM 2903 C C . TYR A 1 381 ? 2.832 6.345 -5.803 1.00 91.25 381 TYR A C 1
ATOM 2905 O O . TYR A 1 381 ? 4.038 6.265 -5.552 1.00 91.25 381 TYR A O 1
ATOM 2913 N N . PRO A 1 382 ? 2.236 7.532 -6.035 1.00 92.19 382 PRO A N 1
ATOM 2914 C CA . PRO A 1 382 ? 0.852 7.763 -6.455 1.00 92.19 382 PRO A CA 1
ATOM 2915 C C . PRO A 1 382 ? 0.678 7.742 -7.981 1.00 92.19 382 PRO A C 1
ATOM 2917 O O . PRO A 1 382 ? 1.494 8.274 -8.738 1.00 92.19 382 PRO A O 1
ATOM 2920 N N . VAL A 1 383 ? -0.451 7.199 -8.442 1.00 93.25 383 VAL A N 1
ATOM 2921 C CA . VAL A 1 383 ? -0.857 7.267 -9.852 1.00 93.25 383 VAL A CA 1
ATOM 2922 C C . VAL A 1 383 ? -2.093 8.150 -9.984 1.00 93.25 383 VAL A C 1
ATOM 2924 O O . VAL A 1 383 ? -3.185 7.757 -9.591 1.00 93.25 383 VAL A O 1
ATOM 2927 N N . ILE A 1 384 ? -1.898 9.344 -10.543 1.00 92.44 384 ILE A N 1
ATOM 2928 C CA . ILE A 1 384 ? -2.908 10.409 -10.676 1.00 92.44 384 ILE A CA 1
ATOM 2929 C C . ILE A 1 384 ? -3.202 10.799 -12.130 1.00 92.44 384 ILE A C 1
ATOM 2931 O O . ILE A 1 384 ? -3.996 11.696 -12.402 1.00 92.44 384 ILE A O 1
ATOM 2935 N N . ASP A 1 385 ? -2.514 10.174 -13.084 1.00 91.81 385 ASP A N 1
ATOM 2936 C CA . ASP A 1 385 ? -2.678 10.431 -14.517 1.00 91.81 385 ASP A CA 1
ATOM 2937 C C . ASP A 1 385 ? -2.911 9.147 -15.329 1.00 91.81 385 ASP A C 1
ATOM 2939 O O . ASP A 1 385 ? -2.706 9.126 -16.542 1.00 91.81 385 ASP A O 1
ATOM 2943 N N . GLU A 1 386 ? -3.365 8.090 -14.653 1.00 90.69 386 GLU A N 1
ATOM 2944 C CA . GLU A 1 386 ? -3.892 6.864 -15.247 1.00 90.69 386 GLU A CA 1
ATOM 2945 C C . GLU A 1 386 ? -5.015 6.297 -14.365 1.00 90.69 386 GLU A C 1
ATOM 2947 O O . GLU A 1 386 ? -4.959 6.402 -13.141 1.00 90.69 386 GLU A O 1
ATOM 2952 N N . ILE A 1 387 ? -6.036 5.706 -14.993 1.00 88.75 387 ILE A N 1
ATOM 2953 C CA . ILE A 1 387 ? -7.212 5.147 -14.319 1.00 88.75 387 ILE A CA 1
ATOM 2954 C C . ILE A 1 387 ? -7.281 3.643 -14.593 1.00 88.75 387 ILE A C 1
ATOM 2956 O O . ILE A 1 387 ? -7.182 3.223 -15.746 1.00 88.75 387 ILE A O 1
ATOM 2960 N N . SER A 1 388 ? -7.528 2.849 -13.551 1.00 88.25 388 SER A N 1
ATOM 2961 C CA . SER A 1 388 ? -7.868 1.428 -13.666 1.00 88.25 388 SER A CA 1
ATOM 2962 C C . SER A 1 388 ? -9.350 1.196 -13.358 1.00 88.25 388 SER A C 1
ATOM 2964 O O . SER A 1 388 ? -9.787 1.381 -12.227 1.00 88.25 388 SER A O 1
ATOM 2966 N N . LEU A 1 389 ? -10.136 0.821 -14.375 1.00 87.25 389 LEU A N 1
ATOM 2967 C CA . LEU A 1 389 ? -11.565 0.483 -14.224 1.00 87.25 389 LEU A CA 1
ATOM 2968 C C . LEU A 1 389 ? -11.823 -1.030 -14.214 1.00 87.25 389 LEU A C 1
ATOM 2970 O O . LEU A 1 389 ? -12.809 -1.491 -13.641 1.00 87.25 389 LEU A O 1
ATOM 2974 N N . SER A 1 390 ? -10.969 -1.790 -14.900 1.00 87.94 390 SER A N 1
ATOM 2975 C CA . SER A 1 390 ? -11.058 -3.246 -15.005 1.00 87.94 390 SER A CA 1
ATOM 2976 C C . SER A 1 390 ? -10.394 -3.932 -13.818 1.00 87.94 390 SER A C 1
ATOM 2978 O O . SER A 1 390 ? -9.407 -3.428 -13.297 1.00 87.94 390 SER A O 1
ATOM 2980 N N . ASP A 1 391 ? -10.815 -5.154 -13.503 1.00 88.62 391 ASP A N 1
ATOM 2981 C CA . ASP A 1 391 ? -10.173 -5.987 -12.475 1.00 88.62 391 ASP A CA 1
ATOM 2982 C C . ASP A 1 391 ? -8.912 -6.716 -12.989 1.00 88.62 391 ASP A C 1
ATOM 2984 O O . ASP A 1 391 ? -8.603 -7.819 -12.545 1.00 88.62 391 ASP A O 1
ATOM 2988 N N . LEU A 1 392 ? -8.192 -6.135 -13.957 1.00 94.00 392 LEU A N 1
ATOM 2989 C CA . LEU A 1 392 ? -6.946 -6.709 -14.465 1.00 94.00 392 LEU A CA 1
ATOM 2990 C C . LEU A 1 392 ? -5.808 -6.459 -13.456 1.00 94.00 392 LEU A C 1
ATOM 2992 O O . LEU A 1 392 ? -5.475 -5.297 -13.208 1.00 94.00 392 LEU A O 1
ATOM 2996 N N . PRO A 1 393 ? -5.189 -7.511 -12.895 1.00 96.31 393 PRO A N 1
ATOM 2997 C CA . PRO A 1 393 ? -4.126 -7.372 -11.902 1.00 96.31 393 PRO A CA 1
ATOM 2998 C C . PRO A 1 393 ? -2.775 -7.026 -12.541 1.00 96.31 393 PRO A C 1
ATOM 3000 O O . PRO A 1 393 ? -2.572 -7.217 -13.737 1.00 96.31 393 PRO A O 1
ATOM 3003 N N . PHE A 1 394 ? -1.826 -6.573 -11.735 1.00 96.00 394 PHE A N 1
ATOM 3004 C CA . PHE A 1 394 ? -0.384 -6.715 -11.950 1.00 96.00 394 PHE A CA 1
ATOM 3005 C C . PHE A 1 394 ? 0.221 -7.879 -11.157 1.00 96.00 394 PHE A C 1
ATOM 3007 O O . PHE A 1 394 ? 1.271 -8.399 -11.532 1.00 96.00 394 PHE A O 1
ATOM 3014 N N . ALA A 1 395 ? -0.438 -8.299 -10.083 1.00 96.12 395 ALA A N 1
ATOM 3015 C CA . ALA A 1 395 ? -0.059 -9.417 -9.241 1.00 96.12 395 ALA A CA 1
ATOM 3016 C C . ALA A 1 395 ? -0.527 -10.769 -9.813 1.00 96.12 395 ALA A C 1
ATOM 3018 O O . ALA A 1 395 ? -1.495 -10.850 -10.570 1.00 96.12 395 ALA A O 1
ATOM 3019 N N . GLY A 1 396 ? 0.135 -11.851 -9.409 1.00 96.25 396 GLY A N 1
ATOM 3020 C CA . GLY A 1 396 ? -0.242 -13.221 -9.738 1.00 96.25 396 GLY A CA 1
ATOM 3021 C C . GLY A 1 396 ? -0.004 -13.614 -11.198 1.00 96.25 396 GLY A C 1
ATOM 3022 O O . GLY A 1 396 ? 0.537 -12.863 -12.013 1.00 96.25 396 GLY A O 1
ATOM 3023 N N . PHE A 1 397 ? -0.453 -14.820 -11.550 1.00 95.81 397 PHE A N 1
ATOM 3024 C CA . PHE A 1 397 ? -0.279 -15.395 -12.886 1.00 95.81 397 PHE A CA 1
ATOM 3025 C C . PHE A 1 397 ? -0.980 -14.572 -13.970 1.00 95.81 397 PHE A C 1
ATOM 3027 O O . PHE A 1 397 ? -0.403 -14.312 -15.027 1.00 95.81 397 PHE A O 1
ATOM 3034 N N . SER A 1 398 ? -2.203 -14.106 -13.700 1.00 94.50 398 SER A N 1
ATOM 3035 C CA . SER A 1 398 ? -2.944 -13.250 -14.634 1.00 94.50 398 SER A CA 1
ATOM 3036 C C . SER A 1 398 ? -2.294 -11.871 -14.797 1.00 94.50 398 SER A C 1
ATOM 3038 O O . SER A 1 398 ? -2.394 -11.271 -15.870 1.00 94.50 398 SER A O 1
ATOM 3040 N N . GLY A 1 399 ? -1.584 -11.390 -13.770 1.00 95.62 399 GLY A N 1
ATOM 3041 C CA . GLY A 1 399 ? -0.910 -10.093 -13.783 1.00 95.62 399 GLY A CA 1
ATOM 3042 C C . GLY A 1 399 ? 0.276 -10.022 -14.735 1.00 95.62 399 GLY A C 1
ATOM 3043 O O . GLY A 1 399 ? 0.557 -8.959 -15.286 1.00 95.62 399 GLY A O 1
ATOM 3044 N N . ILE A 1 400 ? 0.910 -11.164 -15.023 1.00 95.50 400 ILE A N 1
ATOM 3045 C CA . ILE A 1 400 ? 2.018 -11.266 -15.983 1.00 95.50 400 ILE A CA 1
ATOM 3046 C C . ILE A 1 400 ? 1.575 -10.768 -17.358 1.00 95.50 400 ILE A C 1
ATOM 3048 O O . ILE A 1 400 ? 2.234 -9.918 -17.950 1.00 95.50 400 ILE A O 1
ATOM 3052 N N . ALA A 1 401 ? 0.435 -11.257 -17.854 1.00 93.56 401 ALA A N 1
ATOM 3053 C CA . ALA A 1 401 ? -0.075 -10.868 -19.164 1.00 93.56 401 ALA A CA 1
ATOM 3054 C C . ALA A 1 401 ? -0.351 -9.359 -19.230 1.00 93.56 401 ALA A C 1
ATOM 3056 O O . ALA A 1 401 ? 0.113 -8.689 -20.150 1.00 93.56 401 ALA A O 1
ATOM 3057 N N . HIS A 1 402 ? -1.029 -8.816 -18.217 1.00 95.12 402 HIS A N 1
ATOM 3058 C CA . HIS A 1 402 ? -1.387 -7.402 -18.169 1.00 95.12 402 HIS A CA 1
ATOM 3059 C C . HIS A 1 402 ? -0.161 -6.483 -18.032 1.00 95.12 402 HIS A C 1
ATOM 3061 O O . HIS A 1 402 ? -0.050 -5.494 -18.761 1.00 95.12 402 HIS A O 1
ATOM 3067 N N . LEU A 1 403 ? 0.801 -6.817 -17.162 1.00 95.06 403 LEU A N 1
ATOM 3068 C CA . LEU A 1 403 ? 2.064 -6.078 -17.053 1.00 95.06 403 LEU A CA 1
ATOM 3069 C C . LEU A 1 403 ? 2.839 -6.109 -18.369 1.00 95.06 403 LEU A C 1
ATOM 3071 O O . LEU A 1 403 ? 3.320 -5.070 -18.821 1.00 95.06 403 LEU A O 1
ATOM 3075 N N . CYS A 1 404 ? 2.939 -7.271 -19.015 1.00 94.44 404 CYS A N 1
ATOM 3076 C CA . CYS A 1 404 ? 3.611 -7.386 -20.302 1.00 94.44 404 CYS A CA 1
ATOM 3077 C C . CYS A 1 404 ? 2.926 -6.557 -21.396 1.00 94.44 404 CYS A C 1
ATOM 3079 O O . CYS A 1 404 ? 3.613 -5.866 -22.149 1.00 94.44 404 CYS A O 1
ATOM 3081 N N . GLU A 1 405 ? 1.594 -6.582 -21.473 1.00 94.00 405 GLU A N 1
ATOM 3082 C CA . GLU A 1 405 ? 0.825 -5.742 -22.395 1.00 94.00 405 GLU A CA 1
ATOM 3083 C C . GLU A 1 405 ? 1.104 -4.258 -22.148 1.00 94.00 405 GLU A C 1
ATOM 3085 O O . GLU A 1 405 ? 1.408 -3.526 -23.090 1.00 94.00 405 GLU A O 1
ATOM 3090 N N . LYS A 1 406 ? 1.084 -3.817 -20.885 1.00 94.19 406 LYS A N 1
ATOM 3091 C CA . LYS A 1 406 ? 1.434 -2.443 -20.507 1.00 94.19 406 LYS A CA 1
ATOM 3092 C C . LYS A 1 406 ? 2.847 -2.056 -20.931 1.00 94.19 406 LYS A C 1
ATOM 3094 O O . LYS A 1 406 ? 3.035 -0.990 -21.516 1.00 94.19 406 LYS A O 1
ATOM 3099 N N . ILE A 1 407 ? 3.831 -2.910 -20.655 1.00 95.00 407 ILE A N 1
ATOM 3100 C CA . ILE A 1 407 ? 5.234 -2.686 -21.017 1.00 95.00 407 ILE A CA 1
ATOM 3101 C C . ILE A 1 407 ? 5.361 -2.527 -22.530 1.00 95.00 407 ILE A C 1
ATOM 3103 O O . ILE A 1 407 ? 5.851 -1.500 -22.999 1.00 95.00 407 ILE A O 1
ATOM 3107 N N . ILE A 1 408 ? 4.876 -3.507 -23.296 1.00 93.94 408 ILE A N 1
ATOM 3108 C CA . ILE A 1 408 ? 5.003 -3.523 -24.755 1.00 93.94 408 ILE A CA 1
ATOM 3109 C C . ILE A 1 408 ? 4.277 -2.320 -25.356 1.00 93.94 408 ILE A C 1
ATOM 3111 O O . ILE A 1 408 ? 4.867 -1.584 -26.146 1.00 93.94 408 ILE A O 1
ATOM 3115 N N . ASN A 1 409 ? 3.034 -2.063 -24.943 1.00 93.38 409 ASN A N 1
ATOM 3116 C CA . ASN A 1 409 ? 2.269 -0.931 -25.451 1.00 93.38 409 ASN A CA 1
ATOM 3117 C C . ASN A 1 409 ? 2.951 0.399 -25.126 1.00 93.38 409 ASN A C 1
ATOM 3119 O O . ASN A 1 409 ? 3.059 1.229 -26.018 1.00 93.38 409 ASN A O 1
ATOM 3123 N N . SER A 1 410 ? 3.507 0.578 -23.921 1.00 92.50 410 SER A N 1
ATOM 3124 C CA . SER A 1 410 ? 4.231 1.809 -23.562 1.00 92.50 410 SER A CA 1
ATOM 3125 C C . SER A 1 410 ? 5.450 2.074 -24.452 1.00 92.50 410 SER A C 1
ATOM 3127 O O . SER A 1 410 ? 5.813 3.230 -24.680 1.00 92.50 410 SER A O 1
ATOM 3129 N N . ILE A 1 411 ? 6.083 1.018 -24.970 1.00 90.94 411 ILE A N 1
ATOM 3130 C CA . ILE A 1 411 ? 7.218 1.110 -25.891 1.00 90.94 411 ILE A CA 1
ATOM 3131 C C . ILE A 1 411 ? 6.717 1.412 -27.307 1.00 90.94 411 ILE A C 1
ATOM 3133 O O . ILE A 1 411 ? 7.292 2.258 -27.988 1.00 90.94 411 ILE A O 1
ATOM 3137 N N . LEU A 1 412 ? 5.641 0.754 -27.752 1.00 88.88 412 LEU A N 1
ATOM 3138 C CA . LEU A 1 412 ? 5.081 0.933 -29.096 1.00 88.88 412 LEU A CA 1
ATOM 3139 C C . LEU A 1 412 ? 4.419 2.299 -29.286 1.00 88.88 412 LEU A C 1
ATOM 3141 O O . LEU A 1 412 ? 4.577 2.919 -30.333 1.00 88.88 412 LEU A O 1
ATOM 3145 N N . THR A 1 413 ? 3.701 2.787 -28.275 1.00 85.38 413 THR A N 1
ATOM 3146 C CA . THR A 1 413 ? 3.038 4.097 -28.294 1.00 85.38 413 THR A CA 1
ATOM 3147 C C . THR A 1 413 ? 3.970 5.225 -27.876 1.00 85.38 413 THR A C 1
ATOM 3149 O O . THR A 1 413 ? 3.502 6.339 -27.630 1.00 85.38 413 THR A O 1
ATOM 3152 N N . ARG A 1 414 ? 5.279 4.960 -27.768 1.00 74.44 414 ARG A N 1
ATOM 3153 C CA . ARG A 1 414 ? 6.312 5.969 -27.543 1.00 74.44 414 ARG A CA 1
ATOM 3154 C C . ARG A 1 414 ? 6.392 6.860 -28.782 1.00 74.44 414 ARG A C 1
ATOM 3156 O O . ARG A 1 414 ? 7.287 6.725 -29.616 1.00 74.44 414 ARG A O 1
ATOM 3163 N N . ASN A 1 415 ? 5.432 7.772 -28.905 1.00 55.06 415 ASN A N 1
ATOM 3164 C CA . ASN A 1 415 ? 5.477 8.870 -29.851 1.00 55.06 415 ASN A CA 1
ATOM 3165 C C . ASN A 1 415 ? 6.629 9.774 -29.416 1.00 55.06 415 ASN A C 1
ATOM 3167 O O . ASN A 1 415 ? 6.467 10.677 -28.601 1.00 55.06 415 ASN A O 1
ATOM 3171 N N . LYS A 1 416 ? 7.817 9.499 -29.961 1.00 52.75 416 LYS A N 1
ATOM 3172 C CA . LYS A 1 416 ? 8.768 10.565 -30.268 1.00 52.75 416 LYS A CA 1
ATOM 3173 C C . LYS A 1 416 ? 7.977 11.566 -31.098 1.00 52.75 416 LYS A C 1
ATOM 3175 O O . LYS A 1 416 ? 7.269 11.121 -31.999 1.00 52.75 416 LYS A O 1
ATOM 3180 N N . ASP A 1 417 ? 8.034 12.838 -30.727 1.00 50.16 417 ASP A N 1
ATOM 3181 C CA . ASP A 1 417 ? 7.332 13.946 -31.370 1.00 50.16 417 ASP A CA 1
ATOM 3182 C C . ASP A 1 417 ? 7.001 13.684 -32.841 1.00 50.16 417 ASP A C 1
ATOM 3184 O O . ASP A 1 417 ? 7.875 13.268 -33.603 1.00 50.16 417 ASP A O 1
ATOM 3188 N N . GLU A 1 418 ? 5.728 13.914 -33.176 1.00 42.44 418 GLU A N 1
ATOM 3189 C CA . GLU A 1 418 ? 5.188 14.233 -34.497 1.00 42.44 418 GLU A CA 1
ATOM 3190 C C . GLU A 1 418 ? 6.174 14.020 -35.650 1.00 42.44 418 GLU A C 1
ATOM 3192 O O . GLU A 1 418 ? 7.185 14.719 -35.756 1.00 42.44 418 GLU A O 1
ATOM 3197 N N . VAL A 1 419 ? 5.837 13.119 -36.580 1.00 38.50 419 VAL A N 1
ATOM 3198 C CA . VAL A 1 419 ? 6.372 13.182 -37.945 1.00 38.50 419 VAL A CA 1
ATOM 3199 C C . VAL A 1 419 ? 6.180 14.624 -38.416 1.00 38.50 419 VAL A C 1
ATOM 3201 O O . VAL A 1 419 ? 5.081 15.005 -38.815 1.00 38.50 419 VAL A O 1
ATOM 3204 N N . LYS A 1 420 ? 7.229 15.446 -38.295 1.00 37.66 420 LYS A N 1
ATOM 3205 C CA . LYS A 1 420 ? 7.280 16.780 -38.875 1.00 37.66 420 LYS A CA 1
ATOM 3206 C C . LYS A 1 420 ? 7.216 16.550 -40.375 1.00 37.66 420 LYS A C 1
ATOM 3208 O O . LYS A 1 420 ? 8.210 16.139 -40.974 1.00 37.66 420 LYS A O 1
ATOM 3213 N N . ALA A 1 421 ? 6.011 16.693 -40.917 1.00 37.53 421 ALA A N 1
ATOM 3214 C CA . ALA A 1 421 ? 5.765 16.789 -42.345 1.00 37.53 421 ALA A CA 1
ATOM 3215 C C . ALA A 1 421 ? 6.446 18.038 -42.913 1.00 37.53 421 ALA A C 1
ATOM 3217 O O . ALA A 1 421 ? 6.506 19.061 -42.185 1.00 37.53 421 ALA A O 1
#

Sequence (421 aa):
MSTIYDPLFDCKMVGALRAMHGINDCISIIHGRNGCHCGALLLQTLGSEQNSVRVLTSGLKASDEVYSGEERLSSAIRLADQVFEPKAIAVLNCSAPVIMGEDVEGLELLLEGETRSELVAMDVGGPEGPAWIGYEEALTKLVSRMRLNEDVPRGGINLLGFKADDLCSRGDLNEMNRILRDQGLPLNSVLCGSSFEEVKKAPQAELNVLLGGDGLDCAKAMEEEFDLPYISVPYPYGLKKSVQFVEMIGGALGREADPQILEMERERVKRTVERAHMFFQGIYSMPVAVVGESGRAFDLAEFLSSELGMDVKLLAISSSNFATPEKMTAKEAHYQKLMIEPDRWDMNRALEASGAALIFGSSFEKRIASELQASLVRVSYPVIDEISLSDLPFAGFSGIAHLCEKIINSILTRNKDEVKA

Nearest PDB structures (foldseek):
  3aek-assembly1_D  TM=8.711E-01  e=8.413E-25  Rhodobacter capsulatus
  2xdq-assembly1_B-2  TM=8.584E-01  e=1.549E-24  Thermosynechococcus vestitus
  3aeu-assembly1_D  TM=8.625E-01  e=4.699E-24  Rhodobacter capsulatus
  5vpw-assembly1_C  TM=8.386E-01  e=3.465E-21  Clostridium pasteurianum
  5vq3-assembly1_A  TM=8.330E-01  e=3.662E-21  Clostridium pasteurianum

Radius of gyration: 22.08 Å; Cα contacts (8 Å, |Δi|>4): 895; chains: 1; bounding box: 48×60×69 Å